Protein AF-A0A7K2IYS3-F1 (afdb_monomer)

Organism: NCBI:txid53437

Sequence (604 aa):
MTLRIERHEVDDKAIAKATEDFTDRIGGDVRAQQHSGRDGFGWEMISRDLRDYAAARSVRAPSATADIRAALYSAAEARAGSITLDGAPGSAEFSVDLTYTRTGVFYQDFDGDHGSEPRGARPVRAGDWTEALYLCVLAGLHEDYENPFVGFASDFGEDEVLQRALTFYLYPHLGAERDQLEKYVWSALGPLLDSLSLDSDDDRVEPGSIDHDLLYLRALLARDELAFWSTMSVRLTWLRDHSDERDLRGLLPLTELAFAALAVRVEGWDMPFESDYLPRHLVEGFGSRRRRVGPYGKDKDPEALDALSRGTLTVERPMEGFSTERSFEKTFQYEDEKLQRIRRPQILRGQIPRALEWASDGEILGFRFCSVVDPEARHPRQLAALEHAAQYMVALFDCAAAEDDTVDVTIGETTAPMRTFEPNSRVTGGRLRTSLQYALMSGSRELLERLRAHIGAEYLRGGDGPSVYSHYREAFLAYLGSEVDRLRWPEEDVPSNSRVEEALDRALEALTAYDVPGYPPPPVILLSQLVAQDRDGFDLALVDVLEEHRDAHGIGERAEDPDGLIDLDALALACLARAKGWPVRVRSDYLPQGVLDRAATMFA

Secondary structure (DSSP, 8-state):
---EEPPPP--HHHHHHHHTTHHHHHHHHHHHHTTS-S-THHHHHHHHHHHHHHHHHHHH-TT-HHHHHHHHHHHHHHHHHHHHHHHS-TT--EEEEETTTTEEEEE-----SS-PPP-PPPPPPHHHHHHHHHHHHHHT-TTTTHHHHHHHHTT--TT-HHHHHHHHHH-GGG---HHHHHHHHHHHHHHHHHHHSS--SS-PPPGGGS-HHHHHHHHHHHT-HHHHHHHHHHHHHHHHHH--TT-GGGGS-HHHHHHHHIIIIIS-PPP-SEESSS-HHHHS-GGGS--SS-GGG-S--HHHHHHHHTT--EEPPP-TT--TT--HHHHHTTHHHHHHHHT-TTS-GGGHHHHHHHHHHHHHHHHHHHHHH-TT--SHHHHHHHHHHHHHHHHHHHHHH-SSSEEEEEETTEEEEEE-----TTS-HHHHHHHHHHHHHTT-HHHHHHHHTTTT-GGG-----S-HHHHHHHHHHHHHHHHHHHHHS-GGG----HHHHHHHHHHHHHHHT---TTSPPP-HHHHHHHHTT-HHHHHHHHHHHHHHHHHHHTSGGGGG-GGGG--HHHHHHHHHHHHTT-----EETTS-HHHHHHHHTS--

Structure (mmCIF, N/CA/C/O backbone):
data_AF-A0A7K2IYS3-F1
#
_entry.id   AF-A0A7K2IYS3-F1
#
loop_
_atom_site.group_PDB
_atom_site.id
_atom_site.type_symbol
_atom_site.label_atom_id
_atom_site.label_alt_id
_atom_site.label_comp_id
_atom_site.label_asym_id
_atom_site.label_entity_id
_atom_site.label_seq_id
_atom_site.pdbx_PDB_ins_code
_atom_site.Cartn_x
_atom_site.Cartn_y
_atom_site.Cartn_z
_atom_site.occupancy
_atom_site.B_iso_or_equiv
_atom_site.auth_seq_id
_atom_site.auth_comp_id
_atom_site.auth_asym_id
_atom_site.auth_atom_id
_atom_site.pdbx_PDB_model_num
ATOM 1 N N . MET A 1 1 ? -6.551 -18.797 -30.127 1.00 46.53 1 MET A N 1
ATOM 2 C CA . MET A 1 1 ? -5.407 -19.291 -29.338 1.00 46.53 1 MET A CA 1
ATOM 3 C C . MET A 1 1 ? -4.438 -18.134 -29.267 1.00 46.53 1 MET A C 1
ATOM 5 O O . MET A 1 1 ? -3.937 -17.741 -30.311 1.00 46.53 1 MET A O 1
ATOM 9 N N . THR A 1 2 ? -4.305 -17.510 -28.103 1.00 66.44 2 THR A N 1
ATOM 10 C CA . THR A 1 2 ? -3.344 -16.424 -27.878 1.00 66.44 2 THR A CA 1
ATOM 11 C C . THR A 1 2 ? -1.938 -17.015 -27.978 1.00 66.44 2 THR A C 1
ATOM 13 O O . THR A 1 2 ? -1.707 -18.105 -27.453 1.00 66.44 2 THR A O 1
ATOM 16 N N . LEU A 1 3 ? -1.026 -16.367 -28.707 1.00 83.44 3 LEU A N 1
ATOM 17 C CA . LEU A 1 3 ? 0.379 -16.781 -28.746 1.00 83.44 3 LEU A CA 1
ATOM 18 C C . LEU A 1 3 ? 0.943 -16.687 -27.318 1.00 83.44 3 LEU A C 1
ATOM 20 O O . LEU A 1 3 ? 0.695 -15.689 -26.643 1.00 83.44 3 LEU A O 1
ATOM 24 N N . ARG A 1 4 ? 1.667 -17.714 -26.861 1.00 90.69 4 ARG A N 1
ATOM 25 C CA . ARG A 1 4 ? 2.335 -17.729 -25.554 1.00 90.69 4 ARG A CA 1
ATOM 26 C C . ARG A 1 4 ? 3.837 -17.911 -25.744 1.00 90.69 4 ARG A C 1
ATOM 28 O O . ARG A 1 4 ? 4.246 -18.813 -26.473 1.00 90.69 4 ARG A O 1
ATOM 35 N N . ILE A 1 5 ? 4.631 -17.063 -25.098 1.00 92.62 5 ILE A N 1
ATOM 36 C CA . ILE A 1 5 ? 6.095 -17.116 -25.101 1.00 92.62 5 ILE A CA 1
ATOM 37 C C . ILE A 1 5 ? 6.568 -17.577 -23.719 1.00 92.62 5 ILE A C 1
ATOM 39 O O . ILE A 1 5 ? 6.407 -16.872 -22.725 1.00 92.62 5 ILE A O 1
ATOM 43 N N . GLU A 1 6 ? 7.131 -18.779 -23.666 1.00 92.56 6 GLU A N 1
ATOM 44 C CA . GLU A 1 6 ? 7.720 -19.348 -22.451 1.00 92.56 6 GLU A CA 1
ATOM 45 C C . GLU A 1 6 ? 9.132 -18.795 -22.226 1.00 92.56 6 GLU A C 1
ATOM 47 O O . GLU A 1 6 ? 9.849 -18.483 -23.184 1.00 92.56 6 GLU A O 1
ATOM 52 N N . ARG A 1 7 ? 9.527 -18.681 -20.956 1.00 92.38 7 ARG A N 1
ATOM 53 C CA . ARG A 1 7 ? 10.877 -18.262 -20.559 1.00 92.38 7 ARG A CA 1
ATOM 54 C C . ARG A 1 7 ? 11.841 -19.435 -20.421 1.00 92.38 7 ARG A C 1
ATOM 56 O O . ARG A 1 7 ? 11.406 -20.572 -20.276 1.00 92.38 7 ARG A O 1
ATOM 63 N N . HIS A 1 8 ? 13.138 -19.143 -20.457 1.00 93.38 8 HIS A N 1
ATOM 64 C CA . HIS A 1 8 ? 14.186 -20.133 -20.206 1.00 93.38 8 HIS A CA 1
ATOM 65 C C . HIS A 1 8 ? 14.115 -20.719 -18.785 1.00 93.38 8 HIS A C 1
ATOM 67 O O . HIS A 1 8 ? 13.546 -20.121 -17.868 1.00 93.38 8 HIS A O 1
ATOM 73 N N . GLU A 1 9 ? 14.702 -21.903 -18.618 1.00 91.44 9 GLU A N 1
ATOM 74 C CA . GLU A 1 9 ? 14.831 -22.573 -17.324 1.00 91.44 9 GLU A CA 1
ATOM 75 C C . GLU A 1 9 ? 16.063 -22.062 -16.569 1.00 91.44 9 GLU A C 1
ATOM 77 O O . GLU A 1 9 ? 17.064 -21.688 -17.176 1.00 91.44 9 GLU A O 1
ATOM 82 N N . VAL A 1 10 ? 15.987 -22.048 -15.238 1.00 90.94 10 VAL A N 1
ATOM 83 C CA . VAL A 1 10 ? 17.083 -21.638 -14.350 1.00 90.94 10 VAL A CA 1
ATOM 84 C C . VAL A 1 10 ? 17.292 -22.705 -13.287 1.00 90.94 10 VAL A C 1
ATOM 86 O O . VAL A 1 10 ? 16.334 -23.340 -12.844 1.00 90.94 10 VAL A O 1
ATOM 89 N N . ASP A 1 11 ? 18.543 -22.903 -12.872 1.00 89.94 11 ASP A N 1
ATOM 90 C CA . ASP A 1 11 ? 18.890 -23.928 -11.899 1.00 89.94 11 ASP A CA 1
ATOM 91 C C . ASP A 1 11 ? 18.216 -23.697 -10.524 1.00 89.94 11 ASP A C 1
ATOM 93 O O . ASP A 1 11 ? 18.125 -22.588 -9.984 1.00 89.94 11 ASP A O 1
ATOM 97 N N . ASP A 1 12 ? 17.761 -24.791 -9.901 1.00 89.88 12 ASP A N 1
ATOM 98 C CA . ASP A 1 12 ? 17.134 -24.746 -8.569 1.00 89.88 12 ASP A CA 1
ATOM 99 C C . ASP A 1 12 ? 18.070 -24.132 -7.515 1.00 89.88 12 ASP A C 1
ATOM 101 O O . ASP A 1 12 ? 17.628 -23.601 -6.494 1.00 89.88 12 ASP A O 1
ATOM 105 N N . LYS A 1 13 ? 19.385 -24.192 -7.753 1.00 90.38 13 LYS A N 1
ATOM 106 C CA . LYS A 1 13 ? 20.407 -23.668 -6.849 1.00 90.38 13 LYS A CA 1
ATOM 107 C C . LYS A 1 13 ? 20.464 -22.137 -6.859 1.00 90.38 13 LYS A C 1
ATOM 109 O O . LYS A 1 13 ? 20.604 -21.555 -5.782 1.00 90.38 13 LYS A O 1
ATOM 114 N N . ALA A 1 14 ? 20.373 -21.479 -8.013 1.00 89.25 14 ALA A N 1
ATOM 115 C CA . ALA A 1 14 ? 20.295 -20.023 -8.110 1.00 89.25 14 ALA A CA 1
ATOM 116 C C . ALA A 1 14 ? 18.977 -19.531 -7.523 1.00 89.25 14 ALA A C 1
ATOM 118 O O . ALA A 1 14 ? 18.985 -18.590 -6.729 1.00 89.25 14 ALA A O 1
ATOM 119 N N . ILE A 1 15 ? 17.874 -20.228 -7.816 1.00 92.44 15 ILE A N 1
ATOM 120 C CA . ILE A 1 15 ? 16.561 -19.944 -7.226 1.00 92.44 15 ILE A CA 1
ATOM 121 C C . ILE A 1 15 ? 16.621 -20.045 -5.692 1.00 92.44 15 ILE A C 1
ATOM 123 O O . ILE A 1 15 ? 16.148 -19.148 -4.988 1.00 92.44 15 ILE A O 1
ATOM 127 N N . ALA A 1 16 ? 17.221 -21.110 -5.152 1.00 91.94 16 ALA A N 1
ATOM 128 C CA . ALA A 1 16 ? 17.387 -21.280 -3.710 1.00 91.94 16 ALA A CA 1
ATOM 129 C C . ALA A 1 16 ? 18.247 -20.160 -3.109 1.00 91.94 16 ALA A C 1
ATOM 131 O O . ALA A 1 16 ? 17.811 -19.506 -2.170 1.00 91.94 16 ALA A O 1
ATOM 132 N N . LYS A 1 17 ? 19.409 -19.856 -3.700 1.00 91.31 17 LYS A N 1
ATOM 133 C CA . LYS A 1 17 ? 20.315 -18.798 -3.220 1.00 91.31 17 LYS A CA 1
ATOM 134 C C . LYS A 1 17 ? 19.653 -17.411 -3.181 1.00 91.31 17 LYS A C 1
ATOM 136 O O . LYS A 1 17 ? 19.941 -16.607 -2.290 1.00 91.31 17 LYS A O 1
ATOM 141 N N . ALA A 1 18 ? 18.801 -17.115 -4.160 1.00 92.75 18 ALA A N 1
ATOM 142 C CA . ALA A 1 18 ? 18.081 -15.850 -4.225 1.00 92.75 18 ALA A CA 1
ATOM 143 C C . ALA A 1 18 ? 16.954 -15.756 -3.185 1.00 92.75 18 ALA A C 1
ATOM 145 O O . ALA A 1 18 ? 16.664 -14.658 -2.726 1.00 92.75 18 ALA A O 1
ATOM 146 N N . THR A 1 19 ? 16.342 -16.883 -2.797 1.00 91.81 19 THR A N 1
ATOM 147 C CA . THR A 1 19 ? 15.160 -16.908 -1.912 1.00 91.81 19 THR A CA 1
ATOM 148 C C . THR A 1 19 ? 15.454 -17.267 -0.454 1.00 91.81 19 THR A C 1
ATOM 150 O O . THR A 1 19 ? 14.649 -16.938 0.412 1.00 91.81 19 THR A O 1
ATOM 153 N N . GLU A 1 20 ? 16.580 -17.920 -0.172 1.00 90.56 20 GLU A N 1
ATOM 154 C CA . GLU A 1 20 ? 17.000 -18.315 1.177 1.00 90.56 20 GLU A CA 1
ATOM 155 C C . GLU A 1 20 ? 17.283 -17.090 2.056 1.00 90.56 20 GLU A C 1
ATOM 157 O O . GLU A 1 20 ? 18.085 -16.229 1.685 1.00 90.56 20 GLU A O 1
ATOM 162 N N . ASP A 1 21 ? 16.588 -17.021 3.199 1.00 87.88 21 ASP A N 1
ATOM 163 C CA . ASP A 1 21 ? 16.678 -15.970 4.225 1.00 87.88 21 ASP A CA 1
ATOM 164 C C . ASP A 1 21 ? 16.683 -14.539 3.655 1.00 87.88 21 ASP A C 1
ATOM 166 O O . ASP A 1 21 ? 17.337 -13.632 4.174 1.00 87.88 21 ASP A O 1
ATOM 170 N N . PHE A 1 22 ? 15.968 -14.338 2.541 1.00 92.00 22 PHE A N 1
ATOM 171 C CA . PHE A 1 22 ? 16.086 -13.121 1.743 1.00 92.00 22 PHE A CA 1
ATOM 172 C C . PHE A 1 22 ? 15.716 -11.860 2.531 1.00 92.00 22 PHE A C 1
ATOM 174 O O . PHE A 1 22 ? 16.445 -10.872 2.467 1.00 92.00 22 PHE A O 1
ATOM 181 N N . THR A 1 23 ? 14.609 -11.890 3.279 1.00 86.50 23 THR A N 1
ATOM 182 C CA . THR A 1 23 ? 14.106 -10.715 4.008 1.00 86.50 23 THR A CA 1
ATOM 183 C C . THR A 1 23 ? 15.069 -10.269 5.114 1.00 86.50 23 THR A C 1
ATOM 185 O O . THR A 1 23 ? 15.432 -9.091 5.176 1.00 86.50 23 THR A O 1
ATOM 188 N N . ASP A 1 24 ? 15.573 -11.210 5.914 1.00 87.31 24 ASP A N 1
ATOM 189 C CA . ASP A 1 24 ? 16.586 -10.945 6.937 1.00 87.31 24 ASP A CA 1
ATOM 190 C C . ASP A 1 24 ? 17.880 -10.390 6.322 1.00 87.31 24 ASP A C 1
ATOM 192 O O . ASP A 1 24 ? 18.454 -9.411 6.821 1.00 87.31 24 ASP A O 1
ATOM 196 N N . ARG A 1 25 ? 18.330 -10.991 5.208 1.00 93.31 25 ARG A N 1
ATOM 197 C CA . ARG A 1 25 ? 19.538 -10.575 4.481 1.00 93.31 25 ARG A CA 1
ATOM 198 C C . ARG A 1 25 ? 19.411 -9.144 3.968 1.00 93.31 25 ARG A C 1
ATOM 200 O O . ARG A 1 25 ? 20.224 -8.300 4.342 1.00 93.31 25 ARG A O 1
ATOM 207 N N . ILE A 1 26 ? 18.361 -8.845 3.201 1.00 94.25 26 ILE A N 1
ATOM 208 C CA . ILE A 1 26 ? 18.170 -7.519 2.600 1.00 94.25 26 ILE A CA 1
ATOM 209 C C . ILE A 1 26 ? 17.974 -6.442 3.679 1.00 94.25 26 ILE A C 1
ATOM 211 O O . ILE A 1 26 ? 18.537 -5.352 3.586 1.00 94.25 26 ILE A O 1
ATOM 215 N N . GLY A 1 27 ? 17.268 -6.759 4.772 1.00 90.44 27 GLY A N 1
ATOM 216 C CA . GLY A 1 27 ? 17.139 -5.864 5.922 1.00 90.44 27 GLY A CA 1
ATOM 217 C C . GLY A 1 27 ? 18.468 -5.620 6.649 1.00 90.44 27 GLY A C 1
ATOM 218 O O . GLY A 1 27 ? 18.691 -4.538 7.203 1.00 90.44 27 GLY A O 1
ATOM 219 N N . GLY A 1 28 ? 19.367 -6.607 6.678 1.00 91.38 28 GLY A N 1
ATOM 220 C CA . GLY A 1 28 ? 20.748 -6.457 7.143 1.00 91.38 28 GLY A CA 1
ATOM 221 C C . GLY A 1 28 ? 21.579 -5.541 6.243 1.00 91.38 28 GLY A C 1
ATOM 222 O O . GLY A 1 28 ? 22.232 -4.623 6.749 1.00 91.38 28 GLY A O 1
ATOM 223 N N . ASP A 1 29 ? 21.496 -5.736 4.929 1.00 93.69 29 ASP A N 1
ATOM 224 C CA . ASP A 1 29 ? 22.260 -4.975 3.935 1.00 93.69 29 ASP A CA 1
ATOM 225 C C . ASP A 1 29 ? 21.863 -3.494 3.906 1.00 93.69 29 ASP A C 1
ATOM 227 O O . ASP A 1 29 ? 22.738 -2.623 3.869 1.00 93.69 29 ASP A O 1
ATOM 231 N N . VAL A 1 30 ? 20.565 -3.187 4.029 1.00 92.81 30 VAL A N 1
ATOM 232 C CA . VAL A 1 30 ? 20.061 -1.807 4.165 1.00 92.81 30 VAL A CA 1
ATOM 233 C C . VAL A 1 30 ? 20.618 -1.140 5.422 1.00 92.81 30 VAL A C 1
ATOM 235 O O . VAL A 1 30 ? 21.129 -0.022 5.365 1.00 92.81 30 VAL A O 1
ATOM 238 N N . ARG A 1 31 ? 20.584 -1.827 6.573 1.00 90.81 31 ARG A N 1
ATOM 239 C CA . ARG A 1 31 ? 21.146 -1.289 7.826 1.00 90.81 31 ARG A CA 1
ATOM 240 C C . ARG A 1 31 ? 22.649 -1.041 7.714 1.00 90.81 31 ARG A C 1
ATOM 242 O O . ARG A 1 31 ? 23.143 -0.062 8.269 1.00 90.81 31 ARG A O 1
ATOM 249 N N . ALA A 1 32 ? 23.376 -1.880 6.978 1.00 90.50 32 ALA A N 1
ATOM 250 C CA . ALA A 1 32 ? 24.804 -1.690 6.741 1.00 90.50 32 ALA A CA 1
ATOM 251 C C . ALA A 1 32 ? 25.117 -0.413 5.931 1.00 90.50 32 ALA A C 1
ATOM 253 O O . ALA A 1 32 ? 26.200 0.161 6.096 1.00 90.50 32 ALA A O 1
ATOM 254 N N . GLN A 1 33 ? 24.175 0.098 5.126 1.00 92.12 33 GLN A N 1
ATOM 255 C CA . GLN A 1 33 ? 24.376 1.334 4.355 1.00 92.12 33 GLN A CA 1
ATOM 256 C C . GLN A 1 33 ? 24.554 2.578 5.235 1.00 92.12 33 GLN A C 1
ATOM 258 O O . GLN A 1 33 ? 25.251 3.508 4.833 1.00 92.12 33 GLN A O 1
ATOM 263 N N . GLN A 1 34 ? 24.054 2.563 6.477 1.00 86.69 34 GLN A N 1
ATOM 264 C CA . GLN A 1 34 ? 24.273 3.642 7.453 1.00 86.69 34 GLN A CA 1
ATOM 265 C C . GLN A 1 34 ? 25.760 3.866 7.773 1.00 86.69 34 GLN A C 1
ATOM 267 O O . GLN A 1 34 ? 26.152 4.956 8.182 1.00 86.69 34 GLN A O 1
ATOM 272 N N . HIS A 1 35 ? 26.598 2.844 7.577 1.00 84.44 35 HIS A N 1
ATOM 273 C CA . HIS A 1 35 ? 28.035 2.894 7.847 1.00 84.44 35 HIS A CA 1
ATOM 274 C C . HIS A 1 35 ? 28.894 2.981 6.576 1.00 84.44 35 HIS A C 1
ATOM 276 O O . HIS A 1 35 ? 30.118 3.023 6.675 1.00 84.44 35 HIS A O 1
ATOM 282 N N . SER A 1 36 ? 28.278 2.993 5.389 1.00 80.00 36 SER A N 1
ATOM 283 C CA . SER A 1 36 ? 28.990 2.893 4.104 1.00 80.00 36 SER A CA 1
ATOM 284 C C . SER A 1 36 ? 29.399 4.254 3.517 1.00 80.00 36 SER A C 1
ATOM 286 O O . SER A 1 36 ? 30.105 4.313 2.512 1.00 80.00 36 SER A O 1
ATOM 288 N N . GLY A 1 37 ? 29.010 5.361 4.160 1.00 79.94 37 GLY A N 1
ATOM 289 C CA . GLY A 1 37 ? 29.223 6.710 3.630 1.00 79.94 37 GLY A CA 1
ATOM 290 C C . GLY A 1 37 ? 28.430 6.955 2.339 1.00 79.94 37 GLY A C 1
ATOM 291 O O . GLY A 1 37 ? 27.433 6.287 2.079 1.00 79.94 37 GLY A O 1
ATOM 292 N N . ARG A 1 38 ? 28.866 7.928 1.528 1.00 80.69 38 ARG A N 1
ATOM 293 C CA . ARG A 1 38 ? 28.249 8.259 0.228 1.00 80.69 38 ARG A CA 1
ATOM 294 C C . ARG A 1 38 ? 28.878 7.455 -0.915 1.00 80.69 38 ARG A C 1
ATOM 296 O O . ARG A 1 38 ? 29.639 7.996 -1.713 1.00 80.69 38 ARG A O 1
ATOM 303 N N . ASP A 1 39 ? 28.632 6.150 -0.935 1.00 84.25 39 ASP A N 1
ATOM 304 C CA . ASP A 1 39 ? 29.059 5.242 -2.007 1.00 84.25 39 ASP A CA 1
ATOM 305 C C . ASP A 1 39 ? 27.834 4.499 -2.555 1.00 84.25 39 ASP A C 1
ATOM 307 O O . ASP A 1 39 ? 27.152 3.799 -1.805 1.00 84.25 39 ASP A O 1
ATOM 311 N N . GLY A 1 40 ? 27.535 4.653 -3.849 1.00 89.06 40 GLY A N 1
ATOM 312 C CA . GLY A 1 40 ? 26.341 4.064 -4.464 1.00 89.06 40 GLY A CA 1
ATOM 313 C C . GLY A 1 40 ? 26.382 2.537 -4.613 1.00 89.06 40 GLY A C 1
ATOM 314 O O . GLY A 1 40 ? 25.341 1.922 -4.858 1.00 89.06 40 GLY A O 1
ATOM 315 N N . PHE A 1 41 ? 27.547 1.901 -4.444 1.00 91.88 41 PHE A N 1
ATOM 316 C CA . PHE A 1 41 ? 27.753 0.472 -4.714 1.00 91.88 41 PHE A CA 1
ATOM 317 C C . PHE A 1 41 ? 26.913 -0.451 -3.819 1.00 91.88 41 PHE A C 1
ATOM 319 O O . PHE A 1 41 ? 26.386 -1.460 -4.283 1.00 91.88 41 PHE A O 1
ATOM 326 N N . GLY A 1 42 ? 26.757 -0.118 -2.534 1.00 94.50 42 GLY A N 1
ATOM 327 C CA . GLY A 1 42 ? 25.954 -0.937 -1.623 1.00 94.50 42 GLY A CA 1
ATOM 328 C C . GLY A 1 42 ? 24.484 -1.000 -2.047 1.00 94.50 42 GLY A C 1
ATOM 329 O O . GLY A 1 42 ? 23.893 -2.077 -2.102 1.00 94.50 42 GLY A O 1
ATOM 330 N N . TRP A 1 43 ? 23.925 0.140 -2.454 1.00 96.56 43 TRP A N 1
ATOM 331 C CA . TRP A 1 43 ? 22.569 0.224 -2.995 1.00 96.56 43 TRP A CA 1
ATOM 332 C C . TRP A 1 43 ? 22.417 -0.435 -4.369 1.00 96.56 43 TRP A C 1
ATOM 334 O O . TRP A 1 43 ? 21.382 -1.038 -4.647 1.00 96.56 43 TRP A O 1
ATOM 344 N N . GLU A 1 44 ? 23.451 -0.396 -5.212 1.00 96.81 44 GLU A N 1
ATOM 345 C CA . GLU A 1 44 ? 23.478 -1.162 -6.462 1.00 96.81 44 GLU A CA 1
ATOM 346 C C . GLU A 1 44 ? 23.360 -2.671 -6.193 1.00 96.81 44 GLU A C 1
ATOM 348 O O . GLU A 1 44 ? 22.576 -3.360 -6.849 1.00 96.81 44 GLU A O 1
ATOM 353 N N . MET A 1 45 ? 24.099 -3.191 -5.209 1.00 97.00 45 MET A N 1
ATOM 354 C CA . MET A 1 45 ? 24.034 -4.606 -4.834 1.00 97.00 45 MET A CA 1
ATOM 355 C C . MET A 1 45 ? 22.665 -4.990 -4.264 1.00 97.00 45 MET A C 1
ATOM 357 O O . MET A 1 45 ? 22.100 -5.995 -4.685 1.00 97.00 45 MET A O 1
ATOM 361 N N . ILE A 1 46 ? 22.090 -4.152 -3.398 1.00 97.75 46 ILE A N 1
ATOM 362 C CA . ILE A 1 46 ? 20.723 -4.315 -2.875 1.00 97.75 46 ILE A CA 1
ATOM 363 C C . ILE A 1 46 ? 19.700 -4.381 -4.022 1.00 97.75 46 ILE A C 1
ATOM 365 O O . ILE A 1 46 ? 18.849 -5.270 -4.043 1.00 97.75 46 ILE A O 1
ATOM 369 N N . SER A 1 47 ? 19.801 -3.483 -5.009 1.00 97.94 47 SER A N 1
ATOM 370 C CA . SER A 1 47 ? 18.925 -3.491 -6.188 1.00 97.94 47 SER A CA 1
ATOM 371 C C . SER A 1 47 ? 19.033 -4.800 -6.978 1.00 97.94 47 SER A C 1
ATOM 373 O O . SER A 1 47 ? 18.021 -5.388 -7.365 1.00 97.94 47 SER A O 1
ATOM 375 N N . ARG A 1 48 ? 20.258 -5.299 -7.187 1.00 96.75 48 ARG A N 1
ATOM 376 C CA . ARG A 1 48 ? 20.498 -6.571 -7.884 1.00 96.75 48 ARG A CA 1
ATOM 377 C C . ARG A 1 48 ? 19.898 -7.755 -7.132 1.00 96.75 48 ARG A C 1
ATOM 379 O O . ARG A 1 48 ? 19.206 -8.556 -7.753 1.00 96.75 48 ARG A O 1
ATOM 386 N N . ASP A 1 49 ? 20.094 -7.825 -5.821 1.00 97.00 49 ASP A N 1
ATOM 387 C CA . ASP A 1 49 ? 19.568 -8.912 -4.994 1.00 97.00 49 ASP A CA 1
ATOM 388 C C . ASP A 1 49 ? 18.029 -8.927 -4.975 1.00 97.00 49 ASP A C 1
ATOM 390 O O . ASP A 1 49 ? 17.420 -9.996 -5.039 1.00 97.00 49 ASP A O 1
ATOM 394 N N . LEU A 1 50 ? 17.384 -7.755 -4.967 1.00 97.50 50 LEU A N 1
ATOM 395 C CA . LEU A 1 50 ? 15.926 -7.627 -5.096 1.00 97.50 50 LEU A CA 1
ATOM 396 C C . LEU A 1 50 ? 15.407 -8.108 -6.458 1.00 97.50 50 LEU A C 1
ATOM 398 O O . LEU A 1 50 ? 14.357 -8.749 -6.526 1.00 97.50 50 LEU A O 1
ATOM 402 N N . ARG A 1 51 ? 16.144 -7.850 -7.545 1.00 97.25 51 ARG A N 1
ATOM 403 C CA . ARG A 1 51 ? 15.800 -8.355 -8.886 1.00 97.25 51 ARG A CA 1
ATOM 404 C C . ARG A 1 51 ? 15.965 -9.869 -8.988 1.00 97.25 51 ARG A C 1
ATOM 406 O O . ARG A 1 51 ? 15.085 -10.529 -9.539 1.00 97.25 51 ARG A O 1
ATOM 413 N N . ASP A 1 52 ? 17.050 -10.412 -8.438 1.00 96.12 52 ASP A N 1
ATOM 414 C CA . ASP A 1 52 ? 17.283 -11.859 -8.343 1.00 96.12 52 ASP A CA 1
ATOM 415 C C . ASP A 1 52 ? 16.137 -12.533 -7.575 1.00 96.12 52 ASP A C 1
ATOM 417 O O . ASP A 1 52 ? 15.571 -13.532 -8.028 1.00 96.12 52 ASP A O 1
ATOM 421 N N . TYR A 1 53 ? 15.741 -11.950 -6.441 1.00 95.81 53 TYR A N 1
ATOM 422 C CA . TYR A 1 53 ? 14.615 -12.429 -5.647 1.00 95.81 53 TYR A CA 1
ATOM 423 C C . TYR A 1 53 ? 13.296 -12.392 -6.422 1.00 95.81 53 TYR A C 1
ATOM 425 O O . TYR A 1 53 ? 12.610 -13.412 -6.499 1.00 95.81 53 TYR A O 1
ATOM 433 N N . ALA A 1 54 ? 12.955 -11.259 -7.045 1.00 95.50 54 ALA A N 1
ATOM 434 C CA . ALA A 1 54 ? 11.734 -11.114 -7.838 1.00 95.50 54 ALA A CA 1
ATOM 435 C C . ALA A 1 54 ? 11.662 -12.155 -8.968 1.00 95.50 54 ALA A C 1
ATOM 437 O O . ALA A 1 54 ? 10.630 -12.804 -9.165 1.00 95.50 54 ALA A O 1
ATOM 438 N N . ALA A 1 55 ? 12.778 -12.373 -9.667 1.00 95.00 55 ALA A N 1
ATOM 439 C CA . ALA A 1 55 ? 12.889 -13.382 -10.709 1.00 95.00 55 ALA A CA 1
ATOM 440 C C . ALA A 1 55 ? 12.686 -14.803 -10.162 1.00 95.00 55 ALA A C 1
ATOM 442 O O . ALA A 1 55 ? 11.828 -15.533 -10.661 1.00 95.00 55 ALA A O 1
ATOM 443 N N . ALA A 1 56 ? 13.379 -15.181 -9.086 1.00 94.88 56 ALA A N 1
ATOM 444 C CA . ALA A 1 56 ? 13.206 -16.489 -8.452 1.00 94.88 56 ALA A CA 1
ATOM 445 C C . ALA A 1 56 ? 11.772 -16.707 -7.937 1.00 94.88 56 ALA A C 1
ATOM 447 O O . ALA A 1 56 ? 11.190 -17.789 -8.092 1.00 94.88 56 ALA A O 1
ATOM 448 N N . ARG A 1 57 ? 11.165 -15.668 -7.356 1.00 92.50 57 ARG A N 1
ATOM 449 C CA . ARG A 1 57 ? 9.798 -15.704 -6.829 1.00 92.50 57 ARG A CA 1
ATOM 450 C C . ARG A 1 57 ? 8.771 -15.873 -7.940 1.00 92.50 57 ARG A C 1
ATOM 452 O O . ARG A 1 57 ? 7.853 -16.674 -7.788 1.00 92.50 57 ARG A O 1
ATOM 459 N N . SER A 1 58 ? 8.991 -15.235 -9.088 1.00 92.75 58 SER A N 1
ATOM 460 C CA . SER A 1 58 ? 8.149 -15.407 -10.274 1.00 92.75 58 SER A CA 1
ATOM 461 C C . SER A 1 58 ? 8.138 -16.840 -10.823 1.00 92.75 58 SER A C 1
ATOM 463 O O . SER A 1 58 ? 7.224 -17.188 -11.566 1.00 92.75 58 SER A O 1
ATOM 465 N N . VAL A 1 59 ? 9.124 -17.684 -10.481 1.00 91.56 59 VAL A N 1
ATOM 466 C CA . VAL A 1 59 ? 9.147 -19.127 -10.801 1.00 91.56 59 VAL A CA 1
ATOM 467 C C . VAL A 1 59 ? 8.446 -19.942 -9.724 1.00 91.56 59 VAL A C 1
ATOM 469 O O . VAL A 1 59 ? 7.554 -20.727 -10.034 1.00 91.56 59 VAL A O 1
ATOM 472 N N . ARG A 1 60 ? 8.823 -19.755 -8.453 1.00 88.81 60 ARG A N 1
ATOM 473 C CA . ARG A 1 60 ? 8.319 -20.590 -7.348 1.00 88.81 60 ARG A CA 1
ATOM 474 C C . ARG A 1 60 ? 6.873 -20.293 -6.961 1.00 88.81 60 ARG A C 1
ATOM 476 O O . ARG A 1 60 ? 6.176 -21.190 -6.499 1.00 88.81 60 ARG A O 1
ATOM 483 N N . ALA A 1 61 ? 6.452 -19.040 -7.091 1.00 84.19 61 ALA A N 1
ATOM 484 C CA . ALA A 1 61 ? 5.126 -18.569 -6.717 1.00 84.19 61 ALA A CA 1
ATOM 485 C C . ALA A 1 61 ? 4.659 -17.459 -7.680 1.00 84.19 61 ALA A C 1
ATOM 487 O O . ALA A 1 61 ? 4.575 -16.299 -7.279 1.00 84.19 61 ALA A O 1
ATOM 488 N N . PRO A 1 62 ? 4.320 -17.783 -8.945 1.00 83.44 62 PRO A N 1
ATOM 489 C CA . PRO A 1 62 ? 3.902 -16.786 -9.938 1.00 83.44 62 PRO A CA 1
ATOM 490 C C . PRO A 1 62 ? 2.667 -15.966 -9.516 1.00 83.44 62 PRO A C 1
ATOM 492 O O . PRO A 1 62 ? 2.457 -14.861 -10.008 1.00 83.44 62 PRO A O 1
ATOM 495 N N . SER A 1 63 ? 1.846 -16.505 -8.607 1.00 80.50 63 SER A N 1
ATOM 496 C CA . SER A 1 63 ? 0.677 -15.835 -8.029 1.00 80.50 63 SER A CA 1
ATOM 497 C C . SER A 1 63 ? 1.014 -14.839 -6.914 1.00 80.50 63 SER A C 1
ATOM 499 O O . SER A 1 63 ? 0.140 -14.073 -6.523 1.00 80.50 63 SER A O 1
ATOM 501 N N . ALA A 1 64 ? 2.250 -14.818 -6.399 1.00 82.12 64 ALA A N 1
ATOM 502 C CA . ALA A 1 64 ? 2.714 -13.866 -5.385 1.00 82.12 64 ALA A CA 1
ATOM 503 C C . ALA A 1 64 ? 3.042 -12.501 -6.019 1.00 82.12 64 ALA A C 1
ATOM 505 O O . ALA A 1 64 ? 4.138 -11.960 -5.871 1.00 82.12 64 ALA A O 1
ATOM 506 N N . THR A 1 65 ? 2.089 -11.952 -6.772 1.00 86.19 65 THR A N 1
ATOM 507 C CA . THR A 1 65 ? 2.296 -10.765 -7.605 1.00 86.19 65 THR A CA 1
ATOM 508 C C . THR A 1 65 ? 2.672 -9.543 -6.777 1.00 86.19 65 THR A C 1
ATOM 510 O O . THR A 1 65 ? 3.513 -8.769 -7.211 1.00 86.19 65 THR A O 1
ATOM 513 N N . ALA A 1 66 ? 2.103 -9.374 -5.580 1.00 86.06 66 ALA A N 1
ATOM 514 C CA . ALA A 1 66 ? 2.416 -8.244 -4.703 1.00 86.06 66 ALA A CA 1
ATOM 515 C C . ALA A 1 66 ? 3.869 -8.265 -4.199 1.00 86.06 66 ALA A C 1
ATOM 517 O O . ALA A 1 66 ? 4.535 -7.234 -4.209 1.00 86.06 66 ALA A O 1
ATOM 518 N N . ASP A 1 67 ? 4.371 -9.444 -3.833 1.00 89.38 67 ASP A N 1
ATOM 519 C CA . ASP A 1 67 ? 5.728 -9.673 -3.326 1.00 89.38 67 ASP A CA 1
ATOM 520 C C . ASP A 1 67 ? 6.790 -9.422 -4.410 1.00 89.38 67 ASP A C 1
ATOM 522 O O . ASP A 1 67 ? 7.704 -8.618 -4.226 1.00 89.38 67 ASP A O 1
ATOM 526 N N . ILE A 1 68 ? 6.594 -10.006 -5.601 1.00 91.75 68 ILE A N 1
ATOM 527 C CA . ILE A 1 68 ? 7.445 -9.774 -6.785 1.00 91.75 68 ILE A CA 1
ATOM 528 C C . ILE A 1 68 ? 7.501 -8.281 -7.117 1.00 91.75 68 ILE A C 1
ATOM 530 O O . ILE A 1 68 ? 8.564 -7.723 -7.397 1.00 91.75 68 ILE A O 1
ATOM 534 N N . ARG A 1 69 ? 6.343 -7.623 -7.087 1.00 90.25 69 ARG A N 1
ATOM 535 C CA . ARG A 1 69 ? 6.217 -6.228 -7.484 1.00 90.25 69 ARG A CA 1
ATOM 536 C C . ARG A 1 69 ? 6.823 -5.277 -6.450 1.00 90.25 69 ARG A C 1
ATOM 538 O O . ARG A 1 69 ? 7.500 -4.332 -6.840 1.00 90.25 69 ARG A O 1
ATOM 545 N N . ALA A 1 70 ? 6.650 -5.550 -5.156 1.00 92.38 70 ALA A N 1
ATOM 546 C CA . ALA A 1 70 ? 7.305 -4.805 -4.083 1.00 92.38 70 ALA A CA 1
ATOM 547 C C . ALA A 1 70 ? 8.835 -4.940 -4.146 1.00 92.38 70 ALA A C 1
ATOM 549 O O . ALA A 1 70 ? 9.543 -3.954 -3.951 1.00 92.38 70 ALA A O 1
ATOM 550 N N . ALA A 1 71 ? 9.351 -6.129 -4.475 1.00 95.00 71 ALA A N 1
ATOM 551 C CA . ALA A 1 71 ? 10.785 -6.331 -4.656 1.00 95.00 71 ALA A CA 1
ATOM 552 C C . ALA A 1 71 ? 11.337 -5.500 -5.828 1.00 95.00 71 ALA A C 1
ATOM 554 O O . ALA A 1 71 ? 12.348 -4.819 -5.670 1.00 95.00 71 ALA A O 1
ATOM 555 N N . LEU A 1 72 ? 10.656 -5.483 -6.982 1.00 95.31 72 LEU A N 1
ATOM 556 C CA . LEU A 1 72 ? 11.062 -4.655 -8.128 1.00 95.31 72 LEU A CA 1
ATOM 557 C C . LEU A 1 72 ? 10.930 -3.151 -7.860 1.00 95.31 72 LEU A C 1
ATOM 559 O O . LEU A 1 72 ? 11.787 -2.385 -8.298 1.00 95.31 72 LEU A O 1
ATOM 563 N N . TYR A 1 73 ? 9.904 -2.731 -7.118 1.00 94.94 73 TYR A N 1
ATOM 564 C CA . TYR A 1 73 ? 9.758 -1.341 -6.686 1.00 94.94 73 TYR A CA 1
ATOM 565 C C . TYR A 1 73 ? 10.945 -0.909 -5.822 1.00 94.94 73 TYR A C 1
ATOM 567 O O . TYR A 1 73 ? 11.593 0.091 -6.114 1.00 94.94 73 TYR A O 1
ATOM 575 N N . SER A 1 74 ? 11.328 -1.719 -4.833 1.00 96.25 74 SER A N 1
ATOM 576 C CA . SER A 1 74 ? 12.514 -1.420 -4.027 1.00 96.25 74 SER A CA 1
ATOM 577 C C . SER A 1 74 ? 13.832 -1.596 -4.757 1.00 96.25 74 SER A C 1
ATOM 579 O O . SER A 1 74 ? 14.808 -0.936 -4.408 1.00 96.25 74 SER A O 1
ATOM 581 N N . ALA A 1 75 ? 13.884 -2.420 -5.804 1.00 97.69 75 ALA A N 1
ATOM 582 C CA . ALA A 1 75 ? 15.038 -2.435 -6.690 1.00 97.69 75 ALA A CA 1
ATOM 583 C C . ALA A 1 75 ? 15.198 -1.086 -7.408 1.00 97.69 75 ALA A C 1
ATOM 585 O O . ALA A 1 75 ? 16.333 -0.635 -7.580 1.00 97.69 75 ALA A O 1
ATOM 586 N N . ALA A 1 76 ? 14.090 -0.438 -7.786 1.00 97.38 76 ALA A N 1
ATOM 587 C CA . ALA A 1 76 ? 14.086 0.904 -8.362 1.00 97.38 76 ALA A CA 1
ATOM 588 C C . ALA A 1 76 ? 14.513 1.967 -7.341 1.00 97.38 76 ALA A C 1
ATOM 590 O O . ALA A 1 76 ? 15.446 2.713 -7.629 1.00 97.38 76 ALA A O 1
ATOM 591 N N . GLU A 1 77 ? 13.930 1.974 -6.135 1.00 96.75 77 GLU A N 1
ATOM 592 C CA . GLU A 1 77 ? 14.328 2.880 -5.039 1.00 96.75 77 GLU A CA 1
ATOM 593 C C . GLU A 1 77 ? 15.835 2.772 -4.746 1.00 96.75 77 GLU A C 1
ATOM 595 O O . GLU A 1 77 ? 16.557 3.771 -4.735 1.00 96.75 77 GLU A O 1
ATOM 600 N N . ALA A 1 78 ? 16.337 1.541 -4.591 1.00 97.69 78 ALA A N 1
ATOM 601 C CA . ALA A 1 78 ? 17.751 1.271 -4.357 1.00 97.69 78 ALA A CA 1
ATOM 602 C C . ALA A 1 78 ? 18.625 1.758 -5.523 1.00 97.69 78 ALA A C 1
ATOM 604 O O . ALA A 1 78 ? 19.660 2.390 -5.307 1.00 97.69 78 ALA A O 1
ATOM 605 N N . ARG A 1 79 ? 18.228 1.498 -6.777 1.00 97.75 79 ARG A N 1
ATOM 606 C CA . ARG A 1 79 ? 19.043 1.874 -7.939 1.00 97.75 79 ARG A CA 1
ATOM 607 C C . ARG A 1 79 ? 19.050 3.380 -8.189 1.00 97.75 79 ARG A C 1
ATOM 609 O O . ARG A 1 79 ? 20.111 3.927 -8.481 1.00 97.75 79 ARG A O 1
ATOM 616 N N . ALA A 1 80 ? 17.913 4.050 -8.021 1.00 96.12 80 ALA A N 1
ATOM 617 C CA . ALA A 1 80 ? 17.820 5.504 -8.084 1.00 96.12 80 ALA A CA 1
ATOM 618 C C . ALA A 1 80 ? 18.636 6.161 -6.955 1.00 96.12 80 ALA A C 1
ATOM 620 O O . ALA A 1 80 ? 19.395 7.103 -7.197 1.00 96.12 80 ALA A O 1
ATOM 621 N N . GLY A 1 81 ? 18.565 5.612 -5.737 1.00 94.75 81 GLY A N 1
ATOM 622 C CA . GLY A 1 81 ? 19.392 6.030 -4.604 1.00 94.75 81 GLY A CA 1
ATOM 623 C C . GLY A 1 81 ? 20.893 5.853 -4.853 1.00 94.75 81 GLY A C 1
ATOM 624 O O . GLY A 1 81 ? 21.674 6.754 -4.556 1.00 94.75 81 GLY A O 1
ATOM 625 N N . SER A 1 82 ? 21.292 4.735 -5.468 1.00 95.25 82 SER A N 1
ATOM 626 C CA . SER A 1 82 ? 22.674 4.438 -5.870 1.00 95.25 82 SER A CA 1
ATOM 627 C C . SER A 1 82 ? 23.247 5.512 -6.802 1.00 95.25 82 SER A C 1
ATOM 629 O O . SER A 1 82 ? 24.253 6.136 -6.461 1.00 95.25 82 SER A O 1
ATOM 631 N N . ILE A 1 83 ? 22.578 5.806 -7.926 1.00 94.25 83 ILE A N 1
ATOM 632 C CA . ILE A 1 83 ? 23.060 6.832 -8.870 1.00 94.25 83 ILE A CA 1
ATOM 633 C C . ILE A 1 83 ? 23.001 8.244 -8.274 1.00 94.25 83 ILE A C 1
ATOM 635 O O . ILE A 1 83 ? 23.843 9.082 -8.592 1.00 94.25 83 ILE A O 1
ATOM 639 N N . THR A 1 84 ? 22.049 8.506 -7.373 1.00 92.25 84 THR A N 1
ATOM 640 C CA . THR A 1 84 ? 21.949 9.793 -6.672 1.00 92.25 84 THR A CA 1
ATOM 641 C C . THR A 1 84 ? 23.114 9.977 -5.704 1.00 92.25 84 THR A C 1
ATOM 643 O O . THR A 1 84 ? 23.699 11.052 -5.667 1.00 92.25 84 THR A O 1
ATOM 646 N N . LEU A 1 85 ? 23.517 8.939 -4.966 1.00 89.81 85 LEU A N 1
ATOM 647 C CA . LEU A 1 85 ? 24.697 8.991 -4.094 1.00 89.81 85 LEU A CA 1
ATOM 648 C C . LEU A 1 85 ? 25.990 9.246 -4.864 1.00 89.81 85 LEU A C 1
ATOM 650 O O . LEU A 1 85 ? 26.851 9.970 -4.366 1.00 89.81 85 LEU A O 1
ATOM 654 N N . ASP A 1 86 ? 26.118 8.675 -6.060 1.00 88.06 86 ASP A N 1
ATOM 655 C CA . ASP A 1 86 ? 27.300 8.870 -6.893 1.00 88.06 86 ASP A CA 1
ATOM 656 C C . ASP A 1 86 ? 27.318 10.255 -7.563 1.00 88.06 86 ASP A C 1
ATOM 658 O O . ASP A 1 86 ? 28.375 10.890 -7.622 1.00 88.06 86 ASP A O 1
ATOM 662 N N . GLY A 1 87 ? 26.168 10.731 -8.052 1.00 85.94 87 GLY A N 1
ATOM 663 C CA . GLY A 1 87 ? 26.066 11.949 -8.861 1.00 85.94 87 GLY A CA 1
ATOM 664 C C . GLY A 1 87 ? 25.719 13.235 -8.103 1.00 85.94 87 GLY A C 1
ATOM 665 O O . GLY A 1 87 ? 26.011 14.326 -8.594 1.00 85.94 87 GLY A O 1
ATOM 666 N N . ALA A 1 88 ? 25.104 13.157 -6.920 1.00 83.12 88 ALA A N 1
ATOM 667 C CA . ALA A 1 88 ? 24.704 14.342 -6.164 1.00 83.12 88 ALA A CA 1
ATOM 668 C C . ALA A 1 88 ? 25.907 15.022 -5.481 1.00 83.12 88 ALA A C 1
ATOM 670 O O . ALA A 1 88 ? 26.873 14.362 -5.083 1.00 83.12 88 ALA A O 1
ATOM 671 N N . PRO A 1 89 ? 25.868 16.354 -5.285 1.00 79.75 89 PRO A N 1
ATOM 672 C CA . PRO A 1 89 ? 26.903 17.038 -4.521 1.00 79.75 89 PRO A CA 1
ATOM 673 C C . PRO A 1 89 ? 26.942 16.529 -3.072 1.00 79.75 89 PRO A C 1
ATOM 675 O O . PRO A 1 89 ? 25.919 16.157 -2.497 1.00 79.75 89 PRO A O 1
ATOM 678 N N . GLY A 1 90 ? 28.121 16.576 -2.443 1.00 75.50 90 GLY A N 1
ATOM 679 C CA . GLY A 1 90 ? 28.314 16.140 -1.050 1.00 75.50 90 GLY A CA 1
ATOM 680 C C . GLY A 1 90 ? 27.444 16.876 -0.020 1.00 75.50 90 GLY A C 1
ATOM 681 O O . GLY A 1 90 ? 27.185 16.335 1.047 1.00 75.50 90 GLY A O 1
ATOM 682 N N . SER A 1 91 ? 26.932 18.059 -0.368 1.00 79.25 91 SER A N 1
ATOM 683 C CA . SER A 1 91 ? 26.003 18.845 0.449 1.00 79.25 91 SER A CA 1
ATOM 684 C C . SER A 1 91 ? 24.525 18.483 0.242 1.00 79.25 91 SER A C 1
ATOM 686 O O . SER A 1 91 ? 23.669 19.052 0.909 1.00 79.25 91 SER A O 1
ATOM 688 N N . ALA A 1 92 ? 24.185 17.619 -0.724 1.00 83.00 92 ALA A N 1
ATOM 689 C CA . ALA A 1 92 ? 22.795 17.229 -0.967 1.00 83.00 92 ALA A CA 1
ATOM 690 C C . ALA A 1 92 ? 22.271 16.383 0.195 1.00 83.00 92 ALA A C 1
ATOM 692 O O . ALA A 1 92 ? 22.955 15.453 0.620 1.00 83.00 92 ALA A O 1
ATOM 693 N N . GLU A 1 93 ? 21.064 16.675 0.667 1.00 88.19 93 GLU A N 1
ATOM 694 C CA . GLU A 1 93 ? 20.382 15.903 1.705 1.00 88.19 93 GLU A CA 1
ATOM 695 C C . GLU A 1 93 ? 19.223 15.125 1.086 1.00 88.19 93 GLU A C 1
ATOM 697 O O . GLU A 1 93 ? 18.389 15.708 0.394 1.00 88.19 93 GLU A O 1
ATOM 702 N N . PHE A 1 94 ? 19.184 13.813 1.304 1.00 89.00 94 PHE A N 1
ATOM 703 C CA . PHE A 1 94 ? 18.121 12.942 0.797 1.00 89.00 94 PHE A CA 1
ATOM 704 C C . PHE A 1 94 ? 18.100 11.611 1.552 1.00 89.00 94 PHE A C 1
ATOM 706 O O . PHE A 1 94 ? 19.082 11.234 2.194 1.00 89.00 94 PHE A O 1
ATOM 713 N N . SER A 1 95 ? 16.988 10.883 1.472 1.00 91.38 95 SER A N 1
ATOM 714 C CA . SER A 1 95 ? 16.892 9.505 1.952 1.00 91.38 95 SER A CA 1
ATOM 715 C C . SER A 1 95 ? 16.864 8.515 0.795 1.00 91.38 95 SER A C 1
ATOM 717 O O . SER A 1 95 ? 16.414 8.822 -0.309 1.00 91.38 95 SER A O 1
ATOM 719 N N . VAL A 1 96 ? 17.366 7.315 1.064 1.00 93.81 96 VAL A N 1
ATOM 720 C CA . VAL A 1 96 ? 17.073 6.128 0.264 1.00 93.81 96 VAL A CA 1
ATOM 721 C C . VAL A 1 96 ? 16.284 5.191 1.163 1.00 93.81 96 VAL A C 1
ATOM 723 O O . VAL A 1 96 ? 16.833 4.635 2.118 1.00 93.81 96 VAL A O 1
ATOM 726 N N . ASP A 1 97 ? 14.991 5.071 0.885 1.00 92.69 97 ASP A N 1
ATOM 727 C CA . ASP A 1 97 ? 14.045 4.246 1.628 1.00 92.69 97 ASP A CA 1
ATOM 728 C C . ASP A 1 97 ? 13.616 3.066 0.759 1.00 92.69 97 ASP A C 1
ATOM 730 O O . ASP A 1 97 ? 13.370 3.233 -0.431 1.00 92.69 97 ASP A O 1
ATOM 734 N N . LEU A 1 98 ? 13.557 1.869 1.345 1.00 93.44 98 LEU A N 1
ATOM 735 C CA . LEU A 1 98 ? 13.039 0.687 0.672 1.00 93.44 98 LEU A CA 1
ATOM 736 C C . LEU A 1 98 ? 11.651 0.349 1.182 1.00 93.44 98 LEU A C 1
ATOM 738 O O . LEU A 1 98 ? 11.454 -0.065 2.330 1.00 93.44 98 LEU A O 1
ATOM 742 N N . THR A 1 99 ? 10.704 0.410 0.265 1.00 91.50 99 THR A N 1
ATOM 743 C CA . THR A 1 99 ? 9.334 -0.039 0.431 1.00 91.50 99 THR A CA 1
ATOM 744 C C . THR A 1 99 ? 9.247 -1.498 0.870 1.00 91.50 99 THR A C 1
ATOM 746 O O . THR A 1 99 ? 8.409 -1.797 1.712 1.00 91.50 99 THR A O 1
ATOM 749 N N . TYR A 1 100 ? 10.103 -2.409 0.391 1.00 92.31 100 TYR A N 1
ATOM 750 C CA . TYR A 1 100 ? 10.081 -3.839 0.730 1.00 92.31 100 TYR A CA 1
ATOM 751 C C . TYR A 1 100 ? 10.402 -4.090 2.213 1.00 92.31 100 TYR A C 1
ATOM 753 O O . TYR A 1 100 ? 9.650 -4.781 2.904 1.00 92.31 100 TYR A O 1
ATOM 761 N N . THR A 1 101 ? 11.456 -3.468 2.748 1.00 89.81 101 THR A N 1
ATOM 762 C CA . THR A 1 101 ? 11.855 -3.613 4.162 1.00 89.81 101 THR A CA 1
ATOM 763 C C . THR A 1 101 ? 11.189 -2.600 5.092 1.00 89.81 101 THR A C 1
ATOM 765 O O . THR A 1 101 ? 11.255 -2.768 6.307 1.00 89.81 101 THR A O 1
ATOM 768 N N . ARG A 1 102 ? 10.542 -1.560 4.547 1.00 88.06 102 ARG A N 1
ATOM 769 C CA . ARG A 1 102 ? 10.022 -0.390 5.280 1.00 88.06 102 ARG A CA 1
ATOM 770 C C . ARG A 1 102 ? 11.102 0.352 6.075 1.00 88.06 102 ARG A C 1
ATOM 772 O O . ARG A 1 102 ? 10.840 0.893 7.150 1.00 88.06 102 ARG A O 1
ATOM 779 N N . THR A 1 103 ? 12.331 0.340 5.572 1.00 88.44 103 THR A N 1
ATOM 780 C CA . THR A 1 103 ? 13.496 0.954 6.218 1.00 88.44 103 THR A CA 1
ATOM 781 C C . THR A 1 103 ? 14.314 1.734 5.206 1.00 88.44 103 THR A C 1
ATOM 783 O O . THR A 1 103 ? 14.290 1.431 4.018 1.00 88.44 103 THR A O 1
ATOM 786 N N . GLY A 1 104 ? 15.079 2.711 5.683 1.00 89.38 104 GLY A N 1
ATOM 787 C CA . GLY A 1 104 ? 15.942 3.509 4.827 1.00 89.38 104 GLY A CA 1
ATOM 788 C C . GLY A 1 104 ? 17.083 4.174 5.570 1.00 89.38 104 GLY A C 1
ATOM 789 O O . GLY A 1 104 ? 17.269 4.000 6.782 1.00 89.38 104 GLY A O 1
ATOM 790 N N . VAL A 1 105 ? 17.877 4.918 4.810 1.00 92.31 105 VAL A N 1
ATOM 791 C CA . VAL A 1 105 ? 19.032 5.667 5.299 1.00 92.31 105 VAL A CA 1
ATOM 792 C C . VAL A 1 105 ? 18.926 7.104 4.821 1.00 92.31 105 VAL A C 1
ATOM 794 O O . VAL A 1 105 ? 18.797 7.362 3.627 1.00 92.31 105 VAL A O 1
ATOM 797 N N . PHE A 1 106 ? 19.006 8.037 5.766 1.00 91.31 106 PHE A N 1
ATOM 798 C CA . PHE A 1 106 ? 19.089 9.461 5.476 1.00 91.31 106 PHE A CA 1
ATOM 799 C C . PHE A 1 106 ? 20.554 9.886 5.346 1.00 91.31 106 PHE A C 1
ATOM 801 O O . PHE A 1 106 ? 21.361 9.655 6.250 1.00 91.31 106 PHE A O 1
ATOM 808 N N . TYR A 1 107 ? 20.886 10.515 4.224 1.00 86.81 107 TYR A N 1
ATOM 809 C CA . TYR A 1 107 ? 22.206 11.038 3.910 1.00 86.81 107 TYR A CA 1
ATOM 810 C C . TYR A 1 107 ? 22.200 12.556 4.069 1.00 86.81 107 TYR A C 1
ATOM 812 O O . TYR A 1 107 ? 21.482 13.258 3.365 1.00 86.81 107 TYR A O 1
ATOM 820 N N . GLN A 1 108 ? 23.041 13.060 4.971 1.00 81.94 108 GLN A N 1
ATOM 821 C CA . GLN A 1 108 ? 23.265 14.491 5.201 1.00 81.94 108 GLN A CA 1
ATOM 822 C C . GLN A 1 108 ? 24.757 14.823 5.126 1.00 81.94 108 GLN A C 1
ATOM 824 O O . GLN A 1 108 ? 25.579 13.911 4.966 1.00 81.94 108 GLN A O 1
ATOM 829 N N . ASP A 1 109 ? 25.100 16.110 5.126 1.00 65.94 109 ASP A N 1
ATOM 830 C CA . ASP A 1 109 ? 26.488 16.569 5.042 1.00 65.94 109 ASP A CA 1
ATOM 831 C C . ASP A 1 109 ? 27.307 15.969 6.200 1.00 65.94 109 ASP A C 1
ATOM 833 O O . ASP A 1 109 ? 26.926 16.054 7.372 1.00 65.94 109 ASP A O 1
ATOM 837 N N . PHE A 1 110 ? 28.393 15.271 5.870 1.00 55.34 110 PHE A N 1
ATOM 838 C CA . PHE A 1 110 ? 29.232 14.586 6.853 1.00 55.34 110 PHE A CA 1
ATOM 839 C C . PHE A 1 110 ? 30.382 15.526 7.229 1.00 55.34 110 PHE A C 1
ATOM 841 O O . PHE A 1 110 ? 31.481 15.432 6.683 1.00 55.34 110 PHE A O 1
ATOM 848 N N . ASP A 1 111 ? 30.140 16.440 8.169 1.00 46.06 111 ASP A N 1
ATOM 849 C CA . ASP A 1 111 ? 31.204 17.265 8.749 1.00 46.06 111 ASP A CA 1
ATOM 850 C C . ASP A 1 111 ? 32.103 16.399 9.662 1.00 46.06 111 ASP A C 1
ATOM 852 O O . ASP A 1 111 ? 31.799 16.122 10.820 1.00 46.06 111 ASP A O 1
ATOM 856 N N . GLY A 1 112 ? 33.200 15.919 9.070 1.00 48.47 112 GLY A N 1
ATOM 857 C CA . GLY A 1 112 ? 34.494 15.542 9.652 1.00 48.47 112 GLY A CA 1
ATOM 858 C C . GLY A 1 112 ? 34.594 15.006 11.090 1.00 48.47 112 GLY A C 1
ATOM 859 O O . GLY A 1 112 ? 34.682 15.776 12.038 1.00 48.47 112 GLY A O 1
ATOM 860 N N . ASP A 1 113 ? 34.868 13.701 11.224 1.00 43.62 113 ASP A N 1
ATOM 861 C CA . ASP A 1 113 ? 35.793 13.199 12.271 1.00 43.62 113 ASP A CA 1
ATOM 862 C C . ASP A 1 113 ? 36.708 12.042 11.802 1.00 43.62 113 ASP A C 1
ATOM 864 O O . ASP A 1 113 ? 37.519 11.483 12.542 1.00 43.62 113 ASP A O 1
ATOM 868 N N . HIS A 1 114 ? 36.647 11.684 10.519 1.00 44.62 114 HIS A N 1
ATOM 869 C CA . HIS A 1 114 ? 37.596 10.773 9.883 1.00 44.62 114 HIS A CA 1
ATOM 870 C C . HIS A 1 114 ? 38.134 11.496 8.662 1.00 44.62 114 HIS A C 1
ATOM 872 O O . HIS A 1 114 ? 37.359 11.724 7.742 1.00 44.62 114 HIS A O 1
ATOM 878 N N . GLY A 1 115 ? 39.411 11.902 8.695 1.00 43.28 115 GLY A N 1
ATOM 879 C CA . GLY A 1 115 ? 40.115 12.748 7.713 1.00 43.28 115 GLY A CA 1
ATOM 880 C C . GLY A 1 115 ? 40.175 12.206 6.278 1.00 43.28 115 GLY A C 1
ATOM 881 O O . GLY A 1 115 ? 41.250 12.069 5.701 1.00 43.28 115 GLY A O 1
ATOM 882 N N . SER A 1 116 ? 39.014 11.899 5.723 1.00 51.00 116 SER A N 1
ATOM 883 C CA . SER A 1 116 ? 38.737 11.491 4.359 1.00 51.00 116 SER A CA 1
ATOM 884 C C . SER A 1 116 ? 38.297 12.759 3.641 1.00 51.00 116 SER A C 1
ATOM 886 O O . SER A 1 116 ? 37.356 13.414 4.087 1.00 51.00 116 SER A O 1
ATOM 888 N N . GLU A 1 117 ? 38.989 13.141 2.570 1.00 48.41 117 GLU A N 1
ATOM 889 C CA . GLU A 1 117 ? 38.542 14.253 1.729 1.00 48.41 117 GLU A CA 1
ATOM 890 C C . GLU A 1 117 ? 37.099 14.001 1.251 1.00 48.41 117 GLU A C 1
ATOM 892 O O . GLU A 1 117 ? 36.751 12.843 0.981 1.00 48.41 117 GLU A O 1
ATOM 897 N N . PRO A 1 118 ? 36.258 15.046 1.128 1.00 53.09 118 PRO A N 1
ATOM 898 C CA . PRO A 1 118 ? 34.929 14.894 0.554 1.00 53.09 118 PRO A CA 1
ATOM 899 C C . PRO A 1 118 ? 35.064 14.239 -0.824 1.00 53.09 118 PRO A C 1
ATOM 901 O O . PRO A 1 118 ? 35.714 14.791 -1.716 1.00 53.09 118 PRO A O 1
ATOM 904 N N . ARG A 1 119 ? 34.474 13.051 -1.018 1.00 56.59 119 ARG A N 1
ATOM 905 C CA . ARG A 1 119 ? 34.337 12.492 -2.367 1.00 56.59 119 ARG A CA 1
ATOM 906 C C . ARG A 1 119 ? 33.433 13.447 -3.146 1.00 56.59 119 ARG A C 1
ATOM 908 O O . ARG A 1 119 ? 32.264 13.598 -2.810 1.00 56.59 119 ARG A O 1
ATOM 915 N N . GLY A 1 120 ? 33.996 14.132 -4.141 1.00 59.41 120 GLY A N 1
ATOM 916 C CA . GLY A 1 120 ? 33.218 14.943 -5.075 1.00 59.41 120 GLY A CA 1
ATOM 917 C C . GLY A 1 120 ? 32.259 14.078 -5.894 1.00 59.41 120 GLY A C 1
ATOM 918 O O . GLY A 1 120 ? 32.488 12.873 -6.035 1.00 59.41 120 GLY A O 1
ATOM 919 N N . ALA A 1 121 ? 31.216 14.709 -6.439 1.00 72.12 121 ALA A N 1
ATOM 920 C CA . ALA A 1 121 ? 30.274 14.066 -7.351 1.00 72.12 121 ALA A CA 1
ATOM 921 C C . ALA A 1 121 ? 31.022 13.353 -8.489 1.00 72.12 121 ALA A C 1
ATOM 923 O O . ALA A 1 121 ? 31.964 13.901 -9.076 1.00 72.12 121 ALA A O 1
ATOM 924 N N . ARG A 1 122 ? 30.623 12.115 -8.778 1.00 78.69 122 ARG A N 1
ATOM 925 C CA . ARG A 1 122 ? 31.154 11.306 -9.874 1.00 78.69 122 ARG A CA 1
ATOM 926 C C . ARG A 1 122 ? 30.176 11.349 -11.048 1.00 78.69 122 ARG A C 1
ATOM 928 O O . ARG A 1 122 ? 28.974 11.256 -10.822 1.00 78.69 122 ARG A O 1
ATOM 935 N N . PRO A 1 123 ? 30.666 11.433 -12.297 1.00 83.19 123 PRO A N 1
ATOM 936 C CA . PRO A 1 123 ? 29.800 11.288 -13.459 1.00 83.19 123 PRO A CA 1
ATOM 937 C C . PRO A 1 123 ? 29.071 9.940 -13.423 1.00 83.19 123 PRO A C 1
ATOM 939 O O . PRO A 1 123 ? 29.714 8.888 -13.338 1.00 83.19 123 PRO A O 1
ATOM 942 N N . VAL A 1 124 ? 27.742 9.982 -13.492 1.00 90.44 124 VAL A N 1
ATOM 943 C CA . VAL A 1 124 ? 26.896 8.789 -13.600 1.00 90.44 124 VAL A CA 1
ATOM 944 C C . VAL A 1 124 ? 27.069 8.208 -15.002 1.00 90.44 124 VAL A C 1
ATOM 946 O O . VAL A 1 124 ? 27.013 8.933 -15.994 1.00 90.44 124 VAL A O 1
ATOM 949 N N . ARG A 1 125 ? 27.311 6.898 -15.112 1.00 92.25 125 ARG A N 1
ATOM 950 C CA . ARG A 1 125 ? 27.460 6.249 -16.423 1.00 92.25 125 ARG A CA 1
ATOM 951 C C . ARG A 1 125 ? 26.096 6.093 -17.090 1.00 92.25 125 ARG A C 1
ATOM 953 O O . ARG A 1 125 ? 25.124 5.746 -16.421 1.00 92.25 125 ARG A O 1
ATOM 960 N N . ALA A 1 126 ? 26.051 6.233 -18.415 1.00 92.44 126 ALA A N 1
ATOM 961 C CA . ALA A 1 126 ? 24.824 6.082 -19.200 1.00 92.44 126 ALA A CA 1
ATOM 962 C C . ALA A 1 126 ? 24.116 4.736 -18.951 1.00 92.44 126 ALA A C 1
ATOM 964 O O . ALA A 1 126 ? 22.897 4.696 -18.796 1.00 92.44 126 ALA A O 1
ATOM 965 N N . GLY A 1 127 ? 24.871 3.638 -18.822 1.00 92.50 127 GLY A N 1
ATOM 966 C CA . GLY A 1 127 ? 24.314 2.318 -18.496 1.00 92.50 127 GLY A CA 1
ATOM 967 C C . GLY A 1 127 ? 23.679 2.238 -17.102 1.00 92.50 127 GLY A C 1
ATOM 968 O O . GLY A 1 127 ? 22.591 1.684 -16.963 1.00 92.50 127 GLY A O 1
ATOM 969 N N . ASP A 1 128 ? 24.309 2.843 -16.088 1.00 94.81 128 ASP A N 1
ATOM 970 C CA . ASP A 1 128 ? 23.782 2.859 -14.715 1.00 94.81 128 ASP A CA 1
ATOM 971 C C . ASP A 1 128 ? 22.494 3.691 -14.630 1.00 94.81 128 ASP A C 1
ATOM 973 O O . ASP A 1 128 ? 21.518 3.284 -13.999 1.00 94.81 128 ASP A O 1
ATOM 977 N N . TRP A 1 129 ? 22.475 4.826 -15.334 1.00 96.56 129 TRP A N 1
ATOM 978 C CA . TRP A 1 129 ? 21.292 5.670 -15.496 1.00 96.56 129 TRP A CA 1
ATOM 979 C C . TRP A 1 129 ? 20.160 4.943 -16.228 1.00 96.56 129 TRP A C 1
ATOM 981 O O . TRP A 1 129 ? 19.013 5.016 -15.798 1.00 96.56 129 TRP A O 1
ATOM 991 N N . THR A 1 130 ? 20.476 4.206 -17.298 1.00 96.88 130 THR A N 1
ATOM 992 C CA . THR A 1 130 ? 19.482 3.473 -18.103 1.00 96.88 130 THR A CA 1
ATOM 993 C C . THR A 1 130 ? 18.824 2.369 -17.276 1.00 96.88 130 THR A C 1
ATOM 995 O O . THR A 1 130 ? 17.602 2.252 -17.255 1.00 96.88 130 THR A O 1
ATOM 998 N N . GLU A 1 131 ? 19.617 1.601 -16.523 1.00 96.88 131 GLU A N 1
ATOM 999 C CA . GLU A 1 131 ? 19.100 0.573 -15.615 1.00 96.88 131 GLU A CA 1
ATOM 1000 C C . GLU A 1 131 ? 18.198 1.175 -14.524 1.00 96.88 131 GLU A C 1
ATOM 1002 O O . GLU A 1 131 ? 17.115 0.648 -14.262 1.00 96.88 131 GLU A O 1
ATOM 1007 N N . ALA A 1 132 ? 18.622 2.288 -13.912 1.00 97.81 132 ALA A N 1
ATOM 1008 C CA . ALA A 1 132 ? 17.825 3.008 -12.922 1.00 97.81 132 ALA A CA 1
ATOM 1009 C C . ALA A 1 132 ? 16.498 3.501 -13.514 1.00 97.81 132 ALA A C 1
ATOM 1011 O O . ALA A 1 132 ? 15.442 3.282 -12.922 1.00 97.81 132 ALA A O 1
ATOM 1012 N N . LEU A 1 133 ? 16.541 4.112 -14.702 1.00 97.75 133 LEU A N 1
ATOM 1013 C CA . LEU A 1 133 ? 15.357 4.617 -15.388 1.00 97.75 133 LEU A CA 1
ATOM 1014 C C . LEU A 1 133 ? 14.377 3.488 -15.704 1.00 97.75 133 LEU A C 1
ATOM 1016 O O . LEU A 1 133 ? 13.190 3.629 -15.435 1.00 97.75 133 LEU A O 1
ATOM 1020 N N . TYR A 1 134 ? 14.849 2.361 -16.241 1.00 97.88 134 TYR A N 1
ATOM 1021 C CA . TYR A 1 134 ? 13.984 1.229 -16.578 1.00 97.88 134 TYR A CA 1
ATOM 1022 C C . TYR A 1 134 ? 13.304 0.633 -15.348 1.00 97.88 134 TYR A C 1
ATOM 1024 O O . TYR A 1 134 ? 12.111 0.323 -15.395 1.00 97.88 134 TYR A O 1
ATOM 1032 N N . LEU A 1 135 ? 14.025 0.526 -14.230 1.00 97.56 135 LEU A N 1
ATOM 1033 C CA . LEU A 1 135 ? 13.425 0.114 -12.964 1.00 97.56 135 LEU A CA 1
ATOM 1034 C C . LEU A 1 135 ? 12.382 1.132 -12.489 1.00 97.56 135 LEU A C 1
ATOM 1036 O O . LEU A 1 135 ? 11.284 0.727 -12.114 1.00 97.56 135 LEU A O 1
ATOM 1040 N N . CYS A 1 136 ? 12.670 2.434 -12.563 1.00 96.00 136 CYS A N 1
ATOM 1041 C CA . CYS A 1 136 ? 11.718 3.477 -12.180 1.00 96.00 136 CYS A CA 1
ATOM 1042 C C . CYS A 1 136 ? 10.486 3.524 -13.095 1.00 96.00 136 CYS A C 1
ATOM 1044 O O . CYS A 1 136 ? 9.376 3.692 -12.604 1.00 96.00 136 CYS A O 1
ATOM 1046 N N . VAL A 1 137 ? 10.627 3.311 -14.404 1.00 94.56 137 VAL A N 1
ATOM 1047 C CA . VAL A 1 137 ? 9.491 3.179 -15.333 1.00 94.56 137 VAL A CA 1
ATOM 1048 C C . VAL A 1 137 ? 8.612 1.995 -14.932 1.00 94.56 137 VAL A C 1
ATOM 1050 O O . VAL A 1 137 ? 7.392 2.129 -14.829 1.00 94.56 137 VAL A O 1
ATOM 1053 N N . LEU A 1 138 ? 9.221 0.844 -14.638 1.00 93.06 138 LEU A N 1
ATOM 1054 C CA . LEU A 1 138 ? 8.483 -0.335 -14.189 1.00 93.06 138 LEU A CA 1
ATOM 1055 C C . LEU A 1 138 ? 7.769 -0.122 -12.861 1.00 93.06 138 LEU A C 1
ATOM 1057 O O . LEU A 1 138 ? 6.599 -0.501 -12.736 1.00 93.06 138 LEU A O 1
ATOM 1061 N N . ALA A 1 139 ? 8.458 0.507 -11.914 1.00 91.81 139 ALA A N 1
ATOM 1062 C CA . ALA A 1 139 ? 7.954 0.832 -10.591 1.00 91.81 139 ALA A CA 1
ATOM 1063 C C . ALA A 1 139 ? 6.952 2.000 -10.583 1.00 91.81 139 ALA A C 1
ATOM 1065 O O . ALA A 1 139 ? 6.283 2.187 -9.579 1.00 91.81 139 ALA A O 1
ATOM 1066 N N . GLY A 1 140 ? 6.825 2.762 -11.678 1.00 89.94 140 GLY A N 1
ATOM 1067 C CA . GLY A 1 140 ? 6.007 3.983 -11.719 1.00 89.94 140 GLY A CA 1
ATOM 1068 C C . GLY A 1 140 ? 6.675 5.217 -11.096 1.00 89.94 140 GLY A C 1
ATOM 1069 O O . GLY A 1 140 ? 6.057 6.265 -11.039 1.00 89.94 140 GLY A O 1
ATOM 1070 N N . LEU A 1 141 ? 7.948 5.120 -10.711 1.00 91.62 141 LEU A N 1
ATOM 1071 C CA . LEU A 1 141 ? 8.726 6.131 -9.984 1.00 91.62 141 LEU A CA 1
ATOM 1072 C C . LEU A 1 141 ? 9.457 7.148 -10.877 1.00 91.62 141 LEU A C 1
ATOM 1074 O O . LEU A 1 141 ? 10.176 8.011 -10.385 1.00 91.62 141 LEU A O 1
ATOM 1078 N N . HIS A 1 142 ? 9.384 7.019 -12.202 1.00 91.50 142 HIS A N 1
ATOM 1079 C CA . HIS A 1 142 ? 10.173 7.873 -13.098 1.00 91.50 142 HIS A CA 1
ATOM 1080 C C . HIS A 1 142 ? 9.838 9.371 -12.952 1.00 91.50 142 HIS A C 1
ATOM 1082 O O . HIS A 1 142 ? 10.755 10.183 -12.993 1.00 91.50 142 HIS A O 1
ATOM 1088 N N . GLU A 1 143 ? 8.580 9.733 -12.683 1.00 89.75 143 GLU A N 1
ATOM 1089 C CA . GLU A 1 143 ? 8.185 11.123 -12.401 1.00 89.75 143 GLU A CA 1
ATOM 1090 C C . GLU A 1 143 ? 8.717 11.614 -11.040 1.00 89.75 143 GLU A C 1
ATOM 1092 O O . GLU A 1 143 ? 9.249 12.721 -10.950 1.00 89.75 143 GLU A O 1
ATOM 1097 N N . ASP A 1 144 ? 8.678 10.776 -9.995 1.00 88.25 144 ASP A N 1
ATOM 1098 C CA . ASP A 1 144 ? 9.195 11.120 -8.658 1.00 88.25 144 ASP A CA 1
ATOM 1099 C C . ASP A 1 144 ? 10.702 11.431 -8.670 1.00 88.25 144 ASP A C 1
ATOM 1101 O O . ASP A 1 144 ? 11.196 12.265 -7.906 1.00 88.25 144 ASP A O 1
ATOM 1105 N N . TYR A 1 145 ? 11.439 10.774 -9.569 1.00 89.50 145 TYR A N 1
ATOM 1106 C CA . TYR A 1 145 ? 12.883 10.928 -9.748 1.00 89.50 145 TYR A CA 1
ATOM 1107 C C . TYR A 1 145 ? 13.261 11.768 -10.981 1.00 89.50 145 TYR A C 1
ATOM 1109 O O . TYR A 1 145 ? 14.415 11.719 -11.421 1.00 89.50 145 TYR A O 1
ATOM 1117 N N . GLU A 1 146 ? 12.341 12.576 -11.520 1.00 93.31 146 GLU A N 1
ATOM 1118 C CA . GLU A 1 146 ? 12.591 13.405 -12.708 1.00 93.31 146 GLU A CA 1
ATOM 1119 C C . GLU A 1 146 ? 13.857 14.262 -12.551 1.00 93.31 146 GLU A C 1
ATOM 1121 O O . GLU A 1 146 ? 14.740 14.234 -13.408 1.00 93.31 146 GLU A O 1
ATOM 1126 N N . ASN A 1 147 ? 13.984 14.984 -11.432 1.00 90.88 147 ASN A N 1
ATOM 1127 C CA . ASN A 1 147 ? 15.086 15.923 -11.204 1.00 90.88 147 ASN A CA 1
ATOM 1128 C C . ASN A 1 147 ? 16.477 15.255 -11.316 1.00 90.88 147 ASN A C 1
ATOM 1130 O O . ASN A 1 147 ? 17.296 15.739 -12.104 1.00 90.88 147 ASN A O 1
ATOM 1134 N N . PRO A 1 148 ? 16.774 14.151 -10.592 1.00 90.44 148 PRO A N 1
ATOM 1135 C CA . PRO A 1 148 ? 17.998 13.382 -10.810 1.00 90.44 148 PRO A CA 1
ATOM 1136 C C . PRO A 1 148 ? 18.170 12.898 -12.253 1.00 90.44 148 PRO A C 1
ATOM 1138 O O . PRO A 1 148 ? 19.248 13.064 -12.823 1.00 90.44 148 PRO A O 1
ATOM 1141 N N . PHE A 1 149 ? 17.128 12.329 -12.871 1.00 94.69 149 PHE A N 1
ATOM 1142 C CA . PHE A 1 149 ? 17.248 11.757 -14.213 1.00 94.69 149 PHE A CA 1
ATOM 1143 C C . PHE A 1 149 ? 17.568 12.810 -15.273 1.00 94.69 149 PHE A C 1
ATOM 1145 O O . PHE A 1 149 ? 18.508 12.615 -16.045 1.00 94.69 149 PHE A O 1
ATOM 1152 N N . VAL A 1 150 ? 16.838 13.928 -15.280 1.00 94.62 150 VAL A N 1
ATOM 1153 C CA . VAL A 1 150 ? 17.062 15.059 -16.191 1.00 94.62 150 VAL A CA 1
ATOM 1154 C C . VAL A 1 150 ? 18.421 15.706 -15.925 1.00 94.62 150 VAL A C 1
ATOM 1156 O O . VAL A 1 150 ? 19.150 16.015 -16.869 1.00 94.62 150 VAL A O 1
ATOM 1159 N N . GLY A 1 151 ? 18.793 15.863 -14.650 1.00 91.31 151 GLY A N 1
ATOM 1160 C CA . GLY A 1 151 ? 20.090 16.400 -14.243 1.00 91.31 151 GLY A CA 1
ATOM 1161 C C . GLY A 1 151 ? 21.254 15.587 -14.807 1.00 91.31 151 GLY A C 1
ATOM 1162 O O . GLY A 1 151 ? 22.094 16.134 -15.518 1.00 91.31 151 GLY A O 1
ATOM 1163 N N . PHE A 1 152 ? 21.273 14.275 -14.569 1.00 91.25 152 PHE A N 1
ATOM 1164 C CA . PHE A 1 152 ? 22.338 13.399 -15.066 1.00 91.25 152 PHE A CA 1
ATOM 1165 C C . PHE A 1 152 ? 22.336 13.266 -16.592 1.00 91.25 152 PHE A C 1
ATOM 1167 O O . PHE A 1 152 ? 23.402 13.247 -17.203 1.00 91.25 152 PHE A O 1
ATOM 1174 N N . ALA A 1 153 ? 21.160 13.243 -17.227 1.00 91.56 153 ALA A N 1
ATOM 1175 C CA . ALA A 1 153 ? 21.060 13.159 -18.682 1.00 91.56 153 ALA A CA 1
ATOM 1176 C C . ALA A 1 153 ? 21.632 14.389 -19.405 1.00 91.56 153 ALA A C 1
ATOM 1178 O O . ALA A 1 153 ? 22.038 14.292 -20.566 1.00 91.56 153 ALA A O 1
ATOM 1179 N N . SER A 1 154 ? 21.698 15.539 -18.727 1.00 89.88 154 SER A N 1
ATOM 1180 C CA . SER A 1 154 ? 22.280 16.762 -19.287 1.00 89.88 154 SER A CA 1
ATOM 1181 C C . SER A 1 154 ? 23.799 16.680 -19.502 1.00 89.88 154 SER A C 1
ATOM 1183 O O . SER A 1 154 ? 24.319 17.380 -20.374 1.00 89.88 154 SER A O 1
ATOM 1185 N N . ASP A 1 155 ? 24.485 15.781 -18.786 1.00 89.69 155 ASP A N 1
ATOM 1186 C CA . ASP A 1 155 ? 25.931 15.553 -18.898 1.00 89.69 155 ASP A CA 1
ATOM 1187 C C . ASP A 1 155 ? 26.298 14.539 -20.001 1.00 89.69 155 ASP A C 1
ATOM 1189 O O . ASP A 1 155 ? 27.479 14.355 -20.312 1.00 89.69 155 ASP A O 1
ATOM 1193 N N . PHE A 1 156 ? 25.311 13.870 -20.609 1.00 92.56 156 PHE A N 1
ATOM 1194 C CA . PHE A 1 156 ? 25.550 12.859 -21.639 1.00 92.56 156 PHE A CA 1
ATOM 1195 C C . PHE A 1 156 ? 25.945 13.464 -22.992 1.00 92.56 156 PHE A C 1
ATOM 1197 O O . PHE A 1 156 ? 25.350 14.439 -23.473 1.00 92.56 156 PHE A O 1
ATOM 1204 N N . GLY A 1 157 ? 26.938 12.827 -23.622 1.00 90.69 157 GLY A N 1
ATOM 1205 C CA . GLY A 1 157 ? 27.460 13.184 -24.940 1.00 90.69 157 GLY A CA 1
ATOM 1206 C C . GLY A 1 157 ? 26.426 13.049 -26.059 1.00 90.69 157 GLY A C 1
ATOM 1207 O O . GLY A 1 157 ? 25.378 12.428 -25.900 1.00 90.69 157 GLY A O 1
ATOM 1208 N N . GLU A 1 158 ? 26.710 13.647 -27.218 1.00 86.75 158 GLU A N 1
ATOM 1209 C CA . GLU A 1 158 ? 25.810 13.602 -28.383 1.00 86.75 158 GLU A CA 1
ATOM 1210 C C . GLU A 1 158 ? 25.613 12.181 -28.946 1.00 86.75 158 GLU A C 1
ATOM 1212 O O . GLU A 1 158 ? 24.610 11.926 -29.618 1.00 86.75 158 GLU A O 1
ATOM 1217 N N . ASP A 1 159 ? 26.552 11.278 -28.656 1.00 86.25 159 ASP A N 1
ATOM 1218 C CA . ASP A 1 159 ? 26.571 9.861 -29.018 1.00 86.25 159 ASP A CA 1
ATOM 1219 C C . ASP A 1 159 ? 25.674 8.977 -28.133 1.00 86.25 159 ASP A C 1
ATOM 1221 O O . ASP A 1 159 ? 25.259 7.907 -28.576 1.00 86.25 159 ASP A O 1
ATOM 1225 N N . GLU A 1 160 ? 25.273 9.450 -26.949 1.00 91.50 160 GLU A N 1
ATOM 1226 C CA . GLU A 1 160 ? 24.327 8.776 -26.039 1.00 91.50 160 GLU A CA 1
ATOM 1227 C C . GLU A 1 160 ? 22.869 9.038 -26.474 1.00 91.50 160 GLU A C 1
ATOM 1229 O O . GLU A 1 160 ? 22.035 9.601 -25.751 1.00 91.50 160 GLU A O 1
ATOM 1234 N N . VAL A 1 161 ? 22.573 8.687 -27.730 1.00 93.19 161 VAL A N 1
ATOM 1235 C CA . VAL A 1 161 ? 21.310 9.004 -28.418 1.00 93.19 161 VAL A CA 1
ATOM 1236 C C . VAL A 1 161 ? 20.104 8.429 -27.678 1.00 93.19 161 VAL A C 1
ATOM 1238 O O . VAL A 1 161 ? 19.094 9.120 -27.534 1.00 93.19 161 VAL A O 1
ATOM 1241 N N . LEU A 1 162 ? 20.214 7.193 -27.182 1.00 94.00 162 LEU A N 1
ATOM 1242 C CA . LEU A 1 162 ? 19.144 6.499 -26.467 1.00 94.00 162 LEU A CA 1
ATOM 1243 C C . LEU A 1 162 ? 18.715 7.273 -25.215 1.00 94.00 162 LEU A C 1
ATOM 1245 O O . LEU A 1 162 ? 17.540 7.595 -25.059 1.00 94.00 162 LEU A O 1
ATOM 1249 N N . GLN A 1 163 ? 19.662 7.609 -24.342 1.00 94.94 163 GLN A N 1
ATOM 1250 C CA . GLN A 1 163 ? 19.406 8.225 -23.039 1.00 94.94 163 GLN A CA 1
ATOM 1251 C C . GLN A 1 163 ? 18.855 9.640 -23.192 1.00 94.94 163 GLN A C 1
ATOM 1253 O O . GLN A 1 163 ? 17.894 10.027 -22.517 1.00 94.94 163 GLN A O 1
ATOM 1258 N N . ARG A 1 164 ? 19.413 10.403 -24.138 1.00 93.62 164 ARG A N 1
ATOM 1259 C CA . ARG A 1 164 ? 18.928 11.745 -24.468 1.00 93.62 164 ARG A CA 1
ATOM 1260 C C . ARG A 1 164 ? 17.505 11.684 -25.019 1.00 93.62 164 ARG A C 1
ATOM 1262 O O . ARG A 1 164 ? 16.641 12.420 -24.550 1.00 93.62 164 ARG A O 1
ATOM 1269 N N . ALA A 1 165 ? 17.233 10.786 -25.968 1.00 95.38 165 ALA A N 1
ATOM 1270 C CA . ALA A 1 165 ? 15.903 10.642 -26.552 1.00 95.38 165 ALA A CA 1
ATOM 1271 C C . ALA A 1 165 ? 14.861 10.121 -25.543 1.00 95.38 165 ALA A C 1
ATOM 1273 O O . ALA A 1 165 ? 13.746 10.639 -25.521 1.00 95.38 165 ALA A O 1
ATOM 1274 N N . LEU A 1 166 ? 15.222 9.170 -24.671 1.00 96.12 166 LEU A N 1
ATOM 1275 C CA . LEU A 1 166 ? 14.359 8.678 -23.587 1.00 96.12 166 LEU A CA 1
ATOM 1276 C C . LEU A 1 166 ? 13.972 9.791 -22.611 1.00 96.12 166 LEU A C 1
ATOM 1278 O O . LEU A 1 166 ? 12.804 9.894 -22.246 1.00 96.12 166 LEU A O 1
ATOM 1282 N N . THR A 1 167 ? 14.924 10.651 -22.239 1.00 95.81 167 THR A N 1
ATOM 1283 C CA . THR A 1 167 ? 14.662 11.809 -21.368 1.00 95.81 167 THR A CA 1
ATOM 1284 C C . THR A 1 167 ? 13.565 12.698 -21.957 1.00 95.81 167 THR A C 1
ATOM 1286 O O . THR A 1 167 ? 12.582 12.995 -21.289 1.00 95.81 167 THR A O 1
ATOM 1289 N N . PHE A 1 168 ? 13.673 13.076 -23.231 1.00 95.44 168 PHE A N 1
ATOM 1290 C CA . PHE A 1 168 ? 12.647 13.906 -23.871 1.00 95.44 168 PHE A CA 1
ATOM 1291 C C . PHE A 1 168 ? 11.325 13.171 -24.131 1.00 95.44 168 PHE A C 1
ATOM 1293 O O . PHE A 1 168 ? 10.274 13.809 -24.155 1.00 95.44 168 PHE A O 1
ATOM 1300 N N . TYR A 1 169 ? 11.367 11.853 -24.344 1.00 95.94 169 TYR A N 1
ATOM 1301 C CA . TYR A 1 169 ? 10.166 11.036 -24.512 1.00 95.94 169 TYR A CA 1
ATOM 1302 C C . TYR A 1 169 ? 9.336 10.977 -23.222 1.00 95.94 169 TYR A C 1
ATOM 1304 O O . TYR A 1 169 ? 8.121 11.159 -23.282 1.00 95.94 169 TYR A O 1
ATOM 1312 N N . LEU A 1 170 ? 9.988 10.763 -22.073 1.00 94.88 170 LEU A N 1
ATOM 1313 C CA . LEU A 1 170 ? 9.332 10.678 -20.763 1.00 94.88 170 LEU A CA 1
ATOM 1314 C C . LEU A 1 170 ? 8.951 12.049 -20.198 1.00 94.88 170 LEU A C 1
ATOM 1316 O O . LEU A 1 170 ? 7.914 12.175 -19.556 1.00 94.88 170 LEU A O 1
ATOM 1320 N N . TYR A 1 171 ? 9.747 13.083 -20.478 1.00 94.81 171 TYR A N 1
ATOM 1321 C CA . TYR A 1 171 ? 9.544 14.435 -19.955 1.00 94.81 171 TYR A CA 1
ATOM 1322 C C . TYR A 1 171 ? 9.270 15.426 -21.100 1.00 94.81 171 TYR A C 1
ATOM 1324 O O . TYR A 1 171 ? 10.111 16.269 -21.434 1.00 94.81 171 TYR A O 1
ATOM 1332 N N . PRO A 1 172 ? 8.080 15.373 -21.730 1.00 91.75 172 PRO A N 1
ATOM 1333 C CA . PRO A 1 172 ? 7.772 16.171 -22.920 1.00 91.75 172 PRO A CA 1
ATOM 1334 C C . PRO A 1 172 ? 7.790 17.686 -22.663 1.00 91.75 172 PRO A C 1
ATOM 1336 O O . PRO A 1 172 ? 7.968 18.474 -23.595 1.00 91.75 172 PRO A O 1
ATOM 1339 N N . HIS A 1 173 ? 7.651 18.118 -21.405 1.00 92.50 173 HIS A N 1
ATOM 1340 C CA . HIS A 1 173 ? 7.733 19.528 -21.020 1.00 92.50 173 HIS A CA 1
ATOM 1341 C C . HIS A 1 173 ? 9.137 20.134 -21.239 1.00 92.50 173 HIS A C 1
ATOM 1343 O O . HIS A 1 173 ? 9.262 21.358 -21.290 1.00 92.50 173 HIS A O 1
ATOM 1349 N N . LEU A 1 174 ? 10.175 19.306 -21.432 1.00 92.12 174 LEU A N 1
ATOM 1350 C CA . LEU A 1 174 ? 11.533 19.742 -21.781 1.00 92.12 174 LEU A CA 1
ATOM 1351 C C . LEU A 1 174 ? 11.658 20.259 -23.228 1.00 92.12 174 LEU A C 1
ATOM 1353 O O . LEU A 1 174 ? 12.663 20.880 -23.569 1.00 92.12 174 LEU A O 1
ATOM 1357 N N . GLY A 1 175 ? 10.636 20.061 -24.074 1.00 86.88 175 GLY A N 1
ATOM 1358 C CA . GLY A 1 175 ? 10.463 20.837 -25.307 1.00 86.88 175 GLY A CA 1
ATOM 1359 C C . GLY A 1 175 ? 11.029 20.240 -26.600 1.00 86.88 175 GLY A C 1
ATOM 1360 O O . GLY A 1 175 ? 11.425 21.006 -27.479 1.00 86.88 175 GLY A O 1
ATOM 1361 N N . ALA A 1 176 ? 11.040 18.912 -26.762 1.00 88.81 176 ALA A N 1
ATOM 1362 C CA . ALA A 1 176 ? 11.370 18.265 -28.038 1.00 88.81 176 ALA A CA 1
ATOM 1363 C C . ALA A 1 176 ? 10.123 17.689 -28.731 1.00 88.81 176 ALA A C 1
ATOM 1365 O O . ALA A 1 176 ? 9.331 16.969 -28.123 1.00 88.81 176 ALA A O 1
ATOM 1366 N N . GLU A 1 177 ? 9.951 17.978 -30.024 1.00 92.12 177 GLU A N 1
ATOM 1367 C CA . GLU A 1 177 ? 8.866 17.387 -30.814 1.00 92.12 177 GLU A CA 1
ATOM 1368 C C . GLU A 1 177 ? 9.163 15.916 -31.138 1.00 92.12 177 GLU A C 1
ATOM 1370 O O . GLU A 1 177 ? 10.289 15.556 -31.490 1.00 92.12 177 GLU A O 1
ATOM 1375 N N . ARG A 1 178 ? 8.132 15.065 -31.099 1.00 92.62 178 ARG A N 1
ATOM 1376 C CA . ARG A 1 178 ? 8.250 13.618 -31.353 1.00 92.62 178 ARG A CA 1
ATOM 1377 C C . ARG A 1 178 ? 8.906 13.296 -32.704 1.00 92.62 178 ARG A C 1
ATOM 1379 O O . ARG A 1 178 ? 9.821 12.482 -32.737 1.00 92.62 178 ARG A O 1
ATOM 1386 N N . ASP A 1 179 ? 8.542 13.995 -33.781 1.00 92.06 179 ASP A N 1
ATOM 1387 C CA . ASP A 1 179 ? 9.142 13.818 -35.118 1.00 92.06 179 ASP A CA 1
ATOM 1388 C C . ASP A 1 179 ? 10.642 14.166 -35.159 1.00 92.06 179 ASP A C 1
ATOM 1390 O O . ASP A 1 179 ? 11.396 13.647 -35.986 1.00 92.06 179 ASP A O 1
ATOM 1394 N N . GLN A 1 180 ? 11.091 15.089 -34.303 1.00 93.56 180 GLN A N 1
ATOM 1395 C CA . GLN A 1 180 ? 12.505 15.454 -34.194 1.00 93.56 180 GLN A CA 1
ATOM 1396 C C . GLN A 1 180 ? 13.274 14.363 -33.449 1.00 93.56 180 GLN A C 1
ATOM 1398 O O . GLN A 1 180 ? 14.351 13.966 -33.895 1.00 93.56 180 GLN A O 1
ATOM 1403 N N . LEU A 1 181 ? 12.691 13.836 -32.367 1.00 93.81 181 LEU A N 1
ATOM 1404 C CA . LEU A 1 181 ? 13.242 12.701 -31.628 1.00 93.81 181 LEU A CA 1
ATOM 1405 C C . LEU A 1 181 ? 13.324 11.450 -32.505 1.00 93.81 181 LEU A C 1
ATOM 1407 O O . LEU A 1 181 ? 14.353 10.782 -32.502 1.00 93.81 181 LEU A O 1
ATOM 1411 N N . GLU A 1 182 ? 12.297 11.162 -33.311 1.00 94.06 182 GLU A N 1
ATOM 1412 C CA . GLU A 1 182 ? 12.312 10.015 -34.225 1.00 94.06 182 GLU A CA 1
ATOM 1413 C C . GLU A 1 182 ? 13.477 10.116 -35.220 1.00 94.06 182 GLU A C 1
ATOM 1415 O O . GLU A 1 182 ? 14.217 9.153 -35.411 1.00 94.06 182 GLU A O 1
ATOM 1420 N N . LYS A 1 183 ? 13.701 11.299 -35.810 1.00 92.25 183 LYS A N 1
ATOM 1421 C CA . LYS A 1 183 ? 14.839 11.542 -36.716 1.00 92.25 183 LYS A CA 1
ATOM 1422 C C . LYS A 1 183 ? 16.183 11.425 -36.004 1.00 92.25 183 LYS A C 1
ATOM 1424 O O . LYS A 1 183 ? 17.135 10.921 -36.598 1.00 92.25 183 LYS A O 1
ATOM 1429 N N . TYR A 1 184 ? 16.267 11.886 -34.757 1.00 92.88 184 TYR A N 1
ATOM 1430 C CA . TYR A 1 184 ? 17.478 11.775 -33.948 1.00 92.88 184 TYR A CA 1
ATOM 1431 C C . TYR A 1 184 ? 17.813 10.307 -33.655 1.00 92.88 184 TYR A C 1
ATOM 1433 O O . TYR A 1 184 ? 18.922 9.867 -33.954 1.00 92.88 184 TYR A O 1
ATOM 1441 N N . VAL A 1 185 ? 16.833 9.515 -33.214 1.00 92.81 185 VAL A N 1
ATOM 1442 C CA . VAL A 1 185 ? 16.978 8.063 -33.010 1.00 92.81 185 VAL A CA 1
ATOM 1443 C C . VAL A 1 185 ? 17.310 7.348 -34.326 1.00 92.81 185 VAL A C 1
ATOM 1445 O O . VAL A 1 185 ? 18.201 6.499 -34.374 1.00 92.81 185 VAL A O 1
ATOM 1448 N N . TRP A 1 186 ? 16.665 7.732 -35.432 1.00 89.81 186 TRP A N 1
ATOM 1449 C CA . TRP A 1 186 ? 16.962 7.189 -36.760 1.00 89.81 186 TRP A CA 1
ATOM 1450 C C . TRP A 1 186 ? 18.394 7.483 -37.219 1.00 89.81 186 TRP A C 1
ATOM 1452 O O . TRP A 1 186 ? 18.976 6.671 -37.929 1.00 89.81 186 TRP A O 1
ATOM 1462 N N . SER A 1 187 ? 18.997 8.602 -36.807 1.00 89.94 187 SER A N 1
ATOM 1463 C CA . SER A 1 187 ? 20.387 8.923 -37.162 1.00 89.94 187 SER A CA 1
ATOM 1464 C C . SER A 1 187 ? 21.404 7.935 -36.577 1.00 89.94 187 SER A C 1
ATOM 1466 O O . SER A 1 187 ? 22.433 7.692 -37.206 1.00 89.94 187 SER A O 1
ATOM 1468 N N . ALA A 1 188 ? 21.081 7.313 -35.436 1.00 87.75 188 ALA A N 1
ATOM 1469 C CA . ALA A 1 188 ? 21.874 6.241 -34.836 1.00 87.75 188 ALA A CA 1
ATOM 1470 C C . ALA A 1 188 ? 21.558 4.869 -35.457 1.00 87.75 188 ALA A C 1
ATOM 1472 O O . ALA A 1 188 ? 22.467 4.093 -35.744 1.00 87.75 188 ALA A O 1
ATOM 1473 N N . LEU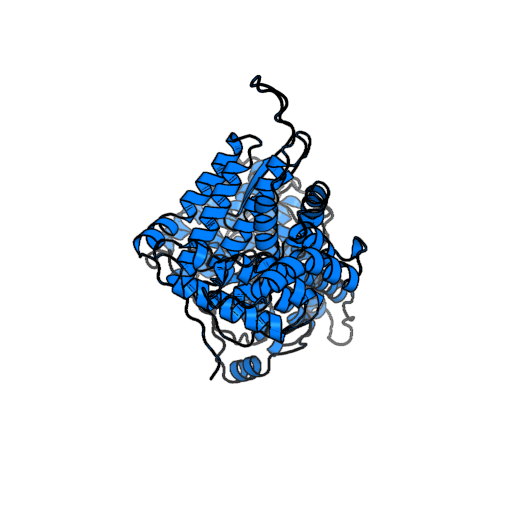 A 1 189 ? 20.275 4.577 -35.706 1.00 85.56 189 LEU A N 1
ATOM 1474 C CA . LEU A 1 189 ? 19.834 3.278 -36.232 1.00 85.56 189 LEU A CA 1
ATOM 1475 C C . LEU A 1 189 ? 20.071 3.090 -37.735 1.00 85.56 189 LEU A C 1
ATOM 1477 O O . LEU A 1 189 ? 20.367 1.981 -38.169 1.00 85.56 189 LEU A O 1
ATOM 1481 N N . GLY A 1 190 ? 19.905 4.139 -38.537 1.00 81.44 190 GLY A N 1
ATOM 1482 C CA . GLY A 1 190 ? 19.941 4.082 -40.000 1.00 81.44 190 GLY A CA 1
ATOM 1483 C C . GLY A 1 190 ? 21.229 3.456 -40.542 1.00 81.44 190 GLY A C 1
ATOM 1484 O O . GLY A 1 190 ? 21.139 2.462 -41.258 1.00 81.44 190 GLY A O 1
ATOM 1485 N N . PRO A 1 191 ? 22.424 3.938 -40.142 1.00 81.12 191 PRO A N 1
ATOM 1486 C CA . PRO A 1 191 ? 23.690 3.346 -40.572 1.00 81.12 191 PRO A CA 1
ATOM 1487 C C . PRO A 1 191 ? 23.839 1.870 -40.183 1.00 81.12 191 PRO A C 1
ATOM 1489 O O . PRO A 1 191 ? 24.392 1.088 -40.956 1.00 81.12 191 PRO A O 1
ATOM 1492 N N . LEU A 1 192 ? 23.330 1.483 -39.005 1.00 74.69 192 LEU A N 1
ATOM 1493 C CA . LEU A 1 192 ? 23.322 0.092 -38.561 1.00 74.69 192 LEU A CA 1
ATOM 1494 C C . LEU A 1 192 ? 22.428 -0.742 -39.483 1.00 74.69 192 LEU A C 1
ATOM 1496 O O . LEU A 1 192 ? 22.913 -1.693 -40.076 1.00 74.69 192 LEU A O 1
ATOM 1500 N N . LEU A 1 193 ? 21.165 -0.363 -39.680 1.00 74.75 193 LEU A N 1
ATOM 1501 C CA . LEU A 1 193 ? 20.205 -1.116 -40.498 1.00 74.75 193 LEU A CA 1
ATOM 1502 C C . LEU A 1 193 ? 20.583 -1.177 -41.989 1.00 74.75 193 LEU A C 1
ATOM 1504 O O . LEU A 1 193 ? 20.399 -2.216 -42.630 1.00 74.75 193 LEU A O 1
ATOM 1508 N N . ASP A 1 194 ? 21.154 -0.102 -42.534 1.00 72.81 194 ASP A N 1
ATOM 1509 C CA . ASP A 1 194 ? 21.657 -0.062 -43.910 1.00 72.81 194 ASP A CA 1
ATOM 1510 C C . ASP A 1 194 ? 22.832 -1.035 -44.097 1.00 72.81 194 ASP A C 1
ATOM 1512 O O . ASP A 1 194 ? 22.928 -1.697 -45.131 1.00 72.81 194 ASP A O 1
ATOM 1516 N N . SER A 1 195 ? 23.685 -1.194 -43.076 1.00 65.75 195 SER A N 1
ATOM 1517 C CA . SER A 1 195 ? 24.774 -2.179 -43.098 1.00 65.75 195 SER A CA 1
ATOM 1518 C C . SER A 1 195 ? 24.280 -3.632 -43.083 1.00 65.75 195 SER A C 1
ATOM 1520 O O . SER A 1 195 ? 24.967 -4.507 -43.601 1.00 65.75 195 SER A O 1
ATOM 1522 N N . LEU A 1 196 ? 23.069 -3.881 -42.567 1.00 63.66 196 LEU A N 1
ATOM 1523 C CA . LEU A 1 196 ? 22.420 -5.200 -42.562 1.00 63.66 196 LEU A CA 1
ATOM 1524 C C . LEU A 1 196 ? 21.694 -5.512 -43.884 1.00 63.66 196 LEU A C 1
ATOM 1526 O O . LEU A 1 196 ? 21.306 -6.654 -44.114 1.00 63.66 196 LEU A O 1
ATOM 1530 N N . SER A 1 197 ? 21.479 -4.505 -44.740 1.00 56.88 197 SER A N 1
ATOM 1531 C CA . SER A 1 197 ? 20.657 -4.604 -45.957 1.00 56.88 197 SER A CA 1
ATOM 1532 C C . SER A 1 197 ? 21.469 -4.798 -47.251 1.00 56.88 197 SER A C 1
ATOM 1534 O O . SER A 1 197 ? 20.885 -4.865 -48.333 1.00 56.88 197 SER A O 1
ATOM 1536 N N . LEU A 1 198 ? 22.804 -4.873 -47.175 1.00 48.19 198 LEU A N 1
ATOM 1537 C CA . LEU A 1 198 ? 23.697 -5.004 -48.335 1.00 48.19 198 LEU A CA 1
ATOM 1538 C C . LEU A 1 198 ? 24.134 -6.461 -48.544 1.00 48.19 198 LEU A C 1
ATOM 1540 O O . LEU A 1 198 ? 24.966 -6.939 -47.787 1.00 48.19 198 LEU A O 1
ATOM 1544 N N . ASP A 1 199 ? 23.596 -7.115 -49.586 1.00 50.88 199 ASP A N 1
ATOM 1545 C CA . ASP A 1 199 ? 24.034 -8.369 -50.248 1.00 50.88 199 ASP A CA 1
ATOM 1546 C C . ASP A 1 199 ? 25.278 -9.083 -49.651 1.00 50.88 199 ASP A C 1
ATOM 1548 O O . ASP A 1 199 ? 26.323 -9.194 -50.302 1.00 50.88 199 ASP A O 1
ATOM 1552 N N . SER A 1 200 ? 25.175 -9.629 -48.434 1.00 46.91 200 SER A N 1
ATOM 1553 C CA . SER A 1 200 ? 26.109 -10.633 -47.926 1.00 46.91 200 SER A CA 1
ATOM 1554 C C . SER A 1 200 ? 25.437 -12.000 -47.993 1.00 46.91 200 SER A C 1
ATOM 1556 O O . SER A 1 200 ? 24.503 -12.307 -47.259 1.00 46.91 200 SER A O 1
ATOM 1558 N N . ASP A 1 201 ? 25.943 -12.853 -48.881 1.00 48.62 201 ASP A N 1
ATOM 1559 C CA . ASP A 1 201 ? 25.635 -14.292 -48.951 1.00 48.62 201 ASP A CA 1
ATOM 1560 C C . ASP A 1 201 ? 26.190 -15.071 -47.728 1.00 48.62 201 ASP A C 1
ATOM 1562 O O . ASP A 1 201 ? 26.274 -16.299 -47.750 1.00 48.62 201 ASP A O 1
ATOM 1566 N N . ASP A 1 202 ? 26.581 -14.366 -46.660 1.00 43.84 202 ASP A N 1
ATOM 1567 C CA . ASP A 1 202 ? 27.210 -14.900 -45.456 1.00 43.84 202 ASP A CA 1
ATOM 1568 C C . ASP A 1 202 ? 26.578 -14.263 -44.205 1.00 43.84 202 ASP A C 1
ATOM 1570 O O . ASP A 1 202 ? 26.440 -13.040 -44.116 1.00 43.84 202 ASP A O 1
ATOM 1574 N N . ASP A 1 203 ? 26.184 -15.156 -43.298 1.00 44.16 203 ASP A N 1
ATOM 1575 C CA . ASP A 1 203 ? 25.682 -15.008 -41.931 1.00 44.16 203 ASP A CA 1
ATOM 1576 C C . ASP A 1 203 ? 24.435 -14.146 -41.643 1.00 44.16 203 ASP A C 1
ATOM 1578 O O . ASP A 1 203 ? 24.398 -12.920 -41.711 1.00 44.16 203 ASP A O 1
ATOM 1582 N N . ARG A 1 204 ? 23.385 -14.848 -41.187 1.00 52.28 204 ARG A N 1
ATOM 1583 C CA . ARG A 1 204 ? 22.232 -14.269 -40.490 1.00 52.28 204 ARG A CA 1
ATOM 1584 C C . ARG A 1 204 ? 22.751 -13.440 -39.318 1.00 52.28 204 ARG A C 1
ATOM 1586 O O . ARG A 1 204 ? 23.344 -13.999 -38.402 1.00 52.28 204 ARG A O 1
ATOM 1593 N N . VAL A 1 205 ? 22.484 -12.140 -39.333 1.00 52.28 205 VAL A N 1
ATOM 1594 C CA . VAL A 1 205 ? 22.755 -11.245 -38.204 1.00 52.28 205 VAL A CA 1
ATOM 1595 C C . VAL A 1 205 ? 22.114 -11.847 -36.959 1.00 52.28 205 VAL A C 1
ATOM 1597 O O . VAL A 1 205 ? 20.899 -12.070 -36.932 1.00 52.28 205 VAL A O 1
ATOM 1600 N N . GLU A 1 206 ? 22.928 -12.162 -35.952 1.00 55.72 206 GLU A N 1
ATOM 1601 C CA . GLU A 1 206 ? 22.415 -12.643 -34.676 1.00 55.72 206 GLU A CA 1
ATOM 1602 C C . GLU A 1 206 ? 21.549 -11.535 -34.072 1.00 55.72 206 GLU A C 1
ATOM 1604 O O . GLU A 1 206 ? 22.054 -10.431 -33.867 1.00 55.72 206 GLU A O 1
ATOM 1609 N N . PRO A 1 207 ? 20.263 -11.782 -33.763 1.00 54.09 207 PRO A N 1
ATOM 1610 C CA . PRO A 1 207 ? 19.387 -10.745 -33.228 1.00 54.09 207 PRO A CA 1
ATOM 1611 C C . PRO A 1 207 ? 20.024 -9.992 -32.051 1.00 54.09 207 PRO A C 1
ATOM 1613 O O . PRO A 1 207 ? 19.912 -8.776 -31.982 1.00 54.09 207 PRO A O 1
ATOM 1616 N N . GLY A 1 208 ? 20.792 -10.675 -31.192 1.00 53.84 208 GLY A N 1
ATOM 1617 C CA . GLY A 1 208 ? 21.501 -10.091 -30.050 1.00 53.84 208 GLY A CA 1
ATOM 1618 C C . GLY A 1 208 ? 22.542 -8.999 -30.342 1.00 53.84 208 GLY A C 1
ATOM 1619 O O . GLY A 1 208 ? 22.934 -8.322 -29.396 1.00 53.84 208 GLY A O 1
ATOM 1620 N N . SER A 1 209 ? 22.981 -8.789 -31.590 1.00 58.16 209 SER A N 1
ATOM 1621 C CA . SER A 1 209 ? 23.933 -7.719 -31.938 1.00 58.16 209 SER A CA 1
ATOM 1622 C C . SER A 1 209 ? 23.270 -6.370 -32.242 1.00 58.16 209 SER A C 1
ATOM 1624 O O . SER A 1 209 ? 23.970 -5.390 -32.495 1.00 58.16 209 SER A O 1
ATOM 1626 N N . ILE A 1 210 ? 21.935 -6.319 -32.275 1.00 68.88 210 ILE A N 1
ATOM 1627 C CA . ILE A 1 210 ? 21.160 -5.105 -32.540 1.00 68.88 210 ILE A CA 1
ATOM 1628 C C . ILE A 1 210 ? 20.809 -4.429 -31.210 1.00 68.88 210 ILE A C 1
ATOM 1630 O O . ILE A 1 210 ? 20.364 -5.089 -30.268 1.00 68.88 210 ILE A O 1
ATOM 1634 N N . ASP A 1 211 ? 20.971 -3.107 -31.146 1.00 79.38 211 ASP A N 1
ATOM 1635 C CA . ASP A 1 211 ? 20.471 -2.296 -30.035 1.00 79.38 211 ASP A CA 1
ATOM 1636 C C . ASP A 1 211 ? 18.931 -2.253 -30.091 1.00 79.38 211 ASP A C 1
ATOM 1638 O O . ASP A 1 211 ? 18.324 -1.502 -30.863 1.00 79.38 211 ASP A O 1
ATOM 1642 N N . HIS A 1 212 ? 18.295 -3.144 -29.328 1.00 86.88 212 HIS A N 1
ATOM 1643 C CA . HIS A 1 212 ? 16.839 -3.280 -29.306 1.00 86.88 212 HIS A CA 1
ATOM 1644 C C . HIS A 1 212 ? 16.163 -2.106 -28.603 1.00 86.88 212 HIS A C 1
ATOM 1646 O O . HIS A 1 212 ? 15.030 -1.780 -28.947 1.00 86.88 212 HIS A O 1
ATOM 1652 N N . ASP A 1 213 ? 16.844 -1.444 -27.671 1.00 92.50 213 ASP A N 1
ATOM 1653 C CA . ASP A 1 213 ? 16.323 -0.302 -26.926 1.00 92.50 213 ASP A CA 1
ATOM 1654 C C . ASP A 1 213 ? 16.021 0.850 -27.891 1.00 92.50 213 ASP A C 1
ATOM 1656 O O . ASP A 1 213 ? 14.928 1.424 -27.876 1.00 92.50 213 ASP A O 1
ATOM 1660 N N . LEU A 1 214 ? 16.947 1.127 -28.816 1.00 92.69 214 LEU A N 1
ATOM 1661 C CA . LEU A 1 214 ? 16.726 2.101 -29.884 1.00 92.69 214 LEU A CA 1
ATOM 1662 C C . LEU A 1 214 ? 15.594 1.677 -30.834 1.00 92.69 214 LEU A C 1
ATOM 1664 O O . LEU A 1 214 ? 14.806 2.530 -31.251 1.00 92.69 214 LEU A O 1
ATOM 1668 N N . LEU A 1 215 ? 15.474 0.386 -31.173 1.00 93.19 215 LEU A N 1
ATOM 1669 C CA . LEU A 1 215 ? 14.369 -0.110 -32.009 1.00 93.19 215 LEU A CA 1
ATOM 1670 C C . LEU A 1 215 ? 13.005 0.074 -31.332 1.00 93.19 215 LEU A C 1
ATOM 1672 O O . LEU A 1 215 ? 12.064 0.545 -31.977 1.00 93.19 215 LEU A O 1
ATOM 1676 N N . TYR A 1 216 ? 12.900 -0.259 -30.045 1.00 96.50 216 TYR A N 1
ATOM 1677 C CA . TYR A 1 216 ? 11.681 -0.067 -29.265 1.00 96.50 216 TYR A CA 1
ATOM 1678 C C . TYR A 1 216 ? 11.322 1.410 -29.155 1.00 96.50 216 TYR A C 1
ATOM 1680 O O . TYR A 1 216 ? 10.187 1.784 -29.456 1.00 96.50 216 TYR A O 1
ATOM 1688 N N . LEU A 1 217 ? 12.289 2.262 -28.801 1.00 96.62 217 LEU A N 1
ATOM 1689 C CA . LEU A 1 217 ? 12.070 3.701 -28.703 1.00 96.62 217 LEU A CA 1
ATOM 1690 C C . LEU A 1 217 ? 11.629 4.295 -30.040 1.00 96.62 217 LEU A C 1
ATOM 1692 O O . LEU A 1 217 ? 10.702 5.102 -30.083 1.00 96.62 217 LEU A O 1
ATOM 1696 N N . ARG A 1 218 ? 12.242 3.870 -31.149 1.00 95.19 218 ARG A N 1
ATOM 1697 C CA . ARG A 1 218 ? 11.822 4.304 -32.480 1.00 95.19 218 ARG A CA 1
ATOM 1698 C C . ARG A 1 218 ? 10.372 3.909 -32.762 1.00 95.19 218 ARG A C 1
ATOM 1700 O O . ARG A 1 218 ? 9.615 4.747 -33.239 1.00 95.19 218 ARG A O 1
ATOM 1707 N N . ALA A 1 219 ? 9.983 2.665 -32.484 1.00 96.31 219 ALA A N 1
ATOM 1708 C CA . ALA A 1 219 ? 8.617 2.205 -32.722 1.00 96.31 219 ALA A CA 1
ATOM 1709 C C . ALA A 1 219 ? 7.594 2.973 -31.862 1.00 96.31 219 ALA A C 1
ATOM 1711 O O . ALA A 1 219 ? 6.545 3.358 -32.376 1.00 96.31 219 ALA A O 1
ATOM 1712 N N . LEU A 1 220 ? 7.929 3.293 -30.604 1.00 97.00 220 LEU A N 1
ATOM 1713 C CA . LEU A 1 220 ? 7.123 4.182 -29.757 1.00 97.00 220 LEU A CA 1
ATOM 1714 C C . LEU A 1 220 ? 6.998 5.585 -30.373 1.00 97.00 220 LEU A C 1
ATOM 1716 O O . LEU A 1 220 ? 5.890 6.097 -30.540 1.00 97.00 220 LEU A O 1
ATOM 1720 N N . LEU A 1 221 ? 8.113 6.204 -30.774 1.00 96.50 221 LEU A N 1
ATOM 1721 C CA . LEU A 1 221 ? 8.127 7.537 -31.390 1.00 96.50 221 LEU A CA 1
ATOM 1722 C C . LEU A 1 221 ? 7.330 7.577 -32.704 1.00 96.50 221 LEU A C 1
ATOM 1724 O O . LEU A 1 221 ? 6.532 8.490 -32.891 1.00 96.50 221 LEU A O 1
ATOM 1728 N N . ALA A 1 222 ? 7.462 6.560 -33.556 1.00 95.38 222 ALA A N 1
ATOM 1729 C CA . ALA A 1 222 ? 6.723 6.429 -34.815 1.00 95.38 222 ALA A CA 1
ATOM 1730 C C . ALA A 1 222 ? 5.256 5.985 -34.632 1.00 95.38 222 ALA A C 1
ATOM 1732 O O . ALA A 1 222 ? 4.488 5.977 -35.594 1.00 95.38 222 ALA A O 1
ATOM 1733 N N . ARG A 1 223 ? 4.863 5.608 -33.407 1.00 96.25 223 ARG A N 1
ATOM 1734 C CA . ARG A 1 223 ? 3.574 4.983 -33.071 1.00 96.25 223 ARG A CA 1
ATOM 1735 C C . ARG A 1 223 ? 3.266 3.725 -33.891 1.00 96.25 223 ARG A C 1
ATOM 1737 O O . ARG A 1 223 ? 2.125 3.487 -34.284 1.00 96.25 223 ARG A O 1
ATOM 1744 N N . ASP A 1 224 ? 4.293 2.925 -34.145 1.00 96.69 224 ASP A N 1
ATOM 1745 C CA . ASP A 1 224 ? 4.189 1.667 -34.879 1.00 96.69 224 ASP A CA 1
ATOM 1746 C C . ASP A 1 224 ? 4.029 0.489 -33.906 1.00 96.69 224 ASP A C 1
ATOM 1748 O O . ASP A 1 224 ? 4.986 -0.209 -33.560 1.00 96.69 224 ASP A O 1
ATOM 1752 N N . GLU A 1 225 ? 2.791 0.288 -33.448 1.00 97.38 225 GLU A N 1
ATOM 1753 C CA . GLU A 1 225 ? 2.420 -0.785 -32.515 1.00 97.38 225 GLU A CA 1
ATOM 1754 C C . GLU A 1 225 ? 2.765 -2.179 -33.067 1.00 97.38 225 GLU A C 1
ATOM 1756 O O . GLU A 1 225 ? 3.259 -3.049 -32.342 1.00 97.38 225 GLU A O 1
ATOM 1761 N N . LEU A 1 226 ? 2.558 -2.396 -34.371 1.00 95.88 226 LEU A N 1
ATOM 1762 C CA . LEU A 1 226 ? 2.831 -3.681 -35.009 1.00 95.88 226 LEU A CA 1
ATOM 1763 C C . LEU A 1 226 ? 4.334 -3.978 -35.029 1.00 95.88 226 LEU A C 1
ATOM 1765 O O . LEU A 1 226 ? 4.735 -5.097 -34.692 1.00 95.88 226 LEU A O 1
ATOM 1769 N N . ALA A 1 227 ? 5.165 -3.004 -35.413 1.00 94.06 227 ALA A N 1
ATOM 1770 C CA . ALA A 1 227 ? 6.616 -3.169 -35.411 1.00 94.06 227 ALA A CA 1
ATOM 1771 C C . ALA A 1 227 ? 7.164 -3.359 -33.994 1.00 94.06 227 ALA A C 1
ATOM 1773 O O . ALA A 1 227 ? 8.039 -4.206 -33.794 1.00 94.06 227 ALA A O 1
ATOM 1774 N N . PHE A 1 228 ? 6.621 -2.636 -33.010 1.00 97.44 228 PHE A N 1
ATOM 1775 C CA . PHE A 1 228 ? 7.004 -2.770 -31.607 1.00 97.44 228 PHE A CA 1
ATOM 1776 C C . PHE A 1 228 ? 6.782 -4.199 -31.096 1.00 97.44 228 PHE A C 1
ATOM 1778 O O . PHE A 1 228 ? 7.737 -4.871 -30.698 1.00 97.44 228 PHE A O 1
ATOM 1785 N N . TRP A 1 229 ? 5.548 -4.712 -31.170 1.00 96.81 229 TRP A N 1
ATOM 1786 C CA . TRP A 1 229 ? 5.233 -6.044 -30.644 1.00 96.81 229 TRP A CA 1
ATOM 1787 C C . TRP A 1 229 ? 5.864 -7.174 -31.461 1.00 96.81 229 TRP A C 1
ATOM 1789 O O . TRP A 1 229 ? 6.224 -8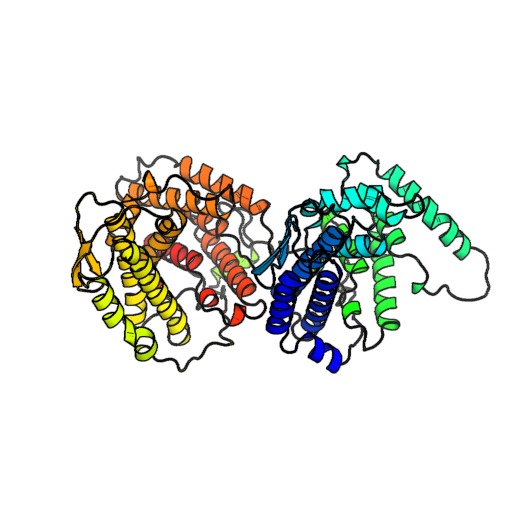.210 -30.895 1.00 96.81 229 TRP A O 1
ATOM 1799 N N . SER A 1 230 ? 6.071 -6.974 -32.767 1.00 93.88 230 SER A N 1
ATOM 1800 C CA . SER A 1 230 ? 6.823 -7.924 -33.596 1.00 93.88 230 SER A CA 1
ATOM 1801 C C . SER A 1 230 ? 8.279 -8.013 -33.136 1.00 93.88 230 SER A C 1
ATOM 1803 O O . SER A 1 230 ? 8.767 -9.115 -32.881 1.00 93.88 230 SER A O 1
ATOM 1805 N N . THR A 1 231 ? 8.944 -6.869 -32.942 1.00 93.75 231 THR A N 1
ATOM 1806 C CA . THR A 1 231 ? 10.324 -6.798 -32.430 1.00 93.75 231 THR A CA 1
ATOM 1807 C C . THR A 1 231 ? 10.425 -7.426 -31.040 1.00 93.75 231 THR A C 1
ATOM 1809 O O . THR A 1 231 ? 11.298 -8.260 -30.806 1.00 93.75 231 THR A O 1
ATOM 1812 N N . MET A 1 232 ? 9.470 -7.119 -30.155 1.00 95.62 232 MET A N 1
ATOM 1813 C CA . MET A 1 232 ? 9.391 -7.690 -28.808 1.00 95.62 232 MET A CA 1
ATOM 1814 C C . MET A 1 232 ? 9.292 -9.218 -28.854 1.00 95.62 232 MET A C 1
ATOM 1816 O O . MET A 1 232 ? 10.047 -9.917 -28.184 1.00 95.62 232 MET A O 1
ATOM 1820 N N . SER A 1 233 ? 8.411 -9.768 -29.695 1.00 94.56 233 SER A N 1
ATOM 1821 C CA . SER A 1 233 ? 8.244 -11.222 -29.814 1.00 94.56 233 SER A CA 1
ATOM 1822 C C . SER A 1 233 ? 9.515 -11.933 -30.302 1.00 94.56 233 SER A C 1
ATOM 1824 O O . SER A 1 233 ? 9.874 -12.989 -29.771 1.00 94.56 233 SER A O 1
ATOM 1826 N N . VAL A 1 234 ? 10.235 -11.335 -31.263 1.00 91.44 234 VAL A N 1
ATOM 1827 C CA . VAL A 1 234 ? 11.520 -11.848 -31.767 1.00 91.44 234 VAL A CA 1
ATOM 1828 C C . VAL A 1 234 ? 12.562 -11.832 -30.656 1.00 91.44 234 VAL A C 1
ATOM 1830 O O . VAL A 1 234 ? 13.256 -12.828 -30.451 1.00 91.44 234 VAL A O 1
ATOM 1833 N N . ARG A 1 235 ? 12.629 -10.737 -29.895 1.00 92.19 235 ARG A N 1
ATOM 1834 C CA . ARG A 1 235 ? 13.588 -10.579 -28.807 1.00 92.19 235 ARG A CA 1
ATOM 1835 C C . ARG A 1 235 ? 13.354 -11.565 -27.665 1.00 92.19 235 ARG A C 1
ATOM 1837 O O . ARG A 1 235 ? 14.298 -12.222 -27.239 1.00 92.19 235 ARG A O 1
ATOM 1844 N N . LEU A 1 236 ? 12.113 -11.730 -27.209 1.00 94.12 236 LEU A N 1
ATOM 1845 C CA . LEU A 1 236 ? 11.785 -12.688 -26.146 1.00 94.12 236 LEU A CA 1
ATOM 1846 C C . LEU A 1 236 ? 12.049 -14.138 -26.576 1.00 94.12 236 LEU A C 1
ATOM 1848 O O . LEU A 1 236 ? 12.534 -14.942 -25.784 1.00 94.12 236 LEU A O 1
ATOM 1852 N N . THR A 1 237 ? 11.785 -14.463 -27.846 1.00 92.44 237 THR A N 1
ATOM 1853 C CA . THR A 1 237 ? 12.129 -15.775 -28.417 1.00 92.44 237 THR A CA 1
ATOM 1854 C C . THR A 1 237 ? 13.644 -15.978 -28.438 1.00 92.44 237 THR A C 1
ATOM 1856 O O . THR A 1 237 ? 14.128 -17.041 -28.059 1.00 92.44 237 THR A O 1
ATOM 1859 N N . TRP A 1 238 ? 14.405 -14.949 -28.820 1.00 90.31 238 TRP A N 1
ATOM 1860 C CA . TRP A 1 238 ? 15.864 -14.999 -28.794 1.00 90.31 238 TRP A CA 1
ATOM 1861 C C . TRP A 1 238 ? 16.405 -15.198 -27.373 1.00 90.31 238 TRP A C 1
ATOM 1863 O O . TRP A 1 238 ? 17.267 -16.052 -27.189 1.00 90.31 238 TRP A O 1
ATOM 1873 N N . LEU A 1 239 ? 15.869 -14.485 -26.374 1.00 91.00 239 LEU A N 1
ATOM 1874 C CA . LEU A 1 239 ? 16.248 -14.654 -24.964 1.00 91.00 239 LEU A CA 1
ATOM 1875 C C . LEU A 1 239 ? 16.020 -16.092 -24.493 1.00 91.00 239 LEU A C 1
ATOM 1877 O O . LEU A 1 239 ? 16.898 -16.677 -23.871 1.00 91.00 239 LEU A O 1
ATOM 1881 N N . ARG A 1 240 ? 14.877 -16.696 -24.833 1.00 91.44 240 ARG A N 1
ATOM 1882 C CA . ARG A 1 240 ? 14.603 -18.103 -24.500 1.00 91.44 240 ARG A CA 1
ATOM 1883 C C . ARG A 1 240 ? 15.667 -19.046 -25.058 1.00 91.44 240 ARG A C 1
ATOM 1885 O O . ARG A 1 240 ? 16.065 -19.982 -24.378 1.00 91.44 240 ARG A O 1
ATOM 1892 N N . ASP A 1 241 ? 16.112 -18.792 -26.284 1.00 89.19 241 ASP A N 1
ATOM 1893 C CA . ASP A 1 241 ? 17.013 -19.691 -27.003 1.00 89.19 241 ASP A CA 1
ATOM 1894 C C . ASP A 1 241 ? 18.506 -19.455 -26.665 1.00 89.19 241 ASP A C 1
ATOM 1896 O O . ASP A 1 241 ? 19.332 -20.309 -26.985 1.00 89.19 241 ASP A O 1
ATOM 1900 N N . HIS A 1 242 ? 18.862 -18.322 -26.036 1.00 87.19 242 HIS A N 1
ATOM 1901 C CA . HIS A 1 242 ? 20.260 -17.902 -25.809 1.00 87.19 242 HIS A CA 1
ATOM 1902 C C . HIS A 1 242 ? 20.613 -17.564 -24.347 1.00 87.19 242 HIS A C 1
ATOM 1904 O O . HIS A 1 242 ? 21.780 -17.284 -24.066 1.00 87.19 242 HIS A O 1
ATOM 1910 N N . SER A 1 243 ? 19.655 -17.581 -23.415 1.00 87.56 243 SER A N 1
ATOM 1911 C CA . SER A 1 243 ? 19.933 -17.429 -21.979 1.00 87.56 243 SER A CA 1
ATOM 1912 C C . SER A 1 243 ? 20.519 -18.713 -21.373 1.00 87.56 243 SER A C 1
ATOM 1914 O O . SER A 1 243 ? 20.143 -19.823 -21.745 1.00 87.56 243 SER A O 1
ATOM 1916 N N . ASP A 1 244 ? 21.449 -18.554 -20.426 1.00 84.38 244 ASP A N 1
ATOM 1917 C CA . ASP A 1 244 ? 22.042 -19.655 -19.648 1.00 84.38 244 ASP A CA 1
ATOM 1918 C C . ASP A 1 244 ? 21.155 -20.011 -18.442 1.00 84.38 244 ASP A C 1
ATOM 1920 O O . ASP A 1 244 ? 20.487 -19.147 -17.878 1.00 84.38 244 ASP A O 1
ATOM 1924 N N . GLU A 1 245 ? 21.237 -21.252 -17.958 1.00 78.25 245 GLU A N 1
ATOM 1925 C CA . GLU A 1 245 ? 20.520 -21.753 -16.772 1.00 78.25 245 GLU A CA 1
ATOM 1926 C C . GLU A 1 245 ? 20.906 -21.020 -15.473 1.00 78.25 245 GLU A C 1
ATOM 1928 O O . GLU A 1 245 ? 20.299 -21.228 -14.425 1.00 78.25 245 GLU A O 1
ATOM 1933 N N . ARG A 1 246 ? 21.937 -20.168 -15.501 1.00 76.94 246 ARG A N 1
ATOM 1934 C CA . ARG A 1 246 ? 22.355 -19.321 -14.371 1.00 76.94 246 ARG A CA 1
ATOM 1935 C C . ARG A 1 246 ? 21.853 -17.884 -14.467 1.00 76.94 246 ARG A C 1
ATOM 1937 O O . ARG A 1 246 ? 22.078 -17.112 -13.531 1.00 76.94 246 ARG A O 1
ATOM 1944 N N . ASP A 1 247 ? 21.222 -17.501 -15.575 1.00 83.44 247 ASP A N 1
ATOM 1945 C CA . ASP A 1 247 ? 20.757 -16.136 -15.819 1.00 83.44 247 ASP A CA 1
ATOM 1946 C C . ASP A 1 247 ? 19.412 -15.859 -15.136 1.00 83.44 247 ASP A C 1
ATOM 1948 O O . ASP A 1 247 ? 18.385 -15.608 -15.759 1.00 83.44 247 ASP A O 1
ATOM 1952 N N . LEU A 1 248 ? 19.421 -15.867 -13.802 1.00 88.62 248 LEU A N 1
ATOM 1953 C CA . LEU A 1 248 ? 18.216 -15.640 -13.010 1.00 88.62 248 LEU A CA 1
ATOM 1954 C C . LEU A 1 248 ? 17.543 -14.296 -13.346 1.00 88.62 248 LEU A C 1
ATOM 1956 O O . LEU A 1 248 ? 16.324 -14.235 -13.476 1.00 88.62 248 LEU A O 1
ATOM 1960 N N . ARG A 1 249 ? 18.319 -13.222 -13.550 1.00 87.81 249 ARG A N 1
ATOM 1961 C CA . ARG A 1 249 ? 17.781 -11.890 -13.897 1.00 87.81 249 ARG A CA 1
ATOM 1962 C C . ARG A 1 249 ? 17.164 -11.851 -15.287 1.00 87.81 249 ARG A C 1
ATOM 1964 O O . ARG A 1 249 ? 16.250 -11.057 -15.501 1.00 87.81 249 ARG A O 1
ATOM 1971 N N . GLY A 1 250 ? 17.615 -12.707 -16.200 1.00 90.50 250 GLY A N 1
ATOM 1972 C CA . GLY A 1 250 ? 17.026 -12.857 -17.523 1.00 90.50 250 GLY A CA 1
ATOM 1973 C C . GLY A 1 250 ? 15.570 -13.325 -17.493 1.00 90.50 250 GLY A C 1
ATOM 1974 O O . GLY A 1 250 ? 14.859 -13.114 -18.470 1.00 90.50 250 GLY A O 1
ATOM 1975 N N . LEU A 1 251 ? 15.091 -13.942 -16.401 1.00 94.56 251 LEU A N 1
ATOM 1976 C CA . LEU A 1 251 ? 13.686 -14.360 -16.271 1.00 94.56 251 LEU A CA 1
ATOM 1977 C C . LEU A 1 251 ? 12.709 -13.178 -16.236 1.00 94.56 251 LEU A C 1
ATOM 1979 O O . LEU A 1 251 ? 11.538 -13.355 -16.569 1.00 94.56 251 LEU A O 1
ATOM 1983 N N . LEU A 1 252 ? 13.186 -11.999 -15.825 1.00 95.25 252 LEU A N 1
ATOM 1984 C CA . LEU A 1 252 ? 12.461 -10.729 -15.821 1.00 95.25 252 LEU A CA 1
ATOM 1985 C C . LEU A 1 252 ? 13.327 -9.673 -16.533 1.00 95.25 252 LEU A C 1
ATOM 1987 O O . LEU A 1 252 ? 13.988 -8.857 -15.879 1.00 95.25 252 LEU A O 1
ATOM 1991 N N . PRO A 1 253 ? 13.377 -9.713 -17.876 1.00 95.38 253 PRO A N 1
ATOM 1992 C CA . PRO A 1 253 ? 14.321 -8.936 -18.656 1.00 95.38 253 PRO A CA 1
ATOM 1993 C C . PRO A 1 253 ? 13.918 -7.456 -18.623 1.00 95.38 253 PRO A C 1
ATOM 1995 O O . PRO A 1 253 ? 12.841 -7.062 -19.072 1.00 95.38 253 PRO A O 1
ATOM 1998 N N . LEU A 1 2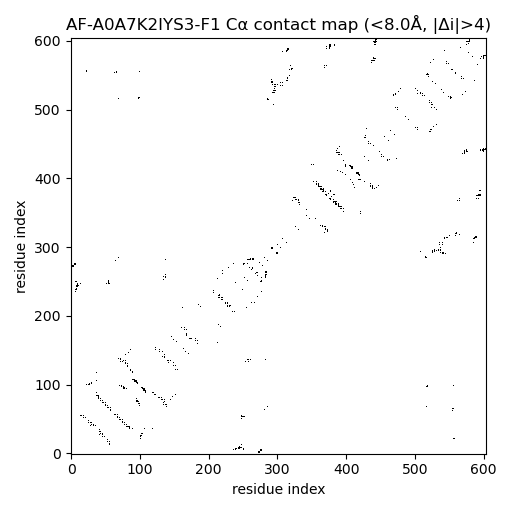54 ? 14.774 -6.646 -17.994 1.00 95.94 254 LEU A N 1
ATOM 1999 C CA . LEU A 1 254 ? 14.446 -5.288 -17.554 1.00 95.94 254 LEU A CA 1
ATOM 2000 C C . LEU A 1 254 ? 14.091 -4.352 -18.716 1.00 95.94 254 LEU A C 1
ATOM 2002 O O . LEU A 1 254 ? 13.112 -3.617 -18.615 1.00 95.94 254 LEU A O 1
ATOM 2006 N N . THR A 1 255 ? 14.859 -4.397 -19.806 1.00 95.38 255 THR A N 1
ATOM 2007 C CA . THR A 1 255 ? 14.614 -3.593 -21.009 1.00 95.38 255 THR A CA 1
ATOM 2008 C C . THR A 1 255 ? 13.230 -3.887 -21.580 1.00 95.38 255 THR A C 1
ATOM 2010 O O . THR A 1 255 ? 12.409 -2.987 -21.746 1.00 95.38 255 THR A O 1
ATOM 2013 N N . GLU A 1 256 ? 12.948 -5.157 -21.863 1.00 97.19 256 GLU A N 1
ATOM 2014 C CA . GLU A 1 256 ? 11.711 -5.598 -22.499 1.00 97.19 256 GLU A CA 1
ATOM 2015 C C . GLU A 1 256 ? 10.500 -5.310 -21.609 1.00 97.19 256 GLU A C 1
ATOM 2017 O O . GLU A 1 256 ? 9.473 -4.841 -22.100 1.00 97.19 256 GLU A O 1
ATOM 2022 N N . LEU A 1 257 ? 10.638 -5.510 -20.296 1.00 97.25 257 LEU A N 1
ATOM 2023 C CA . LEU A 1 257 ? 9.631 -5.120 -19.316 1.00 97.25 257 LEU A CA 1
ATOM 2024 C C . LEU A 1 257 ? 9.377 -3.606 -19.350 1.00 97.25 257 LEU A C 1
ATOM 2026 O O . LEU A 1 257 ? 8.219 -3.196 -19.441 1.00 97.25 257 LEU A O 1
ATOM 2030 N N . ALA A 1 258 ? 10.420 -2.773 -19.281 1.00 97.38 258 ALA A N 1
ATOM 2031 C CA . ALA A 1 258 ? 10.274 -1.318 -19.233 1.00 97.38 258 ALA A CA 1
ATOM 2032 C C . ALA A 1 258 ? 9.620 -0.770 -20.506 1.00 97.38 258 ALA A C 1
ATOM 2034 O O . ALA A 1 258 ? 8.658 -0.009 -20.423 1.00 97.38 258 ALA A O 1
ATOM 2035 N N . PHE A 1 259 ? 10.061 -1.209 -21.686 1.00 98.25 259 PHE A N 1
ATOM 2036 C CA . PHE A 1 259 ? 9.451 -0.789 -22.947 1.00 98.25 259 PHE A CA 1
ATOM 2037 C C . PHE A 1 259 ? 8.023 -1.308 -23.114 1.00 98.25 259 PHE A C 1
ATOM 2039 O O . PHE A 1 259 ? 7.169 -0.562 -23.592 1.00 98.25 259 PHE A O 1
ATOM 2046 N N . ALA A 1 260 ? 7.725 -2.546 -22.703 1.00 97.81 260 ALA A N 1
ATOM 2047 C CA . ALA A 1 260 ? 6.349 -3.042 -22.697 1.00 97.81 260 ALA A CA 1
ATOM 2048 C C . ALA A 1 260 ? 5.462 -2.199 -21.767 1.00 97.81 260 ALA A C 1
ATOM 2050 O O . ALA A 1 260 ? 4.331 -1.876 -22.128 1.00 97.81 260 ALA A O 1
ATOM 2051 N N . ALA A 1 261 ? 5.976 -1.797 -20.601 1.00 95.81 261 ALA A N 1
ATOM 2052 C CA . ALA A 1 261 ? 5.269 -0.901 -19.694 1.00 95.81 261 ALA A CA 1
ATOM 2053 C C . ALA A 1 261 ? 5.037 0.485 -20.318 1.00 95.81 261 ALA A C 1
ATOM 2055 O O . ALA A 1 261 ? 3.943 1.015 -20.177 1.00 95.81 261 ALA A O 1
ATOM 2056 N N . LEU A 1 262 ? 5.994 1.051 -21.063 1.00 96.75 262 LEU A N 1
ATOM 2057 C CA . LEU A 1 262 ? 5.776 2.302 -21.807 1.00 96.75 262 LEU A CA 1
ATOM 2058 C C . LEU A 1 262 ? 4.697 2.145 -22.886 1.00 96.75 262 LEU A C 1
ATOM 2060 O O . LEU A 1 262 ? 3.771 2.950 -22.952 1.00 96.75 262 LEU A O 1
ATOM 2064 N N . ALA A 1 263 ? 4.760 1.081 -23.687 1.00 97.38 263 ALA A N 1
ATOM 2065 C CA . ALA A 1 263 ? 3.758 0.804 -24.715 1.00 97.38 263 ALA A CA 1
ATOM 2066 C C . ALA A 1 263 ? 2.339 0.698 -24.127 1.00 97.38 263 ALA A C 1
ATOM 2068 O O . ALA A 1 263 ? 1.402 1.304 -24.641 1.00 97.38 263 ALA A O 1
ATOM 2069 N N . VAL A 1 264 ? 2.181 -0.031 -23.020 1.00 95.06 264 VAL A N 1
ATOM 2070 C CA . VAL A 1 264 ? 0.866 -0.265 -22.409 1.00 95.06 264 VAL A CA 1
ATOM 2071 C C . VAL A 1 264 ? 0.392 0.931 -21.580 1.00 95.06 264 VAL A C 1
ATOM 2073 O O . VAL A 1 264 ? -0.746 1.367 -21.729 1.00 95.06 264 VAL A O 1
ATOM 2076 N N . ARG A 1 265 ? 1.241 1.485 -20.708 1.00 91.31 265 ARG A N 1
ATOM 2077 C CA . ARG A 1 265 ? 0.839 2.517 -19.735 1.00 91.31 265 ARG A CA 1
ATOM 2078 C C . ARG A 1 265 ? 0.864 3.932 -20.311 1.00 91.31 265 ARG A C 1
ATOM 2080 O O . ARG A 1 265 ? 0.038 4.746 -19.914 1.00 91.31 265 ARG A O 1
ATOM 2087 N N . VAL A 1 266 ? 1.799 4.230 -21.219 1.00 91.31 266 VAL A N 1
ATOM 2088 C CA . VAL A 1 266 ? 1.980 5.577 -21.793 1.00 91.31 266 VAL A CA 1
ATOM 2089 C C . VAL A 1 266 ? 1.286 5.698 -23.148 1.00 91.31 266 VAL A C 1
ATOM 2091 O O . VAL A 1 266 ? 0.546 6.654 -23.369 1.00 91.31 266 VAL A O 1
ATOM 2094 N N . GLU A 1 267 ? 1.485 4.739 -24.059 1.00 94.44 267 GLU A N 1
ATOM 2095 C CA . GLU A 1 267 ? 0.846 4.789 -25.387 1.00 94.44 267 GLU A CA 1
ATOM 2096 C C . GLU A 1 267 ? -0.565 4.167 -25.413 1.00 94.44 267 GLU A C 1
ATOM 2098 O O . GLU A 1 267 ? -1.320 4.412 -26.357 1.00 94.44 267 GLU A O 1
ATOM 2103 N N . GLY A 1 268 ? -0.950 3.406 -24.380 1.00 93.94 268 GLY A N 1
ATOM 2104 C CA . GLY A 1 268 ? -2.274 2.785 -24.272 1.00 93.94 268 GLY A CA 1
ATOM 2105 C C . GLY A 1 268 ? -2.481 1.586 -25.201 1.00 93.94 268 GLY A C 1
ATOM 2106 O O . GLY A 1 268 ? -3.614 1.326 -25.605 1.00 93.94 268 GLY A O 1
ATOM 2107 N N . TRP A 1 269 ? -1.404 0.903 -25.599 1.00 96.06 269 TRP A N 1
ATOM 2108 C CA . TRP A 1 269 ? -1.460 -0.254 -26.498 1.00 96.06 269 TRP A CA 1
ATOM 2109 C C . TRP A 1 269 ? -1.837 -1.541 -25.766 1.00 96.06 269 TRP A C 1
ATOM 2111 O O . TRP A 1 269 ? -1.532 -1.715 -24.586 1.00 96.06 269 TRP A O 1
ATOM 2121 N N . ASP A 1 270 ? -2.438 -2.482 -26.493 1.00 93.12 270 ASP A N 1
ATOM 2122 C CA . ASP A 1 270 ? -2.776 -3.802 -25.963 1.00 93.12 270 ASP A CA 1
ATOM 2123 C C . ASP A 1 270 ? -1.630 -4.787 -26.223 1.00 93.12 270 ASP A C 1
ATOM 2125 O O . ASP A 1 270 ? -1.141 -4.918 -27.345 1.00 93.12 270 ASP A O 1
ATOM 2129 N N . MET A 1 271 ? -1.218 -5.547 -25.203 1.00 92.62 271 MET A N 1
ATOM 2130 C CA . MET A 1 271 ? -0.224 -6.609 -25.389 1.00 92.62 271 MET A CA 1
ATOM 2131 C C . MET A 1 271 ? -0.857 -7.815 -26.121 1.00 92.62 271 MET A C 1
ATOM 2133 O O . MET A 1 271 ? -1.754 -8.463 -25.567 1.00 92.62 271 MET A O 1
ATOM 2137 N N . PRO A 1 272 ? -0.392 -8.183 -27.335 1.00 94.06 272 PRO A N 1
ATOM 2138 C CA . PRO A 1 272 ? -1.107 -9.123 -28.206 1.00 94.06 272 PRO A CA 1
ATOM 2139 C C . PRO A 1 272 ? -0.824 -10.607 -27.911 1.00 94.06 272 PRO A C 1
ATOM 2141 O O . PRO A 1 272 ? -1.381 -11.491 -28.568 1.00 94.06 272 PRO A O 1
ATOM 2144 N N . PHE A 1 273 ? 0.045 -10.908 -26.945 1.00 93.25 273 PHE A N 1
ATOM 2145 C CA . PHE A 1 273 ? 0.446 -12.266 -26.572 1.00 93.25 273 PHE A CA 1
ATOM 2146 C C . PHE A 1 273 ? 0.596 -12.417 -25.054 1.00 93.25 273 PHE A C 1
ATOM 2148 O O . PHE A 1 273 ? 0.656 -11.439 -24.315 1.00 93.25 273 PHE A O 1
ATOM 2155 N N . GLU A 1 274 ? 0.650 -13.658 -24.579 1.00 92.81 274 GLU A N 1
ATOM 2156 C CA . GLU A 1 274 ? 1.079 -13.973 -23.215 1.00 92.81 274 GLU A CA 1
ATOM 2157 C C . GLU A 1 274 ? 2.582 -14.252 -23.197 1.00 92.81 274 GLU A C 1
ATOM 2159 O O . GLU A 1 274 ? 3.122 -14.841 -24.135 1.00 92.81 274 GLU A O 1
ATOM 2164 N N . SER A 1 275 ? 3.268 -13.853 -22.130 1.00 93.56 275 SER A N 1
ATOM 2165 C CA . SER A 1 275 ? 4.688 -14.139 -21.961 1.00 93.56 275 SER A CA 1
ATOM 2166 C C . SER A 1 275 ? 5.031 -14.335 -20.492 1.00 93.56 275 SER A C 1
ATOM 2168 O O . SER A 1 275 ? 4.644 -13.521 -19.653 1.00 93.56 275 SER A O 1
ATOM 2170 N N . ASP A 1 276 ? 5.796 -15.382 -20.193 1.00 92.88 276 ASP A N 1
ATOM 2171 C CA . ASP A 1 276 ? 6.325 -15.607 -18.843 1.00 92.88 276 ASP A CA 1
ATOM 2172 C C . ASP A 1 276 ? 7.477 -14.633 -18.510 1.00 92.88 276 ASP A C 1
ATOM 2174 O O . ASP A 1 276 ? 7.786 -14.434 -17.336 1.00 92.88 276 ASP A O 1
ATOM 2178 N N . TYR A 1 277 ? 8.078 -13.992 -19.525 1.00 94.69 277 TYR A N 1
ATOM 2179 C CA . TYR A 1 277 ? 9.037 -12.888 -19.361 1.00 94.69 277 TYR A CA 1
ATOM 2180 C C . TYR A 1 277 ? 8.364 -11.539 -19.097 1.00 94.69 277 TYR A C 1
ATOM 2182 O O . TYR A 1 277 ? 8.952 -10.678 -18.447 1.00 94.69 277 TYR A O 1
ATOM 2190 N N . LEU A 1 278 ? 7.135 -11.350 -19.597 1.00 94.69 278 LEU A N 1
ATOM 2191 C CA . LEU A 1 278 ? 6.358 -10.117 -19.447 1.00 94.69 278 LEU A CA 1
ATOM 2192 C C . LEU A 1 278 ? 5.044 -10.379 -18.691 1.00 94.69 278 LEU A C 1
ATOM 2194 O O . LEU A 1 278 ? 3.963 -10.281 -19.284 1.00 94.69 278 LEU A O 1
ATOM 2198 N N . PRO A 1 279 ? 5.089 -10.723 -17.387 1.00 92.31 279 PRO A N 1
ATOM 2199 C CA . PRO A 1 279 ? 3.868 -10.884 -16.613 1.00 92.31 279 PRO A CA 1
ATOM 2200 C C . PRO A 1 279 ? 3.008 -9.618 -16.681 1.00 92.31 279 PRO A C 1
ATOM 2202 O O . PRO A 1 279 ? 3.475 -8.522 -16.369 1.00 92.31 279 PRO A O 1
ATOM 2205 N N . ARG A 1 280 ? 1.725 -9.765 -17.037 1.00 89.88 280 ARG A N 1
ATOM 2206 C CA . ARG A 1 280 ? 0.791 -8.630 -17.202 1.00 89.88 280 ARG A CA 1
ATOM 2207 C C . ARG A 1 280 ? 0.765 -7.697 -15.999 1.00 89.88 280 ARG A C 1
ATOM 2209 O O . ARG A 1 280 ? 0.837 -6.490 -16.158 1.00 89.88 280 ARG A O 1
ATOM 2216 N N . HIS A 1 281 ? 0.779 -8.258 -14.792 1.00 86.00 281 HIS A N 1
ATOM 2217 C CA . HIS A 1 281 ? 0.770 -7.491 -13.547 1.00 86.00 281 HIS A CA 1
ATOM 2218 C C . HIS A 1 281 ? 2.017 -6.608 -13.336 1.00 86.00 281 HIS A C 1
ATOM 2220 O O . HIS A 1 281 ? 1.975 -5.730 -12.470 1.00 86.00 281 HIS A O 1
ATOM 2226 N N . LEU A 1 282 ? 3.112 -6.855 -14.070 1.00 90.62 282 LEU A N 1
ATOM 2227 C CA . LEU A 1 282 ? 4.309 -6.009 -14.122 1.00 90.62 282 LEU A CA 1
ATOM 2228 C C . LEU A 1 282 ? 4.281 -5.045 -15.308 1.00 90.62 282 LEU A C 1
ATOM 2230 O O . LEU A 1 282 ? 4.816 -3.955 -15.191 1.00 90.62 282 LEU A O 1
ATOM 2234 N N . VAL A 1 283 ? 3.658 -5.399 -16.432 1.00 92.69 283 VAL A N 1
ATOM 2235 C CA . VAL A 1 283 ? 3.553 -4.514 -17.607 1.00 92.69 283 VAL A CA 1
ATOM 2236 C C . VAL A 1 283 ? 2.465 -3.456 -17.416 1.00 92.69 283 VAL A C 1
ATOM 2238 O O . VAL A 1 283 ? 2.702 -2.281 -17.661 1.00 92.69 283 VAL A O 1
ATOM 2241 N N . GLU A 1 284 ? 1.298 -3.843 -16.910 1.00 86.94 284 GLU A N 1
ATOM 2242 C CA . GLU A 1 284 ? 0.119 -2.981 -16.748 1.00 86.94 284 GLU A CA 1
ATOM 2243 C C . GLU A 1 284 ? 0.190 -2.098 -15.482 1.00 86.94 284 GLU A C 1
ATOM 2245 O O . GLU A 1 284 ? -0.528 -1.110 -15.381 1.00 86.94 284 GLU A O 1
ATOM 2250 N N . GLY A 1 285 ? 1.072 -2.414 -14.523 1.00 77.19 285 GLY A N 1
ATOM 2251 C CA . GLY A 1 285 ? 1.284 -1.622 -13.301 1.00 77.19 285 GLY A CA 1
ATOM 2252 C C . GLY A 1 285 ? 0.445 -2.048 -12.087 1.00 77.19 285 GLY A C 1
ATOM 2253 O O . GLY A 1 285 ? -0.286 -3.045 -12.121 1.00 77.19 285 GLY A O 1
ATOM 2254 N N . PHE A 1 286 ? 0.601 -1.315 -10.977 1.00 58.56 286 PHE A N 1
ATOM 2255 C CA . PHE A 1 286 ? 0.078 -1.666 -9.649 1.00 58.56 286 PHE A CA 1
ATOM 2256 C C . PHE A 1 286 ? -1.454 -1.538 -9.551 1.00 58.56 286 PHE A C 1
ATOM 2258 O O . PHE A 1 286 ? -2.088 -2.415 -8.959 1.00 58.56 286 PHE A O 1
ATOM 2265 N N . GLY A 1 287 ? -2.048 -0.563 -10.252 1.00 52.84 287 GLY A N 1
ATOM 2266 C CA . GLY A 1 287 ? -3.498 -0.327 -10.355 1.00 52.84 287 GLY A CA 1
ATOM 2267 C C . GLY A 1 287 ? -4.260 -1.148 -11.410 1.00 52.84 287 GLY A C 1
ATOM 2268 O O . GLY A 1 287 ? -5.456 -0.935 -11.605 1.00 52.84 287 GLY A O 1
ATOM 2269 N N . SER A 1 288 ? -3.606 -2.096 -12.091 1.00 47.94 288 SER A N 1
ATOM 2270 C CA . SER A 1 288 ? -4.230 -2.933 -13.138 1.00 47.94 288 SER A CA 1
ATOM 2271 C C . SER A 1 288 ? -5.329 -3.867 -12.622 1.00 47.94 288 SER A C 1
ATOM 2273 O O . SER A 1 288 ? -6.166 -4.338 -13.398 1.00 47.94 288 SER A O 1
ATOM 2275 N N . ARG A 1 289 ? -5.400 -4.108 -11.302 1.00 59.66 289 ARG A N 1
ATOM 2276 C CA . ARG A 1 289 ? -6.573 -4.760 -10.720 1.00 59.66 289 ARG A CA 1
ATOM 2277 C C . ARG A 1 289 ? -7.723 -3.762 -10.729 1.00 59.66 289 ARG A C 1
ATOM 2279 O O . ARG A 1 289 ? -7.868 -2.943 -9.827 1.00 59.66 289 ARG A O 1
ATOM 2286 N N . ARG A 1 290 ? -8.543 -3.843 -11.777 1.00 67.62 290 ARG A N 1
ATOM 2287 C CA . ARG A 1 290 ? -9.770 -3.061 -11.908 1.00 67.62 290 ARG A CA 1
ATOM 2288 C C . ARG A 1 290 ? -10.585 -3.192 -10.618 1.00 67.62 290 ARG A C 1
ATOM 2290 O O . ARG A 1 290 ? -11.056 -4.282 -10.297 1.00 67.62 290 ARG A O 1
ATOM 2297 N N . ARG A 1 291 ? -10.735 -2.078 -9.892 1.00 85.56 291 ARG A N 1
ATOM 2298 C CA . ARG A 1 291 ? -11.620 -1.997 -8.722 1.00 85.56 291 ARG A CA 1
ATOM 2299 C C . ARG A 1 291 ? -13.013 -2.459 -9.139 1.00 85.56 291 ARG A C 1
ATOM 2301 O O . ARG A 1 291 ? -13.493 -2.086 -10.212 1.00 85.56 291 ARG A O 1
ATOM 2308 N N . ARG A 1 292 ? -13.673 -3.248 -8.296 1.00 93.31 292 ARG A N 1
ATOM 2309 C CA . ARG A 1 292 ? -15.013 -3.781 -8.589 1.00 93.31 292 ARG A CA 1
ATOM 2310 C C . ARG A 1 292 ? -16.085 -2.697 -8.537 1.00 93.31 292 ARG A C 1
ATOM 2312 O O . ARG A 1 292 ? -17.194 -2.909 -9.020 1.00 93.31 292 ARG A O 1
ATOM 2319 N N . VAL A 1 293 ? -15.773 -1.546 -7.946 1.00 95.50 293 VAL A N 1
ATOM 2320 C CA . VAL A 1 293 ? -16.639 -0.368 -7.890 1.00 95.50 293 VAL A CA 1
ATOM 2321 C C . VAL A 1 293 ? -15.805 0.911 -7.799 1.00 95.50 293 VAL A C 1
ATOM 2323 O O . VAL A 1 293 ? -14.774 0.961 -7.128 1.00 95.50 293 VAL A O 1
ATOM 2326 N N . GLY A 1 294 ? -16.257 1.955 -8.483 1.00 93.94 294 GLY A N 1
ATOM 2327 C CA . GLY A 1 294 ? -15.719 3.306 -8.395 1.00 93.94 294 GLY A CA 1
ATOM 2328 C C . GLY A 1 294 ? -16.309 4.116 -7.230 1.00 93.94 294 GLY A C 1
ATOM 2329 O O . GLY A 1 294 ? -17.167 3.639 -6.478 1.00 93.94 294 GLY A O 1
ATOM 2330 N N . PRO A 1 295 ? -15.877 5.376 -7.061 1.00 94.62 295 PRO A N 1
ATOM 2331 C CA . PRO A 1 295 ? -16.390 6.252 -6.012 1.00 94.62 295 PRO A CA 1
ATOM 2332 C C . PRO A 1 295 ? -17.906 6.441 -6.113 1.00 94.62 295 PRO A C 1
ATOM 2334 O O . PRO A 1 295 ? -18.449 6.575 -7.213 1.00 94.62 295 PRO A O 1
ATOM 2337 N N . TYR A 1 296 ? -18.583 6.491 -4.964 1.00 95.00 296 TYR A N 1
ATOM 2338 C CA . TYR A 1 296 ? -20.029 6.738 -4.879 1.00 95.00 296 TYR A CA 1
ATOM 2339 C C . TYR A 1 296 ? -20.873 5.791 -5.759 1.00 95.00 296 TYR A C 1
ATOM 2341 O O . TYR A 1 296 ? -21.807 6.216 -6.443 1.00 95.00 296 TYR A O 1
ATOM 2349 N N . GLY A 1 297 ? -20.520 4.505 -5.791 1.00 93.12 297 GLY A N 1
ATOM 2350 C CA . GLY A 1 297 ? -21.285 3.471 -6.485 1.00 93.12 297 GLY A CA 1
ATOM 2351 C C . GLY A 1 297 ? -21.159 3.452 -8.008 1.00 93.12 297 GLY A C 1
ATOM 2352 O O . GLY A 1 297 ? -21.915 2.730 -8.669 1.00 93.12 297 GLY A O 1
ATOM 2353 N N . LYS A 1 298 ? -20.251 4.240 -8.590 1.00 94.56 298 LYS A N 1
ATOM 2354 C CA . LYS A 1 298 ? -20.036 4.291 -10.045 1.00 94.56 298 LYS A CA 1
ATOM 2355 C C . LYS A 1 298 ? -19.292 3.054 -10.548 1.00 94.56 298 LYS A C 1
ATOM 2357 O O . LYS A 1 298 ? -18.657 2.352 -9.772 1.00 94.56 298 LYS A O 1
ATOM 2362 N N . ASP A 1 299 ? -19.397 2.778 -11.846 1.00 92.75 299 ASP A N 1
ATOM 2363 C CA . ASP A 1 299 ? -18.561 1.802 -12.567 1.00 92.75 299 ASP A CA 1
ATOM 2364 C C . ASP A 1 299 ? -18.497 0.391 -11.955 1.00 92.75 299 ASP A C 1
ATOM 2366 O O . ASP A 1 299 ? -17.466 -0.278 -12.026 1.00 92.75 299 ASP A O 1
ATOM 2370 N N . LYS A 1 300 ? -19.603 -0.075 -11.356 1.00 94.75 300 LYS A N 1
ATOM 2371 C CA . LYS A 1 300 ? -19.682 -1.418 -10.769 1.00 94.75 300 LYS A CA 1
ATOM 2372 C C . LYS A 1 300 ? -19.387 -2.489 -11.812 1.00 94.75 300 LYS A C 1
ATOM 2374 O O . LYS A 1 300 ? -19.995 -2.498 -12.884 1.00 94.75 300 LYS A O 1
ATOM 2379 N N . ASP A 1 301 ? -18.519 -3.421 -11.454 1.00 93.00 301 ASP A N 1
ATOM 2380 C CA . ASP A 1 301 ? -18.224 -4.603 -12.246 1.00 93.00 301 ASP A CA 1
ATOM 2381 C C . ASP A 1 301 ? -19.464 -5.524 -12.307 1.00 93.00 301 ASP A C 1
ATOM 2383 O O . ASP A 1 301 ? -19.907 -6.037 -11.269 1.00 93.00 301 ASP A O 1
ATOM 2387 N N . PRO A 1 302 ? -20.045 -5.751 -13.504 1.00 92.44 302 PRO A N 1
ATOM 2388 C CA . PRO A 1 302 ? -21.205 -6.619 -13.666 1.00 92.44 302 PRO A CA 1
ATOM 2389 C C . PRO A 1 302 ? -20.956 -8.064 -13.220 1.00 92.44 302 PRO A C 1
ATOM 2391 O O . PRO A 1 302 ? -21.870 -8.695 -12.687 1.00 92.44 302 PRO A O 1
ATOM 2394 N N . GLU A 1 303 ? -19.744 -8.594 -13.411 1.00 90.19 303 GLU A N 1
ATOM 2395 C CA . GLU A 1 303 ? -19.414 -9.973 -13.029 1.00 90.19 303 GLU A CA 1
ATOM 2396 C C . GLU A 1 303 ? -19.334 -10.114 -11.508 1.00 90.19 303 GLU A C 1
ATOM 2398 O O . GLU A 1 303 ? -19.859 -11.070 -10.928 1.00 90.19 303 GLU A O 1
ATOM 2403 N N . ALA A 1 304 ? -18.745 -9.121 -10.839 1.00 90.75 304 ALA A N 1
ATOM 2404 C CA . ALA A 1 304 ? -18.680 -9.087 -9.386 1.00 90.75 304 ALA A CA 1
ATOM 2405 C C . ALA A 1 304 ? -20.069 -8.913 -8.745 1.00 90.75 304 ALA A C 1
ATOM 2407 O O . ALA A 1 304 ? -20.363 -9.556 -7.735 1.00 90.75 304 ALA A O 1
ATOM 2408 N N . LEU A 1 305 ? -20.952 -8.107 -9.348 1.00 92.81 305 LEU A N 1
ATOM 2409 C CA . LEU A 1 305 ? -22.352 -7.978 -8.925 1.00 92.81 305 LEU A CA 1
ATOM 2410 C C . LEU A 1 305 ? -23.118 -9.299 -9.033 1.00 92.81 305 LEU A C 1
ATOM 2412 O O . LEU A 1 305 ? -23.844 -9.689 -8.114 1.00 92.81 305 LEU A O 1
ATOM 2416 N N . ASP A 1 306 ? -22.941 -10.009 -10.141 1.00 91.88 306 ASP A N 1
ATOM 2417 C CA . ASP A 1 306 ? -23.541 -11.321 -10.354 1.00 91.88 306 ASP A CA 1
ATOM 2418 C C . ASP A 1 306 ? -23.016 -12.344 -9.325 1.00 91.88 306 ASP A C 1
ATOM 2420 O O . ASP A 1 306 ? -23.801 -13.049 -8.682 1.00 91.88 306 ASP A O 1
ATOM 2424 N N . ALA A 1 307 ? -21.706 -12.354 -9.053 1.00 90.00 307 ALA A N 1
ATOM 2425 C CA . ALA A 1 307 ? -21.105 -13.179 -8.004 1.00 90.00 307 ALA A CA 1
ATOM 2426 C C . ALA A 1 307 ? -21.617 -12.838 -6.589 1.00 90.00 307 ALA A C 1
ATOM 2428 O O . ALA A 1 307 ? -21.856 -13.753 -5.789 1.00 90.00 307 ALA A O 1
ATOM 2429 N N . LEU A 1 308 ? -21.827 -11.554 -6.283 1.00 91.12 308 LEU A N 1
ATOM 2430 C CA . LEU A 1 308 ? -22.415 -11.087 -5.025 1.00 91.12 308 LEU A CA 1
ATOM 2431 C C . LEU A 1 308 ? -23.864 -11.567 -4.873 1.00 91.12 308 LEU A C 1
ATOM 2433 O O . LEU A 1 308 ? -24.237 -12.061 -3.809 1.00 91.12 308 LEU A O 1
ATOM 2437 N N . SER A 1 309 ? -24.666 -11.493 -5.941 1.00 88.75 309 SER A N 1
ATOM 2438 C CA . SER A 1 309 ? -26.069 -11.937 -5.935 1.00 88.75 309 SER A CA 1
ATOM 2439 C C . SER A 1 309 ? -26.226 -13.434 -5.631 1.00 88.75 309 SER A C 1
ATOM 2441 O O . SER A 1 309 ? -27.213 -13.854 -5.025 1.00 88.75 309 SER A O 1
ATOM 2443 N N . ARG A 1 310 ? -25.211 -14.233 -5.986 1.00 88.12 310 ARG A N 1
ATOM 2444 C CA . ARG A 1 310 ? -25.113 -15.668 -5.681 1.00 88.12 310 ARG A CA 1
ATOM 2445 C C . ARG A 1 310 ? -24.530 -15.983 -4.296 1.00 88.12 310 ARG A C 1
ATOM 2447 O O . ARG A 1 310 ? -24.515 -17.149 -3.907 1.00 88.12 310 ARG A O 1
ATOM 2454 N N . GLY A 1 311 ? -24.060 -14.982 -3.547 1.00 79.06 311 GLY A N 1
ATOM 2455 C CA . GLY A 1 311 ? -23.436 -15.164 -2.229 1.00 79.06 311 GLY A CA 1
ATOM 2456 C C . GLY A 1 311 ? -22.031 -15.775 -2.282 1.00 79.06 311 GLY A C 1
ATOM 2457 O O . GLY A 1 311 ? -21.649 -16.517 -1.376 1.00 79.06 311 GLY A O 1
ATOM 2458 N N . THR A 1 312 ? -21.288 -15.506 -3.360 1.00 75.38 312 THR A N 1
ATOM 2459 C CA . THR A 1 312 ? -20.017 -16.183 -3.686 1.00 75.38 312 THR A CA 1
ATOM 2460 C C . THR A 1 312 ? -18.757 -15.379 -3.351 1.00 75.38 312 THR A C 1
ATOM 2462 O O . THR A 1 312 ? -17.659 -15.896 -3.532 1.00 75.38 312 THR A O 1
ATOM 2465 N N . LEU A 1 313 ? -18.868 -14.138 -2.866 1.00 87.69 313 LEU A N 1
ATOM 2466 C CA . LEU A 1 313 ? -17.693 -13.309 -2.576 1.00 87.69 313 LEU A CA 1
ATOM 2467 C C . LEU A 1 313 ? -17.058 -13.710 -1.240 1.00 87.69 313 LEU A C 1
ATOM 2469 O O . LEU A 1 313 ? -17.598 -13.442 -0.165 1.00 87.69 313 LEU A O 1
ATOM 2473 N N . THR A 1 314 ? -15.910 -14.377 -1.338 1.00 91.50 314 THR A N 1
ATOM 2474 C CA . THR A 1 314 ? -15.099 -14.826 -0.205 1.00 91.50 314 THR A CA 1
ATOM 2475 C C . THR A 1 314 ? -13.687 -14.282 -0.363 1.00 91.50 314 THR A C 1
ATOM 2477 O O . THR A 1 314 ? -13.123 -14.371 -1.453 1.00 91.50 314 THR A O 1
ATOM 2480 N N . VAL A 1 315 ? -13.122 -13.736 0.712 1.00 93.38 315 VAL A N 1
ATOM 2481 C CA . VAL A 1 315 ? -11.713 -13.330 0.775 1.00 93.38 315 VAL A CA 1
ATOM 2482 C C . VAL A 1 315 ? -11.019 -14.163 1.839 1.00 93.38 315 VAL A C 1
ATOM 2484 O O . VAL A 1 315 ? -11.346 -14.072 3.023 1.00 93.38 315 VAL A O 1
ATOM 2487 N N . GLU A 1 316 ? -10.075 -14.992 1.409 1.00 90.81 316 GLU A N 1
ATOM 2488 C CA . GLU A 1 316 ? -9.300 -15.845 2.306 1.00 90.81 316 GLU A CA 1
ATOM 2489 C C . GLU A 1 316 ? -8.213 -15.038 3.018 1.00 90.81 316 GLU A C 1
ATOM 2491 O O . GLU A 1 316 ? -7.537 -14.213 2.397 1.00 90.81 316 GLU A O 1
ATOM 2496 N N . ARG A 1 317 ? -8.033 -15.310 4.312 1.00 91.75 317 ARG A N 1
ATOM 2497 C CA . ARG A 1 317 ? -6.935 -14.781 5.119 1.00 91.75 317 ARG A CA 1
ATOM 2498 C C . ARG A 1 317 ? -5.826 -15.835 5.227 1.00 91.75 317 ARG A C 1
ATOM 2500 O O . ARG A 1 317 ? -6.080 -16.901 5.791 1.00 91.75 317 ARG A O 1
ATOM 2507 N N . PRO A 1 318 ? -4.602 -15.555 4.751 1.00 87.31 318 PRO A N 1
ATOM 2508 C CA . PRO A 1 318 ? -3.442 -16.401 4.995 1.00 87.31 318 PRO A CA 1
ATOM 2509 C C . PRO A 1 318 ? -3.150 -16.523 6.493 1.00 87.31 318 PRO A C 1
ATOM 2511 O O . PRO A 1 318 ? -3.281 -15.561 7.245 1.00 87.31 318 PRO A O 1
ATOM 2514 N N . MET A 1 319 ? -2.759 -17.721 6.920 1.00 80.00 319 MET A N 1
ATOM 2515 C CA . MET A 1 319 ? -2.487 -18.050 8.329 1.00 80.00 319 MET A CA 1
ATOM 2516 C C . MET A 1 319 ? -1.086 -18.655 8.518 1.00 80.00 319 MET A C 1
ATOM 2518 O O . MET A 1 319 ? -0.759 -19.159 9.592 1.00 80.00 319 MET A O 1
ATOM 2522 N N . GLU A 1 320 ? -0.271 -18.641 7.460 1.00 77.56 320 GLU A N 1
ATOM 2523 C CA . GLU A 1 320 ? 1.118 -19.100 7.491 1.00 77.56 320 GLU A CA 1
ATOM 2524 C C . GLU A 1 320 ? 1.913 -18.279 8.519 1.00 77.56 320 GLU A C 1
ATOM 2526 O O . GLU A 1 320 ? 1.678 -17.089 8.685 1.00 77.56 320 GLU A O 1
ATOM 2531 N N . GLY A 1 321 ? 2.796 -18.932 9.278 1.00 75.12 321 GLY A N 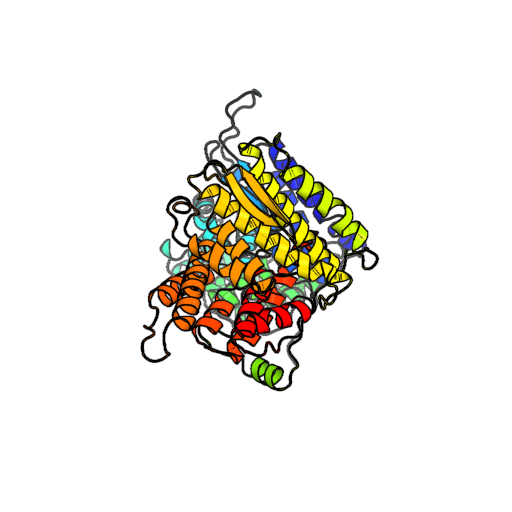1
ATOM 2532 C CA . GLY A 1 321 ? 3.560 -18.285 10.356 1.00 75.12 321 GLY A CA 1
ATOM 2533 C C . GLY A 1 321 ? 2.822 -18.140 11.696 1.00 75.12 321 GLY A C 1
ATOM 2534 O O . GLY A 1 321 ? 3.463 -17.964 12.734 1.00 75.12 321 GLY A O 1
ATOM 2535 N N . PHE A 1 322 ? 1.494 -18.311 11.744 1.00 84.88 322 PHE A N 1
ATOM 2536 C CA . PHE A 1 322 ? 0.727 -18.190 12.989 1.00 84.88 322 PHE A CA 1
ATOM 2537 C C . PHE A 1 322 ? 0.375 -19.541 13.624 1.00 84.88 322 PHE A C 1
ATOM 2539 O O . PHE A 1 322 ? -0.103 -20.475 12.986 1.00 84.88 322 PHE A O 1
ATOM 2546 N N . SE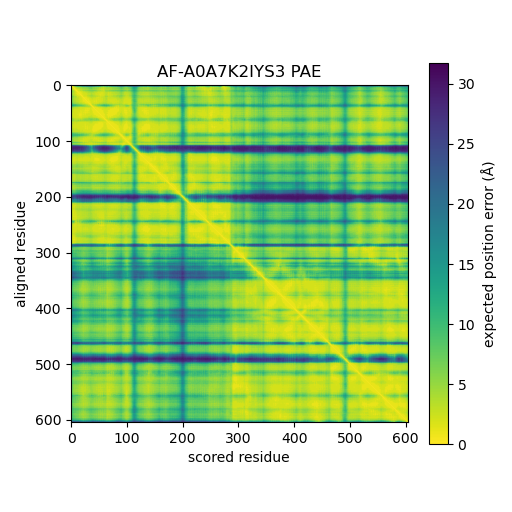R A 1 323 ? 0.578 -19.641 14.942 1.00 82.25 323 SER A N 1
ATOM 2547 C CA . SER A 1 323 ? 0.260 -20.851 15.707 1.00 82.25 323 SER A CA 1
ATOM 2548 C C . SER A 1 323 ? -1.224 -20.922 16.079 1.00 82.25 323 SER A C 1
ATOM 2550 O O . SER A 1 323 ? -1.738 -20.048 16.778 1.00 82.25 323 SER A O 1
ATOM 2552 N N . THR A 1 324 ? -1.877 -22.024 15.707 1.00 82.19 324 THR A N 1
ATOM 2553 C CA . THR A 1 324 ? -3.252 -22.372 16.110 1.00 82.19 324 THR A CA 1
ATOM 2554 C C . THR A 1 324 ? -3.342 -22.976 17.518 1.00 82.19 324 THR A C 1
ATOM 2556 O O . THR A 1 324 ? -4.435 -23.163 18.043 1.00 82.19 324 THR A O 1
ATOM 2559 N N . GLU A 1 325 ? -2.206 -23.263 18.164 1.00 81.19 325 GLU A N 1
ATOM 2560 C CA . GLU A 1 325 ? -2.140 -23.887 19.498 1.00 81.19 325 GLU A CA 1
ATOM 2561 C C . GLU A 1 325 ? -2.078 -22.866 20.648 1.00 81.19 325 GLU A C 1
ATOM 2563 O O . GLU A 1 325 ? -1.961 -23.225 21.825 1.00 81.19 325 GLU A O 1
ATOM 2568 N N . ARG A 1 326 ? -2.114 -21.567 20.336 1.00 79.94 326 ARG A N 1
ATOM 2569 C CA . ARG A 1 326 ? -2.033 -20.508 21.344 1.00 79.94 326 ARG A CA 1
ATOM 2570 C C . ARG A 1 326 ? -3.285 -20.515 22.232 1.00 79.94 326 ARG A C 1
ATOM 2572 O O . ARG A 1 326 ? -4.404 -20.526 21.737 1.00 79.94 326 ARG A O 1
ATOM 2579 N N . SER A 1 327 ? -3.109 -20.466 23.556 1.00 83.12 327 SER A N 1
ATOM 2580 C CA . SER A 1 327 ? -4.247 -20.407 24.488 1.00 83.12 327 SER A CA 1
ATOM 2581 C C . SER A 1 327 ? -4.677 -18.966 24.782 1.00 83.12 327 SER A C 1
ATOM 2583 O O . SER A 1 327 ? -3.845 -18.051 24.849 1.00 83.12 327 SER A O 1
ATOM 2585 N N . PHE A 1 328 ? -5.980 -18.770 25.000 1.00 83.81 328 PHE A N 1
ATOM 2586 C CA . PHE A 1 328 ? -6.547 -17.485 25.416 1.00 83.81 328 PHE A CA 1
ATOM 2587 C C . PHE A 1 328 ? -5.958 -17.032 26.755 1.00 83.81 328 PHE A C 1
ATOM 2589 O O . PHE A 1 328 ? -5.554 -15.881 26.889 1.00 83.81 328 PHE A O 1
ATOM 2596 N N . GLU A 1 329 ? -5.822 -17.945 27.721 1.00 82.31 329 GLU A N 1
ATOM 2597 C CA . GLU A 1 329 ? -5.276 -17.636 29.044 1.00 82.31 329 GLU A CA 1
ATOM 2598 C C . GLU A 1 329 ? -3.855 -17.097 28.936 1.00 82.31 329 GLU A C 1
ATOM 2600 O O . GLU A 1 329 ? -3.568 -16.056 29.508 1.00 82.31 329 GLU A O 1
ATOM 2605 N N . LYS A 1 330 ? -2.977 -17.749 28.161 1.00 84.06 330 LYS A N 1
ATOM 2606 C CA . LYS A 1 330 ? -1.592 -17.288 27.976 1.00 84.06 330 LYS A CA 1
ATOM 2607 C C . LYS A 1 330 ? -1.520 -15.939 27.269 1.00 84.06 330 LYS A C 1
ATOM 2609 O O . LYS A 1 330 ? -0.666 -15.128 27.612 1.00 84.06 330 LYS A O 1
ATOM 2614 N N . THR A 1 331 ? -2.399 -15.708 26.296 1.00 83.44 331 THR A N 1
ATOM 2615 C CA . THR A 1 331 ? -2.452 -14.447 25.540 1.00 83.44 331 THR A CA 1
ATOM 2616 C C . THR A 1 331 ? -2.815 -13.280 26.457 1.00 83.44 331 THR A C 1
ATOM 2618 O O . THR A 1 331 ? -2.182 -12.230 26.397 1.00 83.44 331 THR A O 1
ATOM 2621 N N . PHE A 1 332 ? -3.758 -13.506 27.374 1.00 84.38 332 PHE A N 1
ATOM 2622 C CA . PHE A 1 332 ? -4.331 -12.486 28.249 1.00 84.38 332 PHE A CA 1
ATOM 2623 C C . PHE A 1 332 ? -3.847 -12.571 29.718 1.00 84.38 332 PHE A C 1
ATOM 2625 O O . PHE A 1 332 ? -4.390 -11.907 30.596 1.00 84.38 332 PHE A O 1
ATOM 2632 N N . GLN A 1 333 ? -2.807 -13.357 30.029 1.00 80.94 333 GLN A N 1
ATOM 2633 C CA . GLN A 1 333 ? -2.424 -13.662 31.424 1.00 80.94 333 GLN A CA 1
ATOM 2634 C C . GLN A 1 333 ? -1.934 -12.455 32.242 1.00 80.94 333 GLN A C 1
ATOM 2636 O O . GLN A 1 333 ? -1.972 -12.491 33.469 1.00 80.94 333 GLN A O 1
ATOM 2641 N N . TYR A 1 334 ? -1.446 -11.400 31.583 1.00 78.12 334 TYR A N 1
ATOM 2642 C CA . TYR A 1 334 ? -0.870 -10.220 32.246 1.00 78.12 334 TYR A CA 1
ATOM 2643 C C . TYR A 1 334 ? -1.793 -9.000 32.239 1.00 78.12 334 TYR A C 1
ATOM 2645 O O . TYR A 1 334 ? -1.406 -7.931 32.703 1.00 78.12 334 TYR A O 1
ATOM 2653 N N . GLU A 1 335 ? -2.987 -9.129 31.681 1.00 72.50 335 GLU A N 1
ATOM 2654 C CA . GLU A 1 335 ? -3.924 -8.030 31.442 1.00 72.50 335 GLU A CA 1
ATOM 2655 C C . GLU A 1 335 ? -4.367 -7.376 32.755 1.00 72.50 335 GLU A C 1
ATOM 2657 O O . GLU A 1 335 ? -4.168 -6.176 32.965 1.00 72.50 335 GLU A O 1
ATOM 2662 N N . ASP A 1 336 ? -4.844 -8.195 33.694 1.00 67.31 336 ASP A N 1
ATOM 2663 C CA . ASP A 1 336 ? -5.288 -7.745 35.014 1.00 67.31 336 ASP A CA 1
ATOM 2664 C C . ASP A 1 336 ? -4.137 -7.119 35.817 1.00 67.31 336 ASP A C 1
ATOM 2666 O O . ASP A 1 336 ? -4.309 -6.105 36.499 1.00 67.31 336 ASP A O 1
ATOM 2670 N N . GLU A 1 337 ? -2.927 -7.680 35.709 1.00 74.81 337 GLU A N 1
ATOM 2671 C CA . GLU A 1 337 ? -1.736 -7.138 36.368 1.00 74.81 337 GLU A CA 1
ATOM 2672 C C . GLU A 1 337 ? -1.339 -5.772 35.785 1.00 74.81 337 GLU A C 1
A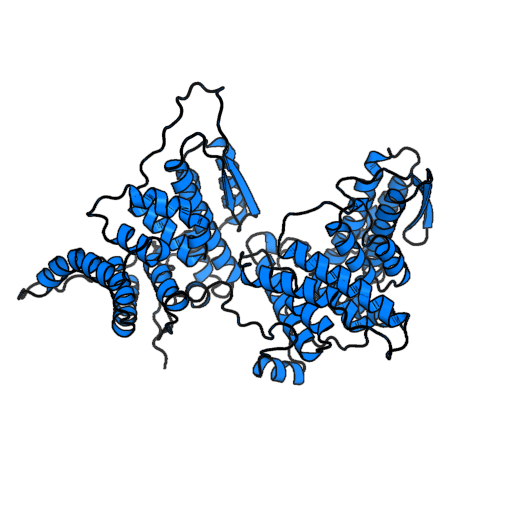TOM 2674 O O . GLU A 1 337 ? -1.050 -4.832 36.538 1.00 74.81 337 GLU A O 1
ATOM 2679 N N . LYS A 1 338 ? -1.354 -5.634 34.451 1.00 72.00 338 LYS A N 1
ATOM 2680 C CA . LYS A 1 338 ? -1.083 -4.368 33.756 1.00 72.00 338 LYS A CA 1
ATOM 2681 C C . LYS A 1 338 ? -2.077 -3.294 34.193 1.00 72.00 338 LYS A C 1
ATOM 2683 O O . LYS A 1 338 ? -1.652 -2.188 34.536 1.00 72.00 338 LYS A O 1
ATOM 2688 N N . LEU A 1 339 ? -3.365 -3.628 34.273 1.00 67.50 339 LEU A N 1
ATOM 2689 C CA . LEU A 1 339 ? -4.408 -2.706 34.717 1.00 67.50 339 LEU A CA 1
ATOM 2690 C C . LEU A 1 339 ? -4.179 -2.235 36.160 1.00 67.50 339 LEU A C 1
ATOM 2692 O O . LEU A 1 339 ? -4.209 -1.034 36.450 1.00 67.50 339 LEU A O 1
ATOM 2696 N N . GLN A 1 340 ? -3.895 -3.170 37.069 1.00 73.00 340 GLN A N 1
ATOM 2697 C CA . GLN A 1 340 ? -3.600 -2.845 38.465 1.00 73.00 340 GLN A CA 1
ATOM 2698 C C . GLN A 1 340 ? -2.358 -1.968 38.598 1.00 73.00 340 GLN A C 1
ATOM 2700 O O . GLN A 1 340 ? -2.306 -1.094 39.463 1.00 73.00 340 GLN A O 1
ATOM 2705 N N . ARG A 1 341 ? -1.353 -2.166 37.738 1.00 77.06 341 ARG A N 1
ATOM 2706 C CA . ARG A 1 341 ? -0.148 -1.338 37.717 1.00 77.06 341 ARG A CA 1
ATOM 2707 C C . ARG A 1 341 ? -0.468 0.109 37.344 1.00 77.06 341 ARG A C 1
ATOM 2709 O O . ARG A 1 341 ? 0.008 0.989 38.054 1.00 77.06 341 ARG A O 1
ATOM 2716 N N . ILE A 1 342 ? -1.277 0.348 36.305 1.00 74.06 342 ILE A N 1
ATOM 2717 C CA . ILE A 1 342 ? -1.621 1.696 35.797 1.00 74.06 342 ILE A CA 1
ATOM 2718 C C . ILE A 1 342 ? -2.334 2.551 36.856 1.00 74.06 342 ILE A C 1
ATOM 2720 O O . ILE A 1 342 ? -2.122 3.758 36.940 1.00 74.06 342 ILE A O 1
ATOM 2724 N N . ARG A 1 343 ? -3.131 1.916 37.718 1.00 70.88 343 ARG A N 1
ATOM 2725 C CA . ARG A 1 343 ? -3.895 2.587 38.782 1.00 70.88 343 ARG A CA 1
ATOM 2726 C C . ARG A 1 343 ? -3.078 2.907 40.037 1.00 70.88 343 ARG A C 1
ATOM 2728 O O . ARG A 1 343 ? -3.602 3.510 40.973 1.00 70.88 343 ARG A O 1
ATOM 2735 N N . ARG A 1 344 ? -1.805 2.501 40.109 1.00 77.06 344 ARG A N 1
ATOM 2736 C CA . ARG A 1 344 ? -0.981 2.734 41.303 1.00 77.06 344 ARG A CA 1
ATOM 2737 C C . ARG A 1 344 ? -0.682 4.229 41.478 1.00 77.06 344 ARG A C 1
ATOM 2739 O O . ARG A 1 344 ? -0.188 4.851 40.538 1.00 77.06 344 ARG A O 1
ATOM 2746 N N . PRO A 1 345 ? -0.843 4.796 42.692 1.00 66.94 345 PRO A N 1
ATOM 2747 C CA . PRO A 1 345 ? -0.571 6.213 42.957 1.00 66.94 345 PRO A CA 1
ATOM 2748 C C . PRO A 1 345 ? 0.852 6.672 42.610 1.00 66.94 345 PRO A C 1
ATOM 2750 O O . PRO A 1 345 ? 1.091 7.869 42.468 1.00 66.94 345 PRO A O 1
ATOM 2753 N N . GLN A 1 346 ? 1.799 5.732 42.527 1.00 73.88 346 GLN A N 1
ATOM 2754 C CA . GLN A 1 346 ? 3.216 5.980 42.270 1.00 73.88 346 GLN A CA 1
ATOM 2755 C C . GLN A 1 346 ? 3.562 6.143 40.782 1.00 73.88 346 GLN A C 1
ATOM 2757 O O . GLN A 1 346 ? 4.711 6.461 40.475 1.00 73.88 346 GLN A O 1
ATOM 2762 N N . ILE A 1 347 ? 2.623 5.920 39.854 1.00 78.69 347 ILE A N 1
ATOM 2763 C CA . ILE A 1 347 ? 2.885 6.189 38.437 1.00 78.69 347 ILE A CA 1
ATOM 2764 C C . ILE A 1 347 ? 2.993 7.695 38.205 1.00 78.69 347 ILE A C 1
ATOM 2766 O O . ILE A 1 347 ? 2.129 8.482 38.591 1.00 78.69 347 ILE A O 1
ATOM 2770 N N . LEU A 1 348 ? 4.085 8.091 37.553 1.00 81.62 348 LEU A N 1
ATOM 2771 C CA . LEU A 1 348 ? 4.325 9.474 37.159 1.00 81.62 348 LEU A CA 1
ATOM 2772 C C . LEU A 1 348 ? 3.319 9.885 36.078 1.00 81.62 348 LEU A C 1
ATOM 2774 O O . LEU A 1 348 ? 3.102 9.127 35.135 1.00 81.62 348 LEU A O 1
ATOM 2778 N N . ARG A 1 349 ? 2.775 11.111 36.155 1.00 84.50 349 ARG A N 1
ATOM 2779 C CA . ARG A 1 349 ? 1.795 11.634 35.176 1.00 84.50 349 ARG A CA 1
ATOM 2780 C C . ARG A 1 349 ? 2.254 11.456 33.729 1.00 84.50 349 ARG A C 1
ATOM 2782 O O . ARG A 1 349 ? 1.503 10.955 32.906 1.00 84.50 349 ARG A O 1
ATOM 2789 N N . GLY A 1 350 ? 3.524 11.753 33.443 1.00 83.94 350 GLY A N 1
ATOM 2790 C CA . GLY A 1 350 ? 4.099 11.599 32.101 1.00 83.94 350 GLY A CA 1
ATOM 2791 C C . GLY A 1 350 ? 4.187 10.154 31.583 1.00 83.94 350 GLY A C 1
ATOM 2792 O O . GLY A 1 350 ? 4.427 9.953 30.398 1.00 83.94 350 GLY A O 1
ATOM 2793 N N . GLN A 1 351 ? 4.000 9.139 32.435 1.00 87.81 351 GLN A N 1
ATOM 2794 C CA . GLN A 1 351 ? 3.991 7.726 32.035 1.00 87.81 351 GLN A CA 1
ATOM 2795 C C . GLN A 1 351 ? 2.583 7.185 31.758 1.00 87.81 351 GLN A C 1
ATOM 2797 O O . GLN A 1 351 ? 2.467 6.181 31.057 1.00 87.81 351 GLN A O 1
ATOM 2802 N N . ILE A 1 352 ? 1.532 7.839 32.268 1.00 90.06 352 ILE A N 1
ATOM 2803 C CA . ILE A 1 352 ? 0.134 7.412 32.093 1.00 90.06 352 ILE A CA 1
ATOM 2804 C C . ILE A 1 352 ? -0.240 7.282 30.607 1.00 90.06 352 ILE A C 1
ATOM 2806 O O . ILE A 1 352 ? -0.723 6.211 30.237 1.00 90.06 352 ILE A O 1
ATOM 2810 N N . PRO A 1 353 ? 0.054 8.266 29.726 1.00 91.88 353 PRO A N 1
ATOM 2811 C CA . PRO A 1 353 ? -0.340 8.190 28.317 1.00 91.88 353 PRO A CA 1
ATOM 2812 C C . PRO A 1 353 ? 0.236 6.962 27.609 1.00 91.88 353 PRO A C 1
ATOM 2814 O O . PRO A 1 353 ? -0.479 6.227 26.938 1.00 91.88 353 PRO A O 1
ATOM 2817 N N . ARG A 1 354 ? 1.533 6.696 27.819 1.00 90.62 354 ARG A N 1
ATOM 2818 C CA . ARG A 1 354 ? 2.224 5.528 27.254 1.00 90.62 354 ARG A CA 1
ATOM 2819 C C . ARG A 1 354 ? 1.664 4.218 27.801 1.00 90.62 354 ARG A C 1
ATOM 2821 O O . ARG A 1 354 ? 1.606 3.234 27.078 1.00 90.62 354 ARG A O 1
ATOM 2828 N N . ALA A 1 355 ? 1.298 4.186 29.080 1.00 89.50 355 ALA A N 1
ATOM 2829 C CA . ALA A 1 355 ? 0.788 2.976 29.704 1.00 89.50 355 ALA A CA 1
ATOM 2830 C C . ALA A 1 355 ? -0.622 2.617 29.207 1.00 89.50 355 ALA A C 1
ATOM 2832 O O . ALA A 1 355 ? -0.883 1.441 28.969 1.00 89.50 355 ALA A O 1
ATOM 2833 N N . LEU A 1 356 ? -1.495 3.614 29.011 1.00 92.00 356 LEU A N 1
ATOM 2834 C CA . LEU A 1 356 ? -2.825 3.431 28.416 1.00 92.00 356 LEU A CA 1
ATOM 2835 C C . LEU A 1 356 ? -2.735 2.987 26.951 1.00 92.00 356 LEU A C 1
ATOM 2837 O O . LEU A 1 356 ? -3.407 2.037 26.560 1.00 92.00 356 LEU A O 1
ATOM 2841 N N . GLU A 1 357 ? -1.863 3.628 26.168 1.00 91.75 357 GLU A N 1
ATOM 2842 C CA . GLU A 1 357 ? -1.578 3.254 24.777 1.00 91.75 357 GLU A CA 1
ATOM 2843 C C . GLU A 1 357 ? -1.119 1.795 24.679 1.00 91.75 357 GLU A C 1
ATOM 2845 O O . GLU A 1 357 ? -1.758 0.990 24.014 1.00 91.75 357 GLU A O 1
ATOM 2850 N N . TRP A 1 358 ? -0.086 1.416 25.433 1.00 90.00 358 TRP A N 1
ATOM 2851 C CA . TRP A 1 358 ? 0.429 0.046 25.443 1.00 90.00 358 TRP A CA 1
ATOM 2852 C C . TRP A 1 358 ? -0.564 -1.002 25.945 1.00 90.00 358 TRP A C 1
ATOM 2854 O O . TRP A 1 358 ? -0.500 -2.155 25.517 1.00 90.00 358 TRP A O 1
ATOM 2864 N N . ALA A 1 359 ? -1.443 -0.646 26.883 1.00 91.00 359 ALA A N 1
ATOM 2865 C CA . ALA A 1 359 ? -2.486 -1.554 27.345 1.00 91.00 359 ALA A CA 1
ATOM 2866 C C . ALA A 1 359 ? -3.530 -1.793 26.246 1.00 91.00 359 ALA A C 1
ATOM 2868 O O . ALA A 1 359 ? -3.867 -2.941 25.975 1.00 91.00 359 ALA A O 1
ATOM 2869 N N . SER A 1 360 ? -3.965 -0.729 25.568 1.00 93.62 360 SER A N 1
ATOM 2870 C CA . SER A 1 360 ? -4.887 -0.817 24.433 1.00 93.62 360 SER A CA 1
ATOM 2871 C C . SER A 1 360 ? -4.287 -1.595 23.259 1.00 93.62 360 SER A C 1
ATOM 2873 O O . SER A 1 360 ? -4.910 -2.533 22.768 1.00 93.62 360 SER A O 1
ATOM 2875 N N . ASP A 1 361 ? -3.048 -1.286 22.865 1.00 92.50 361 ASP A N 1
ATOM 2876 C CA . ASP A 1 361 ? -2.352 -1.999 21.788 1.00 92.50 361 ASP A CA 1
ATOM 2877 C C . ASP A 1 361 ? -2.162 -3.490 22.147 1.00 92.50 361 ASP A C 1
ATOM 2879 O O . ASP A 1 361 ? -2.262 -4.361 21.285 1.00 92.50 361 ASP A O 1
ATOM 2883 N N . GLY A 1 362 ? -1.954 -3.804 23.433 1.00 92.06 362 GLY A N 1
ATOM 2884 C CA . GLY A 1 362 ? -1.891 -5.177 23.941 1.00 92.06 362 GLY A CA 1
ATOM 2885 C C . GLY A 1 362 ? -3.200 -5.955 23.779 1.00 92.06 362 GLY A C 1
ATOM 2886 O O . GLY A 1 362 ? -3.164 -7.100 23.330 1.00 92.06 362 GLY A O 1
ATOM 2887 N N . GLU A 1 363 ? -4.342 -5.333 24.083 1.00 93.69 363 GLU A N 1
ATOM 2888 C CA . GLU A 1 363 ? -5.669 -5.938 23.891 1.00 93.69 363 GLU A CA 1
ATOM 2889 C C . GLU A 1 363 ? -5.952 -6.212 22.406 1.00 93.69 363 GLU A C 1
ATOM 2891 O O . GLU A 1 363 ? -6.412 -7.296 22.047 1.00 93.69 363 GLU A O 1
ATOM 2896 N N . ILE A 1 364 ? -5.611 -5.269 21.518 1.00 95.88 364 ILE A N 1
ATOM 2897 C CA . ILE A 1 364 ? -5.775 -5.431 20.063 1.00 95.88 364 ILE A CA 1
ATOM 2898 C C . ILE A 1 364 ? -4.850 -6.513 19.506 1.00 95.88 364 ILE A C 1
ATOM 2900 O O . ILE A 1 364 ? -5.266 -7.328 18.678 1.00 95.88 364 ILE A O 1
ATOM 2904 N N . LEU A 1 365 ? -3.609 -6.573 19.987 1.00 93.62 365 LEU A N 1
ATOM 2905 C CA . LEU A 1 365 ? -2.680 -7.640 19.634 1.00 93.62 365 LEU A CA 1
ATOM 2906 C C . LEU A 1 365 ? -3.215 -9.009 20.082 1.00 93.62 365 LEU A C 1
ATOM 2908 O O . LEU A 1 365 ? -3.170 -9.975 19.318 1.00 93.62 365 LEU A O 1
ATOM 2912 N N . GLY A 1 366 ? -3.771 -9.091 21.295 1.00 93.06 366 GLY A N 1
ATOM 2913 C CA . GLY A 1 366 ? -4.437 -10.289 21.801 1.00 93.06 366 GLY A CA 1
ATOM 2914 C C . GLY A 1 366 ? -5.638 -10.695 20.945 1.00 93.06 366 GLY A C 1
ATOM 2915 O O . GLY A 1 366 ? -5.746 -11.858 20.558 1.00 93.06 366 GLY A O 1
ATOM 2916 N N . PHE A 1 367 ? -6.495 -9.738 20.578 1.00 95.25 367 PHE A N 1
ATOM 2917 C CA . PHE A 1 367 ? -7.633 -9.951 19.680 1.00 95.25 367 PHE A CA 1
ATOM 2918 C C . PHE A 1 367 ? -7.205 -10.540 18.327 1.00 95.25 367 PHE A C 1
ATOM 2920 O O . PHE A 1 367 ? -7.773 -11.544 17.888 1.00 95.25 367 PHE A O 1
ATOM 2927 N N . ARG A 1 368 ? -6.170 -9.963 17.702 1.00 94.56 368 ARG A N 1
ATOM 2928 C CA . ARG A 1 368 ? -5.601 -10.439 16.432 1.00 94.56 368 ARG A CA 1
ATOM 2929 C C . ARG A 1 368 ? -5.095 -11.869 16.546 1.00 94.56 368 ARG A C 1
ATOM 2931 O O . ARG A 1 368 ? -5.547 -12.723 15.793 1.00 94.56 368 ARG A O 1
ATOM 2938 N N . PHE A 1 369 ? -4.251 -12.178 17.527 1.00 92.69 369 PHE A N 1
ATOM 2939 C CA . PHE A 1 369 ? -3.756 -13.547 17.707 1.00 92.69 369 PHE A CA 1
ATOM 2940 C C . PHE A 1 369 ? -4.866 -14.556 18.010 1.00 92.69 369 PHE A C 1
ATOM 2942 O O . PHE A 1 369 ? -4.851 -15.665 17.481 1.00 92.69 369 PHE A O 1
ATOM 2949 N N . CYS A 1 370 ? -5.847 -14.188 18.834 1.00 92.75 370 CYS A N 1
ATOM 2950 C CA . CYS A 1 370 ? -6.983 -15.056 19.127 1.00 92.75 370 CYS A CA 1
ATOM 2951 C C . CYS A 1 370 ? -7.866 -15.309 17.903 1.00 92.75 370 CYS A C 1
ATOM 2953 O O . CYS A 1 370 ? -8.458 -16.380 17.821 1.00 92.75 370 CYS A O 1
ATOM 2955 N N . SER A 1 371 ? -7.891 -14.402 16.921 1.00 93.69 371 SER A N 1
ATOM 2956 C CA . SER A 1 371 ? -8.627 -14.616 15.670 1.00 93.69 371 SER A CA 1
ATOM 2957 C C . SER A 1 371 ? -8.087 -15.780 14.833 1.00 93.69 371 SER A C 1
ATOM 2959 O O . SER A 1 371 ? -8.791 -16.271 13.962 1.00 93.69 371 SER A O 1
ATOM 2961 N N . VAL A 1 372 ? -6.867 -16.260 15.097 1.00 92.75 372 VAL A N 1
ATOM 2962 C CA . VAL A 1 372 ? -6.311 -17.469 14.462 1.00 92.75 372 VAL A CA 1
ATOM 2963 C C . VAL A 1 372 ? -6.971 -18.733 15.033 1.00 92.75 372 VAL A C 1
ATOM 2965 O O . VAL A 1 372 ? -7.211 -19.703 14.321 1.00 92.75 372 VAL A O 1
ATOM 2968 N N . VAL A 1 373 ? -7.274 -18.723 16.332 1.00 91.44 373 VAL A N 1
ATOM 2969 C CA . VAL A 1 373 ? -7.849 -19.865 17.066 1.00 91.44 373 VAL A CA 1
ATOM 2970 C C . VAL A 1 373 ? -9.378 -19.847 17.010 1.00 91.44 373 VAL A C 1
ATOM 2972 O O . VAL A 1 373 ? -10.013 -20.895 16.925 1.00 91.44 373 VAL A O 1
ATOM 2975 N N . ASP A 1 374 ? -9.966 -18.652 17.037 1.00 92.56 374 ASP A N 1
ATOM 2976 C CA . ASP A 1 374 ? -11.401 -18.396 16.924 1.00 92.56 374 ASP A CA 1
ATOM 2977 C C . ASP A 1 374 ? -11.656 -17.271 15.898 1.00 92.56 374 ASP A C 1
ATOM 2979 O O . ASP A 1 374 ? -11.825 -16.102 16.275 1.00 92.56 374 ASP A O 1
ATOM 2983 N N . PRO A 1 375 ? -11.664 -17.601 14.588 1.00 92.56 375 PRO A N 1
ATOM 2984 C CA . PRO A 1 375 ? -11.885 -16.630 13.508 1.00 92.56 375 PRO A CA 1
ATOM 2985 C C . PRO A 1 375 ? -13.240 -15.927 13.578 1.00 92.56 375 PRO A C 1
ATOM 2987 O O . PRO A 1 375 ? -13.384 -14.799 13.126 1.00 92.56 375 PRO A O 1
ATOM 2990 N N . GLU A 1 376 ? -14.231 -16.565 14.198 1.00 93.88 376 GLU A N 1
ATOM 2991 C CA . GLU A 1 376 ? -15.592 -16.044 14.324 1.00 93.88 376 GLU A CA 1
ATOM 2992 C C . GLU A 1 376 ? -15.777 -15.138 15.553 1.00 93.88 376 GLU A C 1
ATOM 2994 O O . GLU A 1 376 ? -16.859 -14.579 15.743 1.00 93.88 376 GLU A O 1
ATOM 2999 N N . ALA A 1 377 ? -14.742 -14.990 16.390 1.00 93.31 377 ALA A N 1
ATOM 3000 C CA . ALA A 1 377 ? -14.754 -14.223 17.636 1.00 93.31 377 ALA A CA 1
ATOM 3001 C C . ALA A 1 377 ? -15.933 -14.568 18.565 1.00 93.31 377 ALA A C 1
ATOM 3003 O O . ALA A 1 377 ? -16.638 -13.693 19.074 1.00 93.31 377 ALA A O 1
ATOM 3004 N N . ARG A 1 378 ? -16.163 -15.863 18.795 1.00 90.88 378 ARG A N 1
ATOM 3005 C CA . ARG A 1 378 ? -17.221 -16.375 19.681 1.00 90.88 378 ARG A CA 1
ATOM 3006 C C . ARG A 1 378 ? -16.808 -16.360 21.150 1.00 90.88 378 ARG A C 1
ATOM 3008 O O . ARG A 1 378 ? -17.669 -16.377 22.031 1.00 90.88 378 ARG A O 1
ATOM 3015 N N . HIS A 1 379 ? -15.510 -16.344 21.435 1.00 91.94 379 HIS A N 1
ATOM 3016 C CA . HIS A 1 379 ? -14.994 -16.358 22.792 1.00 91.94 379 HIS A CA 1
ATOM 3017 C C . HIS A 1 379 ? -15.199 -14.993 23.484 1.00 91.94 379 HIS A C 1
ATOM 3019 O O . HIS A 1 379 ? -14.678 -13.977 23.011 1.00 91.94 379 HIS A O 1
ATOM 3025 N N . PRO A 1 380 ? -15.858 -14.929 24.662 1.00 91.19 380 PRO A N 1
ATOM 3026 C CA . PRO A 1 380 ? -16.160 -13.662 25.336 1.00 91.19 380 PRO A CA 1
ATOM 3027 C C . PRO A 1 380 ? -14.933 -12.787 25.611 1.00 91.19 380 PRO A C 1
ATOM 3029 O O . PRO A 1 380 ? -15.004 -11.570 25.473 1.00 91.19 380 PRO A O 1
ATOM 3032 N N . ARG A 1 381 ? -13.783 -13.392 25.950 1.00 90.19 381 ARG A N 1
ATOM 3033 C CA . ARG A 1 381 ? -12.537 -12.644 26.200 1.00 90.19 381 ARG A CA 1
ATOM 3034 C C . ARG A 1 381 ? -11.995 -11.931 24.959 1.00 90.19 381 ARG A C 1
ATOM 3036 O O . ARG A 1 381 ? -11.388 -10.873 25.104 1.00 90.19 381 ARG A O 1
ATOM 3043 N N . GLN A 1 382 ? -12.214 -12.492 23.769 1.00 92.19 382 GLN A N 1
ATOM 3044 C CA . GLN A 1 382 ? -11.804 -11.869 22.512 1.00 92.19 382 GLN A CA 1
ATOM 3045 C C . GLN A 1 382 ? -12.638 -10.618 22.249 1.00 92.19 382 GLN A C 1
ATOM 3047 O O . GLN A 1 382 ? -12.090 -9.561 21.971 1.00 92.19 382 GLN A O 1
ATOM 3052 N N . LEU A 1 383 ? -13.958 -10.712 22.435 1.00 92.75 383 LEU A N 1
ATOM 3053 C CA . LEU A 1 383 ? -14.861 -9.567 22.308 1.00 92.75 383 LEU A CA 1
ATOM 3054 C C . LEU A 1 383 ? -14.598 -8.501 23.383 1.00 92.75 383 LEU A C 1
ATOM 3056 O O . LEU A 1 383 ? -14.615 -7.311 23.079 1.00 92.75 383 LEU A O 1
ATOM 3060 N N . ALA A 1 384 ? -14.311 -8.913 24.622 1.00 92.12 384 ALA A N 1
ATOM 3061 C CA . ALA A 1 384 ? -13.957 -8.000 25.711 1.00 92.12 384 ALA A CA 1
ATOM 3062 C C . ALA A 1 384 ? -12.669 -7.210 25.424 1.00 92.12 384 ALA A C 1
ATOM 3064 O O . ALA A 1 384 ? -12.562 -6.064 25.848 1.00 92.12 384 ALA A O 1
ATOM 3065 N N . ALA A 1 385 ? -11.727 -7.776 24.659 1.00 93.88 385 ALA A N 1
ATOM 3066 C CA . ALA A 1 385 ? -10.493 -7.083 24.293 1.00 93.88 385 ALA A CA 1
ATOM 3067 C C . ALA A 1 385 ? -10.762 -5.795 23.496 1.00 93.88 385 ALA A C 1
ATOM 3069 O O . ALA A 1 385 ? -10.162 -4.759 23.769 1.00 93.88 385 ALA A O 1
ATOM 3070 N N . LEU A 1 386 ? -11.719 -5.826 22.560 1.00 95.69 386 LEU A N 1
ATOM 3071 C CA . LEU A 1 386 ? -12.117 -4.644 21.782 1.00 95.69 386 LEU A CA 1
ATOM 3072 C C . LEU A 1 386 ? -12.729 -3.556 22.674 1.00 95.69 386 LEU A C 1
ATOM 3074 O O . LEU A 1 386 ? -12.446 -2.370 22.511 1.00 95.69 386 LEU A O 1
ATOM 3078 N N . GLU A 1 387 ? -13.550 -3.962 23.642 1.00 94.62 387 GLU A N 1
ATOM 3079 C CA . GLU A 1 387 ? -14.158 -3.052 24.611 1.00 94.62 387 GLU A CA 1
ATOM 3080 C C . GLU A 1 387 ? -13.110 -2.426 25.537 1.00 94.62 387 GLU A C 1
ATOM 3082 O O . GLU A 1 387 ? -13.084 -1.206 25.693 1.00 94.62 387 GLU A O 1
ATOM 3087 N N . HIS A 1 388 ? -12.201 -3.224 26.096 1.00 93.75 388 HIS A N 1
ATOM 3088 C CA . HIS A 1 388 ? -11.114 -2.718 26.930 1.00 93.75 388 HIS A CA 1
ATOM 3089 C C . HIS A 1 388 ? -10.182 -1.789 26.147 1.00 93.75 388 HIS A C 1
ATOM 3091 O O . HIS A 1 388 ? -9.829 -0.719 26.643 1.00 93.75 388 HIS A O 1
ATOM 3097 N N . ALA A 1 389 ? -9.830 -2.140 24.905 1.00 95.50 389 ALA A N 1
ATOM 3098 C CA . ALA A 1 389 ? -9.039 -1.283 24.028 1.00 95.50 389 ALA A CA 1
ATOM 3099 C C . ALA A 1 389 ? -9.695 0.095 23.846 1.00 95.50 389 ALA A C 1
ATOM 3101 O O . ALA A 1 389 ? -9.013 1.117 23.980 1.00 95.50 389 ALA A O 1
ATOM 3102 N N . ALA A 1 390 ? -11.012 0.132 23.614 1.00 96.56 390 ALA A N 1
ATOM 3103 C CA . ALA A 1 390 ? -11.786 1.368 23.519 1.00 96.56 390 ALA A CA 1
ATOM 3104 C C . ALA A 1 390 ? -11.851 2.130 24.857 1.00 96.56 390 ALA A C 1
ATOM 3106 O O . ALA A 1 390 ? -11.683 3.348 24.874 1.00 96.56 390 ALA A O 1
ATOM 3107 N N . GLN A 1 391 ? -12.024 1.438 25.986 1.00 95.62 391 GLN A N 1
ATOM 3108 C CA . GLN A 1 391 ? -12.037 2.042 27.324 1.00 95.62 391 GLN A CA 1
ATOM 3109 C C . GLN A 1 391 ? -10.692 2.689 27.692 1.00 95.62 391 GLN A C 1
ATOM 3111 O O . GLN A 1 391 ? -10.673 3.809 28.203 1.00 95.62 391 GLN A O 1
ATOM 3116 N N . TYR A 1 392 ? -9.561 2.041 27.389 1.00 95.31 392 TYR A N 1
ATOM 3117 C CA . TYR A 1 392 ? -8.230 2.633 27.579 1.00 95.31 392 TYR A CA 1
ATOM 3118 C C . TYR A 1 392 ? -8.053 3.907 26.752 1.00 95.31 392 TYR A C 1
ATOM 3120 O O . TYR A 1 392 ? -7.438 4.869 27.213 1.00 95.31 392 TYR A O 1
ATOM 3128 N N . MET A 1 393 ? -8.613 3.933 25.544 1.00 96.12 393 MET A N 1
ATOM 3129 C CA . MET A 1 393 ? -8.569 5.113 24.693 1.00 96.12 393 MET A CA 1
ATOM 3130 C C . MET A 1 393 ? -9.482 6.232 25.190 1.00 96.12 393 MET A C 1
ATOM 3132 O O . MET A 1 393 ? -9.057 7.382 25.214 1.00 96.12 393 MET A O 1
ATOM 3136 N N . VAL A 1 394 ? -10.693 5.919 25.654 1.00 96.94 394 VAL A N 1
ATOM 3137 C CA . VAL A 1 394 ? -11.556 6.891 26.347 1.00 96.94 394 VAL A CA 1
ATOM 3138 C C . VAL A 1 394 ? -10.816 7.499 27.537 1.00 96.94 394 VAL A C 1
ATOM 3140 O O . VAL A 1 394 ? -10.762 8.718 27.660 1.00 96.94 394 VAL A O 1
ATOM 3143 N N . ALA A 1 395 ? -10.166 6.670 28.359 1.00 94.75 395 ALA A N 1
ATOM 3144 C CA . ALA A 1 395 ? -9.360 7.137 29.482 1.00 94.75 395 ALA A CA 1
ATOM 3145 C C . ALA A 1 395 ? -8.242 8.091 29.044 1.00 94.75 395 ALA A C 1
ATOM 3147 O O . ALA A 1 395 ? -8.025 9.117 29.681 1.00 94.75 395 ALA A O 1
ATOM 3148 N N . LEU A 1 396 ? -7.546 7.770 27.947 1.00 95.12 396 LEU A N 1
ATOM 3149 C CA . LEU A 1 396 ? -6.475 8.603 27.405 1.00 95.12 396 LEU A CA 1
ATOM 3150 C C . LEU A 1 396 ? -6.991 10.002 27.040 1.00 95.12 396 LEU A C 1
ATOM 3152 O O . LEU A 1 396 ? -6.385 10.992 27.442 1.00 95.12 396 LEU A O 1
ATOM 3156 N N . PHE A 1 397 ? -8.095 10.086 26.296 1.00 96.25 397 PHE A N 1
ATOM 3157 C CA . PHE A 1 397 ? -8.647 11.370 25.861 1.00 96.25 397 PHE A CA 1
ATOM 3158 C C . PHE A 1 397 ? -9.288 12.153 27.010 1.00 96.25 397 PHE A C 1
ATOM 3160 O O . PHE A 1 397 ? -9.066 13.357 27.123 1.00 96.25 397 PHE A O 1
ATOM 3167 N N . ASP A 1 398 ? -10.005 11.486 27.911 1.00 95.00 398 ASP A N 1
ATOM 3168 C CA . ASP A 1 398 ? -10.650 12.154 29.041 1.00 95.00 398 ASP A CA 1
ATOM 3169 C C . ASP A 1 398 ? -9.619 12.681 30.050 1.00 95.00 398 ASP A C 1
ATOM 3171 O O . ASP A 1 398 ? -9.746 13.808 30.523 1.00 95.00 398 ASP A O 1
ATOM 3175 N N . CYS A 1 399 ? -8.545 11.932 30.328 1.00 93.50 399 CYS A N 1
ATOM 3176 C CA . CYS A 1 399 ? -7.452 12.413 31.178 1.00 93.50 399 CYS A CA 1
ATOM 3177 C C . CYS A 1 399 ? -6.653 13.567 30.554 1.00 93.50 399 CYS A C 1
ATOM 3179 O O . CYS A 1 399 ? -6.051 14.334 31.304 1.00 93.50 399 CYS A O 1
ATOM 3181 N N . ALA A 1 400 ? -6.617 13.666 29.222 1.00 93.38 400 ALA A N 1
ATOM 3182 C CA . ALA A 1 400 ? -5.949 14.753 28.507 1.00 93.38 400 ALA A CA 1
ATOM 3183 C C . ALA A 1 400 ? -6.806 16.027 28.432 1.00 93.38 400 ALA A C 1
ATOM 3185 O O . ALA A 1 400 ? -6.266 17.128 28.380 1.00 93.38 400 ALA A O 1
ATOM 3186 N N . ALA A 1 401 ? -8.132 15.877 28.386 1.00 92.62 401 ALA A N 1
ATOM 3187 C CA . ALA A 1 401 ? -9.073 16.984 28.227 1.00 92.62 401 ALA A CA 1
ATOM 3188 C C . ALA A 1 401 ? -9.586 17.564 29.556 1.00 92.62 401 ALA A C 1
ATOM 3190 O O . ALA A 1 401 ? -10.145 18.659 29.565 1.00 92.62 401 ALA A O 1
ATOM 3191 N N . ALA A 1 402 ? -9.460 16.828 30.661 1.00 92.19 402 ALA A N 1
ATOM 3192 C CA . ALA A 1 402 ? -10.013 17.236 31.944 1.00 92.19 402 ALA A CA 1
ATOM 3193 C C . ALA A 1 402 ? -9.207 18.341 32.641 1.00 92.19 402 ALA A C 1
ATOM 3195 O O . ALA A 1 402 ? -7.979 18.323 32.665 1.00 92.19 402 ALA A O 1
ATOM 3196 N N . GLU A 1 403 ? -9.933 19.265 33.275 1.00 88.31 403 GLU A N 1
ATOM 3197 C CA . GLU A 1 403 ? -9.365 20.367 34.065 1.00 88.31 403 GLU A CA 1
ATOM 3198 C C . GLU A 1 403 ? -8.990 19.940 35.497 1.00 88.31 403 GLU A C 1
ATOM 3200 O O . GLU A 1 403 ? -8.099 20.525 36.115 1.00 88.31 403 GLU A O 1
ATOM 3205 N N . ASP A 1 404 ? -9.662 18.914 36.031 1.00 90.50 404 ASP A N 1
ATOM 3206 C CA . ASP A 1 404 ? -9.425 18.389 37.379 1.00 90.50 404 ASP A CA 1
ATOM 3207 C C . ASP A 1 404 ? -8.111 17.588 37.474 1.00 90.50 404 ASP A C 1
ATOM 3209 O O . ASP A 1 404 ? -7.600 17.065 36.487 1.00 90.50 404 ASP A O 1
ATOM 3213 N N . ASP A 1 405 ? -7.563 17.415 38.687 1.00 88.19 405 ASP A N 1
ATOM 3214 C CA . ASP A 1 405 ? -6.335 16.614 38.900 1.00 88.19 405 ASP A CA 1
ATOM 3215 C C . ASP A 1 405 ? -6.544 15.115 38.626 1.00 88.19 405 ASP A C 1
ATOM 3217 O O . ASP A 1 405 ? -5.583 14.365 38.411 1.00 88.19 405 ASP A O 1
ATOM 3221 N N . THR A 1 406 ? -7.801 14.666 38.686 1.00 90.50 406 THR A N 1
ATOM 3222 C CA . THR A 1 406 ? -8.198 13.270 38.509 1.00 90.50 406 THR A CA 1
ATOM 3223 C C . THR A 1 406 ? -9.537 13.139 37.794 1.00 90.50 406 THR A C 1
ATOM 3225 O O . THR A 1 406 ? -10.456 13.897 38.085 1.00 90.50 406 THR A O 1
ATOM 3228 N N . VAL A 1 407 ? -9.668 12.113 36.953 1.00 91.94 407 VAL A N 1
ATOM 3229 C CA . VAL A 1 407 ? -10.914 11.706 36.283 1.00 91.94 407 VAL A CA 1
ATOM 3230 C C . VAL A 1 407 ? -11.242 10.267 36.661 1.00 91.94 407 VAL A C 1
ATOM 3232 O O . VAL A 1 407 ? -10.341 9.431 36.748 1.00 91.94 407 VAL A O 1
ATOM 3235 N N . ASP A 1 408 ? -12.521 9.959 36.861 1.00 91.19 408 ASP A N 1
ATOM 3236 C CA . ASP A 1 408 ? -12.966 8.580 37.053 1.00 91.19 408 ASP A CA 1
ATOM 3237 C C . ASP A 1 408 ? -12.923 7.808 35.729 1.00 91.19 408 ASP A C 1
ATOM 3239 O O . ASP A 1 408 ? -13.608 8.131 34.756 1.00 91.19 408 ASP A O 1
ATOM 3243 N N . VAL A 1 409 ? -12.102 6.758 35.703 1.00 89.38 409 VAL A N 1
ATOM 3244 C CA . VAL A 1 409 ? -11.870 5.918 34.528 1.00 89.38 409 VAL A CA 1
ATOM 3245 C C . VAL A 1 409 ? -12.386 4.508 34.787 1.00 89.38 409 VAL A C 1
ATOM 3247 O O . VAL A 1 409 ? -11.970 3.848 35.745 1.00 89.38 409 VAL A O 1
ATOM 3250 N N . THR A 1 410 ? -13.245 4.021 33.890 1.00 89.19 410 THR A N 1
ATOM 3251 C CA . THR A 1 410 ? -13.766 2.648 33.902 1.00 89.19 410 THR A CA 1
ATOM 3252 C C . THR A 1 410 ? -13.020 1.800 32.883 1.00 89.19 410 THR A C 1
ATOM 3254 O O . THR A 1 410 ? -13.059 2.110 31.697 1.00 89.19 410 THR A O 1
ATOM 3257 N N . ILE A 1 411 ? -12.367 0.733 33.351 1.00 86.75 411 ILE A N 1
ATOM 3258 C CA . ILE A 1 411 ? -11.805 -0.323 32.497 1.00 86.75 411 ILE A CA 1
ATOM 3259 C C . ILE A 1 411 ? -12.287 -1.676 33.024 1.00 86.75 411 ILE A C 1
ATOM 3261 O O . ILE A 1 411 ? -12.150 -1.951 34.227 1.00 86.75 411 ILE A O 1
ATOM 3265 N N . GLY A 1 412 ? -12.830 -2.501 32.132 1.00 85.56 412 GLY A N 1
ATOM 3266 C CA . GLY A 1 412 ? -13.616 -3.678 32.470 1.00 85.56 412 GLY A CA 1
ATOM 3267 C C . GLY A 1 412 ? -14.770 -3.288 33.391 1.00 85.56 412 GLY A C 1
ATOM 3268 O O . GLY A 1 412 ? -15.462 -2.298 33.168 1.00 85.56 412 GLY A O 1
ATOM 3269 N N . GLU A 1 413 ? -14.918 -4.019 34.491 1.00 84.44 413 GLU A N 1
ATOM 3270 C CA . GLU A 1 413 ? -15.937 -3.748 35.515 1.00 84.44 413 GLU A CA 1
ATOM 3271 C C . GLU A 1 413 ? -15.462 -2.773 36.607 1.00 84.44 413 GLU A C 1
ATOM 3273 O O . GLU A 1 413 ? -16.176 -2.511 37.573 1.00 84.44 413 GLU A O 1
ATOM 3278 N N . THR A 1 414 ? -14.230 -2.261 36.514 1.00 83.38 414 THR A N 1
ATOM 3279 C CA . THR A 1 414 ? -13.638 -1.457 37.589 1.00 83.38 414 THR A CA 1
ATOM 3280 C C . THR A 1 414 ? -13.541 0.013 37.212 1.00 83.38 414 THR A C 1
ATOM 3282 O O . THR A 1 414 ? -12.854 0.370 36.254 1.00 83.38 414 THR A O 1
ATOM 3285 N N . THR A 1 415 ? -14.122 0.870 38.049 1.00 89.19 415 THR A N 1
ATOM 3286 C CA . THR A 1 415 ? -13.952 2.326 38.001 1.00 89.19 415 THR A CA 1
ATOM 3287 C C . THR A 1 415 ? -12.972 2.775 39.079 1.00 89.19 415 THR A C 1
ATOM 3289 O O . THR A 1 415 ? -13.069 2.350 40.231 1.00 89.19 415 THR A O 1
ATOM 3292 N N . ALA A 1 416 ? -12.008 3.616 38.712 1.00 84.94 416 ALA A N 1
ATOM 3293 C CA . ALA A 1 416 ? -11.048 4.185 39.651 1.00 84.94 416 ALA A CA 1
ATOM 3294 C C . ALA A 1 416 ? -10.615 5.597 39.221 1.00 84.94 416 ALA A C 1
ATOM 3296 O O . ALA A 1 416 ? -10.521 5.850 38.016 1.00 84.94 416 ALA A O 1
ATOM 3297 N N . PRO A 1 417 ? -10.277 6.485 40.175 1.00 88.62 417 PRO A N 1
ATOM 3298 C CA . PRO A 1 417 ? -9.741 7.799 39.852 1.00 88.62 417 PRO A CA 1
ATOM 3299 C C . PRO A 1 417 ? -8.346 7.664 39.232 1.00 88.62 417 PRO A C 1
ATOM 3301 O O . PRO A 1 417 ? -7.468 6.979 39.768 1.00 88.62 417 PRO A O 1
ATOM 3304 N N . MET A 1 418 ? -8.126 8.344 38.111 1.00 88.94 418 MET A N 1
ATOM 3305 C CA . MET A 1 418 ? -6.864 8.379 37.378 1.00 88.94 418 MET A CA 1
ATOM 3306 C C . MET A 1 418 ? -6.368 9.814 37.259 1.00 88.94 418 MET A C 1
ATOM 3308 O O . MET A 1 418 ? -7.152 10.722 37.009 1.00 88.94 418 MET A O 1
ATOM 3312 N N . ARG A 1 419 ? -5.061 10.030 37.444 1.00 90.25 419 ARG A N 1
ATOM 3313 C CA . ARG A 1 419 ? -4.465 11.368 37.333 1.00 90.25 419 ARG A CA 1
ATOM 3314 C C . ARG A 1 419 ? -4.507 11.874 35.893 1.00 90.25 419 ARG A C 1
ATOM 3316 O O . ARG A 1 419 ? -4.169 11.126 34.977 1.00 90.25 419 ARG A O 1
ATOM 3323 N N . THR A 1 420 ? -4.835 13.149 35.729 1.00 91.94 420 THR A N 1
ATOM 3324 C CA . THR A 1 420 ? -4.812 13.846 34.438 1.00 91.94 420 THR A CA 1
ATOM 3325 C C . THR A 1 420 ? -3.393 14.223 34.015 1.00 91.94 420 THR A C 1
ATOM 3327 O O . THR A 1 420 ? -2.433 14.159 34.802 1.00 91.94 420 THR A O 1
ATOM 3330 N N . PHE A 1 421 ? -3.236 14.560 32.737 1.00 91.88 421 PHE A N 1
ATOM 3331 C CA . PHE A 1 421 ? -1.962 14.951 32.145 1.00 91.88 421 PHE A CA 1
ATOM 3332 C C . PHE A 1 421 ? -2.176 15.940 30.997 1.00 91.88 421 PHE A C 1
ATOM 3334 O O . PHE A 1 421 ? -3.209 15.925 30.342 1.00 91.88 421 PHE A O 1
ATOM 3341 N N . GLU A 1 422 ? -1.160 16.750 30.711 1.00 89.75 422 GLU A N 1
ATOM 3342 C CA . GLU A 1 422 ? -1.193 17.660 29.564 1.00 89.75 422 GLU A CA 1
ATOM 3343 C C . GLU A 1 422 ? -1.196 16.885 28.233 1.00 89.75 422 GLU A C 1
ATOM 3345 O O . GLU A 1 422 ? -0.391 15.945 28.076 1.00 89.75 422 GLU A O 1
ATOM 3350 N N . PRO A 1 423 ? -2.036 17.281 27.254 1.00 88.62 423 PRO A N 1
ATOM 3351 C CA . PRO A 1 423 ? -2.002 16.727 25.907 1.00 88.62 423 PRO A CA 1
ATOM 3352 C C . PRO A 1 423 ? -0.579 16.709 25.336 1.00 88.62 423 PRO A C 1
ATOM 3354 O O . PRO A 1 423 ? 0.184 17.667 25.446 1.00 88.62 423 PRO A O 1
ATOM 3357 N N . ASN A 1 424 ? -0.201 15.581 24.742 1.00 88.75 424 ASN A N 1
ATOM 3358 C CA . ASN A 1 424 ? 1.141 15.343 24.213 1.00 88.75 424 ASN A CA 1
ATOM 3359 C C . ASN A 1 424 ? 1.064 14.588 22.882 1.00 88.75 424 ASN A C 1
ATOM 3361 O O . ASN A 1 424 ? -0.022 14.293 22.394 1.00 88.75 424 ASN A O 1
ATOM 3365 N N . SER A 1 425 ? 2.216 14.215 22.320 1.00 86.94 425 SER A N 1
ATOM 3366 C CA . SER A 1 425 ? 2.322 13.559 21.009 1.00 86.94 425 SER A CA 1
ATOM 3367 C C . SER A 1 425 ? 1.579 12.222 20.860 1.00 86.94 425 SER A C 1
ATOM 3369 O O . SER A 1 425 ? 1.490 11.717 19.747 1.00 86.94 425 SER A O 1
ATOM 3371 N N . ARG A 1 426 ? 1.036 11.634 21.937 1.00 89.00 426 ARG A N 1
ATOM 3372 C CA . ARG A 1 426 ? 0.168 10.439 21.874 1.00 89.00 426 ARG A CA 1
ATOM 3373 C C . ARG A 1 426 ? -1.307 10.758 21.655 1.00 89.00 426 ARG A C 1
ATOM 3375 O O . ARG A 1 426 ? -2.064 9.884 21.245 1.00 89.00 426 ARG A O 1
ATOM 3382 N N . VAL A 1 427 ? -1.721 11.989 21.939 1.00 91.56 427 VAL A N 1
ATOM 3383 C CA . VAL A 1 427 ? -3.105 12.450 21.807 1.00 91.56 427 VAL A CA 1
ATOM 3384 C C . VAL A 1 427 ? -3.229 13.158 20.461 1.00 91.56 427 VAL A C 1
ATOM 3386 O O . VAL A 1 427 ? -3.095 14.372 20.366 1.00 91.56 427 VAL A O 1
ATOM 3389 N N . THR A 1 428 ? -3.413 12.378 19.394 1.00 90.69 428 THR A N 1
ATOM 3390 C CA . THR A 1 428 ? -3.443 12.877 18.008 1.00 90.69 428 THR A CA 1
ATOM 3391 C C . THR A 1 428 ? -4.774 12.579 17.328 1.00 90.69 428 THR A C 1
ATOM 3393 O O . THR A 1 428 ? -5.514 11.683 17.738 1.00 90.69 428 THR A O 1
ATOM 3396 N N . GLY A 1 429 ? -5.072 13.289 16.233 1.00 88.75 429 GLY A N 1
ATOM 3397 C CA . GLY A 1 429 ? -6.248 12.991 15.410 1.00 88.75 429 GLY A CA 1
ATOM 3398 C C . GLY A 1 429 ? -6.211 11.576 14.817 1.00 88.75 429 GLY A C 1
ATOM 3399 O O . GLY A 1 429 ? -7.246 10.919 14.715 1.00 88.75 429 GLY A O 1
ATOM 3400 N N . GLY A 1 430 ? -5.018 11.080 14.464 1.00 89.19 430 GLY A N 1
ATOM 3401 C CA . GLY A 1 430 ? -4.824 9.693 14.031 1.00 89.19 430 GLY A CA 1
ATOM 3402 C C . GLY A 1 430 ? -5.203 8.696 15.126 1.00 89.19 430 GLY A C 1
ATOM 3403 O O . GLY A 1 430 ? -5.966 7.768 14.865 1.00 89.19 430 GLY A O 1
ATOM 3404 N N . ARG A 1 431 ? -4.761 8.946 16.367 1.00 92.12 431 ARG A N 1
ATOM 3405 C CA . ARG A 1 431 ? -5.127 8.113 17.516 1.00 92.12 431 ARG A CA 1
ATOM 3406 C C . ARG A 1 431 ? -6.628 8.177 17.798 1.00 92.12 431 ARG A C 1
ATOM 3408 O O . ARG A 1 431 ? -7.220 7.132 18.021 1.00 92.12 431 ARG A O 1
ATOM 3415 N N . LEU A 1 432 ? -7.259 9.352 17.704 1.00 93.94 432 LEU A N 1
ATOM 3416 C CA . LEU A 1 432 ? -8.711 9.495 17.882 1.00 93.94 432 LEU A CA 1
ATOM 3417 C C . LEU A 1 432 ? -9.500 8.647 16.873 1.00 93.94 432 LEU A C 1
ATOM 3419 O O . LEU A 1 432 ? -10.442 7.957 17.259 1.00 93.94 432 LEU A O 1
ATOM 3423 N N . ARG A 1 433 ? -9.103 8.665 15.593 1.00 93.62 433 ARG A N 1
ATOM 3424 C CA . ARG A 1 433 ? -9.703 7.816 14.550 1.00 93.62 433 ARG A CA 1
ATOM 3425 C C . ARG A 1 433 ? -9.632 6.338 14.938 1.00 93.62 433 ARG A C 1
ATOM 3427 O O . ARG A 1 433 ? -10.655 5.661 14.914 1.00 93.62 433 ARG A O 1
ATOM 3434 N N . THR A 1 434 ? -8.455 5.862 15.337 1.00 94.50 434 THR A N 1
ATOM 3435 C CA . THR A 1 434 ? -8.257 4.471 15.764 1.00 94.50 434 THR A CA 1
ATOM 3436 C C . THR A 1 434 ? -9.091 4.120 17.000 1.00 94.50 434 THR A C 1
ATOM 3438 O O . THR A 1 434 ? -9.734 3.075 17.041 1.00 94.50 434 THR A O 1
ATOM 3441 N N . SER A 1 435 ? -9.197 5.024 17.973 1.00 96.38 435 SER A N 1
ATOM 3442 C CA . SER A 1 435 ? -10.064 4.836 19.141 1.00 96.38 435 SER A CA 1
ATOM 3443 C C . SER A 1 435 ? -11.541 4.685 18.764 1.00 96.38 435 SER A C 1
ATOM 3445 O O . SER A 1 435 ? -12.240 3.841 19.324 1.00 96.38 435 SER A O 1
ATOM 3447 N N . LEU A 1 436 ? -12.026 5.482 17.805 1.00 95.75 436 LEU A N 1
ATOM 3448 C CA . LEU A 1 436 ? -13.399 5.381 17.300 1.00 95.75 436 LEU A CA 1
ATOM 3449 C C . LEU A 1 436 ? -13.644 4.035 16.605 1.00 95.75 436 LEU A C 1
ATOM 3451 O O . LEU A 1 436 ? -14.716 3.458 16.772 1.00 95.75 436 LEU A O 1
ATOM 3455 N N . GLN A 1 437 ? -12.654 3.496 15.888 1.00 96.06 437 GLN A N 1
ATOM 3456 C CA . GLN A 1 437 ? -12.733 2.148 15.315 1.00 96.06 437 GLN A CA 1
ATOM 3457 C C . GLN A 1 437 ? -12.879 1.086 16.407 1.00 96.06 437 GLN A C 1
ATOM 3459 O O . GLN A 1 437 ? -13.739 0.216 16.292 1.00 96.06 437 GLN A O 1
ATOM 3464 N N . TYR A 1 438 ? -12.105 1.178 17.494 1.00 97.56 438 TYR A N 1
ATOM 3465 C CA . TYR A 1 438 ? -12.229 0.247 18.623 1.00 97.56 438 TYR A CA 1
ATOM 3466 C C . TYR A 1 438 ? -13.629 0.304 19.238 1.00 97.56 438 TYR A C 1
ATOM 3468 O O . TYR A 1 438 ? -14.238 -0.736 19.483 1.00 97.56 438 TYR A O 1
ATOM 3476 N N . ALA A 1 439 ? -14.182 1.508 19.416 1.00 95.56 439 ALA A N 1
ATOM 3477 C CA . ALA A 1 439 ? -15.543 1.681 19.914 1.00 95.56 439 ALA A CA 1
ATOM 3478 C C . ALA A 1 439 ? -16.592 1.053 18.975 1.00 95.56 439 ALA A C 1
ATOM 3480 O O . ALA A 1 439 ? -17.448 0.306 19.452 1.00 95.56 439 ALA A O 1
ATOM 3481 N N . LEU A 1 440 ? -16.484 1.274 17.658 1.00 95.25 440 LEU A N 1
ATOM 3482 C CA . LEU A 1 440 ? -17.357 0.653 16.650 1.00 95.25 440 LEU A CA 1
ATOM 3483 C C . LEU A 1 440 ? -17.291 -0.880 16.694 1.00 95.25 440 LEU A C 1
ATOM 3485 O O . LEU A 1 440 ? -18.330 -1.535 16.737 1.00 95.25 440 LEU A O 1
ATOM 3489 N N . MET A 1 441 ? -16.085 -1.452 16.735 1.00 96.50 441 MET A N 1
ATOM 3490 C CA . MET A 1 441 ? -15.884 -2.906 16.795 1.00 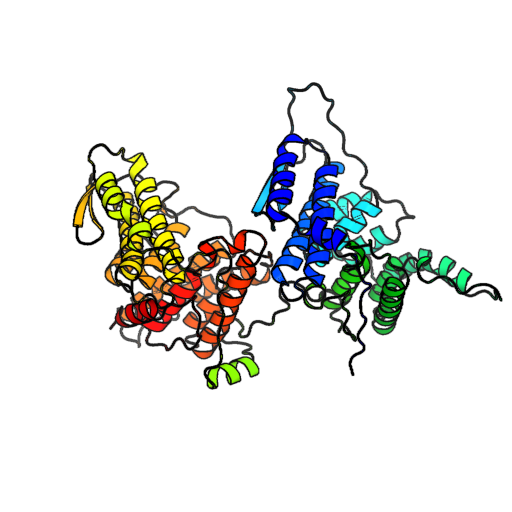96.50 441 MET A CA 1
ATOM 3491 C C . MET A 1 441 ? -16.344 -3.503 18.131 1.00 96.50 441 MET A C 1
ATOM 3493 O O . MET A 1 441 ? -16.843 -4.622 18.180 1.00 96.50 441 MET A O 1
ATOM 3497 N N . SER A 1 442 ? -16.250 -2.751 19.229 1.00 95.44 442 SER A N 1
ATOM 3498 C CA . SER A 1 442 ? -16.814 -3.166 20.518 1.00 95.44 442 SER A CA 1
ATOM 3499 C C . SER A 1 442 ? -18.350 -3.115 20.554 1.00 95.44 442 SER A C 1
ATOM 3501 O O . SER A 1 442 ? -18.952 -3.573 21.525 1.00 95.44 442 SER A O 1
ATOM 3503 N N . GLY A 1 443 ? -19.002 -2.517 19.549 1.00 93.19 443 GLY A N 1
ATOM 3504 C CA . GLY A 1 443 ? -20.447 -2.270 19.535 1.00 93.19 443 GLY A CA 1
ATOM 3505 C C . GLY A 1 443 ? -20.942 -1.377 20.681 1.00 93.19 443 GLY A C 1
ATOM 3506 O O . GLY A 1 443 ? -22.125 -1.415 21.016 1.00 93.19 443 GLY A O 1
ATOM 3507 N N . SER A 1 444 ? -20.055 -0.603 21.320 1.00 92.81 444 SER A N 1
ATOM 3508 C CA . SER A 1 444 ? -20.392 0.237 22.472 1.00 92.81 444 SER A CA 1
ATOM 3509 C C . SER A 1 444 ? -20.711 1.664 22.044 1.00 92.81 444 SER A C 1
ATOM 3511 O O . SER A 1 444 ? -19.823 2.486 21.796 1.00 92.81 444 SER A O 1
ATOM 3513 N N . ARG A 1 445 ? -22.008 1.979 22.022 1.00 90.94 445 ARG A N 1
ATOM 3514 C CA . ARG A 1 445 ? -22.502 3.330 21.742 1.00 90.94 445 ARG A CA 1
ATOM 3515 C C . ARG A 1 445 ? -21.974 4.362 22.741 1.00 90.94 445 ARG A C 1
ATOM 3517 O O . ARG A 1 445 ? -21.633 5.469 22.342 1.00 90.94 445 ARG A O 1
ATOM 3524 N N . GLU A 1 446 ? -21.882 4.004 24.019 1.00 91.75 446 GLU A N 1
ATOM 3525 C CA . GLU A 1 446 ? -21.413 4.915 25.069 1.00 91.75 446 GLU A CA 1
ATOM 3526 C C . GLU A 1 446 ? -19.953 5.334 24.845 1.00 91.75 446 GLU A C 1
ATOM 3528 O O . GLU A 1 446 ? -19.633 6.523 24.872 1.00 91.75 446 GLU A O 1
ATOM 3533 N N . LEU A 1 447 ? -19.066 4.370 24.570 1.00 94.00 447 LEU A N 1
ATOM 3534 C CA . LEU A 1 447 ? -17.651 4.657 24.315 1.00 94.00 447 LEU A CA 1
ATOM 3535 C C . LEU A 1 447 ? -17.475 5.474 23.029 1.00 94.00 447 LEU A C 1
ATOM 3537 O O . LEU A 1 447 ? -16.659 6.397 22.992 1.00 94.00 447 LEU A O 1
ATOM 3541 N N . LEU A 1 448 ? -18.278 5.179 21.999 1.00 92.38 448 LEU A N 1
ATOM 3542 C CA . LEU A 1 448 ? -18.296 5.939 20.751 1.00 92.38 448 LEU A CA 1
ATOM 3543 C C . LEU A 1 448 ? -18.698 7.404 20.991 1.00 92.38 448 LEU A C 1
ATOM 3545 O O . LEU A 1 448 ? -18.032 8.313 20.496 1.00 92.38 448 LEU A O 1
ATOM 3549 N N . GLU A 1 449 ? -19.756 7.644 21.771 1.00 90.31 449 GLU A N 1
ATOM 3550 C CA . GLU A 1 449 ? -20.231 8.992 22.103 1.00 90.31 449 GLU A CA 1
ATOM 3551 C C . GLU A 1 449 ? -19.208 9.780 22.939 1.00 90.31 449 GLU A C 1
ATOM 3553 O O . GLU A 1 449 ? -18.987 10.961 22.658 1.00 90.31 449 GLU A O 1
ATOM 3558 N N . ARG A 1 450 ? -18.530 9.135 23.902 1.00 93.25 450 ARG A N 1
ATOM 3559 C CA . ARG A 1 450 ? -17.454 9.767 24.691 1.00 93.25 450 ARG A CA 1
ATOM 3560 C C . ARG A 1 450 ? -16.274 10.187 23.820 1.00 93.25 450 ARG A C 1
ATOM 3562 O O . ARG A 1 450 ? -15.844 11.333 23.895 1.00 93.25 450 ARG A O 1
ATOM 3569 N N . LEU A 1 451 ? -15.785 9.306 22.946 1.00 94.06 451 LEU A N 1
ATOM 3570 C CA . LEU A 1 451 ? -14.677 9.633 22.039 1.00 94.06 451 LEU A CA 1
ATOM 3571 C C . LEU A 1 451 ? -15.055 10.730 21.038 1.00 94.06 451 LEU A C 1
ATOM 3573 O O . LEU A 1 451 ? -14.245 11.607 20.743 1.00 94.06 451 LEU A O 1
ATOM 3577 N N . ARG A 1 452 ? -16.299 10.727 20.548 1.00 89.31 452 ARG A N 1
ATOM 3578 C CA . ARG A 1 452 ? -16.800 11.745 19.613 1.00 89.31 452 ARG A CA 1
ATOM 3579 C C . ARG A 1 452 ? -16.736 13.161 20.188 1.00 89.31 452 ARG A C 1
ATOM 3581 O O . ARG A 1 452 ? -16.532 14.097 19.418 1.00 89.31 452 ARG A O 1
ATOM 3588 N N . ALA A 1 453 ? -16.881 13.334 21.504 1.00 90.06 453 ALA A N 1
ATOM 3589 C CA . ALA A 1 453 ? -16.807 14.648 22.150 1.00 90.06 453 ALA A CA 1
ATOM 3590 C C . ALA A 1 453 ? -15.467 15.370 21.907 1.00 90.06 453 ALA A C 1
ATOM 3592 O O . ALA A 1 453 ? -15.399 16.593 21.994 1.00 90.06 453 ALA A O 1
ATOM 3593 N N . HIS A 1 454 ? -14.423 14.621 21.542 1.00 90.69 454 HIS A N 1
ATOM 3594 C CA . HIS A 1 454 ? -13.089 15.143 21.255 1.00 90.69 454 HIS A CA 1
ATOM 3595 C C . HIS A 1 454 ? -12.891 15.548 19.783 1.00 90.69 454 HIS A C 1
ATOM 3597 O O . HIS A 1 454 ? -11.867 16.138 19.438 1.00 90.69 454 HIS A O 1
ATOM 3603 N N . ILE A 1 455 ? -13.856 15.285 18.890 1.00 86.94 455 ILE A N 1
ATOM 3604 C CA . ILE A 1 455 ? -13.766 15.704 17.482 1.00 86.94 455 ILE A CA 1
ATOM 3605 C C . ILE A 1 455 ? -13.748 17.236 17.398 1.00 86.94 455 ILE A C 1
ATOM 3607 O O . ILE A 1 455 ? -14.683 17.914 17.814 1.00 86.94 455 ILE A O 1
ATOM 3611 N N . GLY A 1 456 ? -12.688 17.784 16.800 1.00 81.31 456 GLY A N 1
ATOM 3612 C CA . GLY A 1 456 ? -12.506 19.230 16.643 1.00 81.31 456 GLY A CA 1
ATOM 3613 C C . GLY A 1 456 ? -11.900 19.937 17.859 1.00 81.31 456 GLY A C 1
ATOM 3614 O O . GLY A 1 456 ? -11.797 21.167 17.836 1.00 81.31 456 GLY A O 1
ATOM 3615 N N . ALA A 1 457 ? -11.479 19.189 18.885 1.00 85.50 457 ALA A N 1
ATOM 3616 C CA . ALA A 1 457 ? -10.796 19.743 20.047 1.00 85.50 457 ALA A CA 1
ATOM 3617 C C . ALA A 1 457 ? -9.511 20.494 19.658 1.00 85.50 457 ALA A C 1
ATOM 3619 O O . ALA A 1 457 ? -8.781 20.092 18.750 1.00 85.50 457 ALA A O 1
ATOM 3620 N N . GLU A 1 458 ? -9.218 21.594 20.357 1.00 84.19 458 GLU A N 1
ATOM 3621 C CA . GLU A 1 458 ? -8.092 22.468 20.004 1.00 84.19 458 GLU A CA 1
ATOM 3622 C C . GLU A 1 458 ? -6.736 21.783 20.159 1.00 84.19 458 GLU A C 1
ATOM 3624 O O . GLU A 1 458 ? -5.853 22.004 19.339 1.00 84.19 458 GLU A O 1
ATOM 3629 N N . TYR A 1 459 ? -6.591 20.893 21.143 1.00 82.88 459 TYR A N 1
ATOM 3630 C CA . TYR A 1 459 ? -5.361 20.130 21.365 1.00 82.88 459 TYR A CA 1
ATOM 3631 C C . TYR A 1 459 ? -5.087 19.080 20.272 1.00 82.88 459 TYR A C 1
ATOM 3633 O O . TYR A 1 459 ? -4.001 18.511 20.231 1.00 82.88 459 TYR A O 1
ATOM 3641 N N . LEU A 1 460 ? -6.055 18.828 19.380 1.00 83.50 460 LEU A N 1
ATOM 3642 C CA . LEU A 1 460 ? -5.887 18.007 18.177 1.00 83.50 460 LEU A CA 1
ATOM 3643 C C . LEU A 1 460 ? -5.591 18.845 16.930 1.00 83.50 460 LEU A C 1
ATOM 3645 O O . LEU A 1 460 ? -5.412 18.284 15.847 1.00 83.50 460 LEU A O 1
ATOM 3649 N N . ARG A 1 461 ? -5.570 20.182 17.048 1.00 70.75 461 ARG A N 1
ATOM 3650 C CA . ARG A 1 461 ? -5.188 21.066 15.946 1.00 70.75 461 ARG A CA 1
ATOM 3651 C C . ARG A 1 461 ? -3.673 21.016 15.786 1.00 70.75 461 ARG A C 1
ATOM 3653 O O . ARG A 1 461 ? -2.928 21.481 16.641 1.00 70.75 461 ARG A O 1
ATOM 3660 N N . GLY A 1 462 ? -3.245 20.473 14.655 1.00 62.06 462 GLY A N 1
ATOM 3661 C CA . GLY A 1 462 ? -1.845 20.215 14.346 1.00 62.06 462 GLY A CA 1
ATOM 3662 C C . GLY A 1 462 ? -1.624 18.720 14.158 1.00 62.06 462 GLY A C 1
ATOM 3663 O O . GLY A 1 462 ? -1.896 17.924 15.053 1.00 62.06 462 GLY A O 1
ATOM 3664 N N . GLY A 1 463 ? -1.166 18.333 12.972 1.00 59.84 463 GLY A N 1
ATOM 3665 C CA . GLY A 1 463 ? -0.881 16.937 12.664 1.00 59.84 463 GLY A CA 1
ATOM 3666 C C . GLY A 1 463 ? -0.996 16.626 11.179 1.00 59.84 463 GLY A C 1
ATOM 3667 O O . GLY A 1 463 ? -2.073 16.773 10.605 1.00 59.84 463 GLY A O 1
ATOM 3668 N N . ASP A 1 464 ? 0.118 16.125 10.651 1.00 58.38 464 ASP A N 1
ATOM 3669 C CA . ASP A 1 464 ? 0.382 15.589 9.313 1.00 58.38 464 ASP A CA 1
ATOM 3670 C C . ASP A 1 464 ? 0.195 16.571 8.145 1.00 58.38 464 ASP A C 1
ATOM 3672 O O . ASP A 1 464 ? -0.782 17.314 8.059 1.00 58.38 464 ASP A O 1
ATOM 3676 N N . GLY A 1 465 ? 1.165 16.571 7.226 1.00 67.00 465 GLY A N 1
ATOM 3677 C CA . GLY A 1 465 ? 1.006 17.217 5.925 1.00 67.00 465 GLY A CA 1
ATOM 3678 C C . GLY A 1 465 ? -0.139 16.579 5.123 1.00 67.00 465 GLY A C 1
ATOM 3679 O O . GLY A 1 465 ? -0.623 15.500 5.486 1.00 67.00 465 GLY A O 1
ATOM 3680 N N . PRO A 1 466 ? -0.590 17.228 4.037 1.00 80.81 466 PRO A N 1
ATOM 3681 C CA . PRO A 1 466 ? -1.625 16.664 3.179 1.00 80.81 466 PRO A CA 1
ATOM 3682 C C . PRO A 1 466 ? -1.172 15.299 2.643 1.00 80.81 466 PRO A C 1
ATOM 3684 O O . PRO A 1 466 ? -0.121 15.179 2.022 1.00 80.81 466 PRO A O 1
ATOM 3687 N N . SER A 1 467 ? -1.954 14.263 2.932 1.00 88.69 467 SER A N 1
ATOM 3688 C CA . SER A 1 467 ? -1.747 12.886 2.485 1.00 88.69 467 SER A CA 1
ATOM 3689 C C . SER A 1 467 ? -3.098 12.189 2.314 1.00 88.69 467 SER A C 1
ATOM 3691 O O . SER A 1 467 ? -4.108 12.611 2.888 1.00 88.69 467 SER A O 1
ATOM 3693 N N . VAL A 1 468 ? -3.127 11.071 1.584 1.00 91.00 468 VAL A N 1
ATOM 3694 C CA . VAL A 1 468 ? -4.347 10.255 1.456 1.00 91.00 468 VAL A CA 1
ATOM 3695 C C . VAL A 1 468 ? -4.893 9.824 2.829 1.00 91.00 468 VAL A C 1
ATOM 3697 O O . VAL A 1 468 ? -6.101 9.860 3.057 1.00 91.00 468 VAL A O 1
ATOM 3700 N N . TYR A 1 469 ? -4.015 9.523 3.794 1.00 90.19 469 TYR A N 1
ATOM 3701 C CA . TYR A 1 469 ? -4.392 9.141 5.159 1.00 90.19 469 TYR A CA 1
ATOM 3702 C C . TYR A 1 469 ? -4.968 10.306 5.968 1.00 90.19 469 TYR A C 1
ATOM 3704 O O . TYR A 1 469 ? -5.950 10.119 6.693 1.00 90.19 469 TYR A O 1
ATOM 3712 N N . SER A 1 470 ? -4.398 11.512 5.851 1.00 90.31 470 SER A N 1
ATOM 3713 C CA . SER A 1 470 ? -4.924 12.689 6.551 1.00 90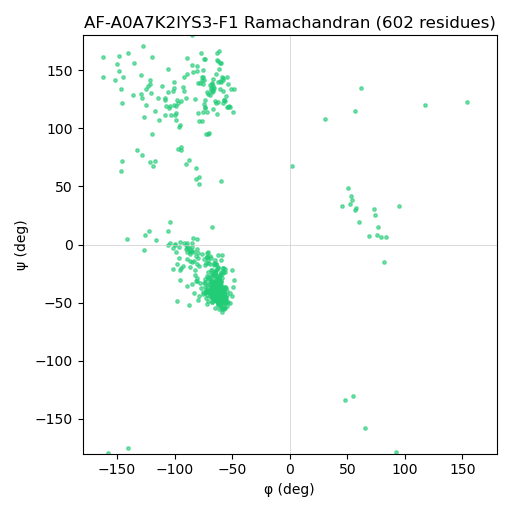.31 470 SER A CA 1
ATOM 3714 C C . SER A 1 470 ? -6.290 13.099 5.994 1.00 90.31 470 SER A C 1
ATOM 3716 O O . SER A 1 470 ? -7.197 13.384 6.778 1.00 90.31 470 SER A O 1
ATOM 3718 N N . HIS A 1 471 ? -6.477 13.049 4.671 1.00 92.69 471 HIS A N 1
ATOM 3719 C CA . HIS A 1 471 ? -7.763 13.338 4.031 1.00 92.69 471 HIS A CA 1
ATOM 3720 C C . HIS A 1 471 ? -8.819 12.270 4.333 1.00 92.69 471 HIS A C 1
ATOM 3722 O O . HIS A 1 471 ? -9.948 12.610 4.685 1.00 92.69 471 HIS A O 1
ATOM 3728 N N . TYR A 1 472 ? -8.457 10.983 4.305 1.00 94.31 472 TYR A N 1
ATOM 3729 C CA . TYR A 1 472 ? -9.359 9.916 4.742 1.00 94.31 472 TYR A CA 1
ATOM 3730 C C . TYR A 1 472 ? -9.786 10.091 6.203 1.00 94.31 472 TYR A C 1
ATOM 3732 O O . TYR A 1 472 ? -10.967 9.966 6.520 1.00 94.31 472 TYR A O 1
ATOM 3740 N N . ARG A 1 473 ? -8.849 10.426 7.101 1.00 92.50 473 ARG A N 1
ATOM 3741 C CA . ARG A 1 473 ? -9.154 10.712 8.509 1.00 92.50 473 ARG A CA 1
ATOM 3742 C C . ARG A 1 473 ? -10.189 11.831 8.633 1.00 92.50 473 ARG A C 1
ATOM 3744 O O . ARG A 1 473 ? -11.141 11.682 9.394 1.00 92.50 473 ARG A O 1
ATOM 3751 N N . GLU A 1 474 ? -10.022 12.931 7.901 1.00 91.44 474 GLU A N 1
ATOM 3752 C CA . GLU A 1 474 ? -11.000 14.027 7.876 1.00 91.44 474 GLU A CA 1
ATOM 3753 C C . GLU A 1 474 ? -12.377 13.557 7.396 1.00 91.44 474 GLU A C 1
ATOM 3755 O O . GLU A 1 474 ? -13.378 13.838 8.059 1.00 91.44 474 GLU A O 1
ATOM 3760 N N . ALA A 1 475 ? -12.427 12.812 6.288 1.00 93.75 475 ALA A N 1
ATOM 3761 C CA . ALA A 1 475 ? -13.663 12.286 5.717 1.00 93.75 475 ALA A CA 1
ATOM 3762 C C . ALA A 1 475 ? -14.380 11.327 6.681 1.00 93.75 475 ALA A C 1
ATOM 3764 O O . ALA A 1 475 ? -15.583 11.456 6.910 1.00 93.75 475 ALA A O 1
ATOM 3765 N N . PHE A 1 476 ? -13.640 10.412 7.310 1.00 94.06 476 PHE A N 1
ATOM 3766 C CA . PHE A 1 476 ? -14.167 9.459 8.286 1.00 94.06 476 PHE A CA 1
ATOM 3767 C C . PHE A 1 476 ? -14.750 10.161 9.519 1.00 94.06 476 PHE A C 1
ATOM 3769 O O . PHE A 1 476 ? -15.874 9.866 9.931 1.00 94.06 476 PHE A O 1
ATOM 3776 N N . LEU A 1 477 ? -14.020 11.126 10.094 1.00 91.00 477 LEU A N 1
ATOM 3777 C CA . LEU A 1 477 ? -14.492 11.893 11.251 1.00 91.00 477 LEU A CA 1
ATOM 3778 C C . LEU A 1 477 ? -15.712 12.758 10.900 1.00 91.00 477 LEU A C 1
ATOM 3780 O O . LEU A 1 477 ? -16.645 12.844 11.701 1.00 91.00 477 LEU A O 1
ATOM 3784 N N . ALA A 1 478 ? -15.737 13.365 9.709 1.00 90.00 478 ALA A N 1
ATOM 3785 C CA . ALA A 1 478 ? -16.894 14.113 9.222 1.00 90.00 478 ALA A CA 1
ATOM 3786 C C . ALA A 1 478 ? -18.118 13.199 9.048 1.00 90.00 478 ALA A C 1
ATOM 3788 O O . ALA A 1 478 ? -19.211 13.547 9.502 1.00 90.00 478 ALA A O 1
ATOM 3789 N N . TYR A 1 479 ? -17.933 12.014 8.455 1.00 90.44 479 TYR A N 1
ATOM 3790 C CA . TYR A 1 479 ? -19.002 11.036 8.259 1.00 90.44 479 TYR A CA 1
ATOM 3791 C C . TYR A 1 479 ? -19.584 10.552 9.594 1.00 90.44 479 TYR A C 1
ATOM 3793 O O . TYR A 1 479 ? -20.792 10.666 9.806 1.00 90.44 479 TYR A O 1
ATOM 3801 N N . LEU A 1 480 ? -18.745 10.112 10.539 1.00 87.69 480 LEU A N 1
ATOM 3802 C CA . LEU A 1 480 ? -19.206 9.718 11.877 1.00 87.69 480 LEU A CA 1
ATOM 3803 C C . LEU A 1 480 ? -19.891 10.866 12.627 1.00 87.69 480 LEU A C 1
ATOM 3805 O O . LEU A 1 480 ? -20.878 10.645 13.331 1.00 87.69 480 LEU A O 1
ATOM 3809 N N . GLY A 1 481 ? -19.393 12.095 12.464 1.00 81.06 481 GLY A N 1
ATOM 3810 C CA . GLY A 1 481 ? -20.048 13.297 12.968 1.00 81.06 481 GLY A CA 1
ATOM 3811 C C . GLY A 1 481 ? -21.492 13.404 12.475 1.00 81.06 481 GLY A C 1
ATOM 3812 O O . GLY A 1 481 ? -22.393 13.560 13.300 1.00 81.06 481 GLY A O 1
ATOM 3813 N N . SER A 1 482 ? -21.693 13.241 11.163 1.00 80.06 482 SER A N 1
ATOM 3814 C CA . SER A 1 482 ? -22.994 13.364 10.494 1.00 80.06 482 SER A CA 1
ATOM 3815 C C . SER A 1 482 ? -23.997 12.258 10.829 1.00 80.06 482 SER A C 1
ATOM 3817 O O . SER A 1 482 ? -25.183 12.532 11.001 1.00 80.06 482 SER A O 1
ATOM 3819 N N . GLU A 1 483 ? -23.545 11.010 10.948 1.00 75.31 483 GLU A N 1
ATOM 3820 C CA . GLU A 1 483 ? -24.423 9.855 11.174 1.00 75.31 483 GLU A CA 1
ATOM 3821 C C . GLU A 1 483 ? -25.086 9.890 12.556 1.00 75.31 483 GLU A C 1
ATOM 3823 O O . GLU A 1 483 ? -26.245 9.511 12.714 1.00 75.31 483 GLU A O 1
ATOM 3828 N N . VAL A 1 484 ? -24.387 10.414 13.563 1.00 63.12 484 VAL A N 1
ATOM 3829 C CA . VAL A 1 484 ? -24.951 10.584 14.909 1.00 63.12 484 VAL A CA 1
ATOM 3830 C C . VAL A 1 484 ? -25.946 11.747 14.961 1.00 63.12 484 VAL A C 1
ATOM 3832 O O . VAL A 1 484 ? -26.934 11.670 15.692 1.00 63.12 484 VAL A O 1
ATOM 3835 N N . ASP A 1 485 ? -25.731 12.804 14.174 1.00 66.62 485 ASP A N 1
ATOM 3836 C CA . ASP A 1 485 ? -26.694 13.906 14.070 1.00 66.62 485 ASP A CA 1
ATOM 3837 C C . ASP A 1 485 ? -27.998 13.431 13.403 1.00 66.62 485 ASP A C 1
ATOM 3839 O O . ASP A 1 485 ? -29.082 13.795 13.859 1.00 66.62 485 ASP A O 1
ATOM 3843 N N . ARG A 1 486 ? -27.911 12.518 12.421 1.00 65.25 486 ARG A N 1
ATOM 3844 C CA . ARG A 1 486 ? -29.075 11.837 11.816 1.00 65.25 486 ARG A CA 1
ATOM 3845 C C . ARG A 1 486 ? -29.876 11.004 12.817 1.00 65.25 486 ARG A C 1
ATOM 3847 O O . ARG A 1 486 ? -31.093 10.965 12.730 1.00 65.25 486 ARG A O 1
ATOM 3854 N N . LEU A 1 487 ? -29.226 10.378 13.800 1.00 57.28 487 LEU A N 1
ATOM 3855 C CA . LEU A 1 487 ? -29.916 9.655 14.880 1.00 57.28 487 LEU A CA 1
ATOM 3856 C C . LEU A 1 487 ? -30.601 10.591 15.897 1.00 57.28 487 LEU A C 1
ATOM 3858 O O . LEU A 1 487 ? -31.431 10.135 16.684 1.00 57.28 487 LEU A O 1
ATOM 3862 N N . ARG A 1 488 ? -30.257 11.888 15.914 1.00 54.59 488 ARG A N 1
ATOM 3863 C CA . ARG A 1 488 ? -30.850 12.905 16.803 1.00 54.59 488 ARG A CA 1
ATOM 3864 C C . ARG A 1 488 ? -31.961 13.730 16.146 1.00 54.59 488 ARG A C 1
ATOM 3866 O O . ARG A 1 488 ? -32.711 14.373 16.880 1.00 54.59 488 ARG A O 1
ATOM 3873 N N . TRP A 1 489 ? -32.077 13.722 14.817 1.00 47.28 489 TRP A N 1
ATOM 3874 C CA . TRP A 1 489 ? -33.015 14.561 14.062 1.00 47.28 489 TRP A CA 1
ATOM 3875 C C . TRP A 1 489 ? -33.955 13.713 13.184 1.00 47.28 489 TRP A C 1
ATOM 3877 O O . TRP A 1 489 ? -33.482 12.778 12.545 1.00 47.28 489 TRP A O 1
ATOM 3887 N N . PRO A 1 490 ? -35.272 13.998 13.123 1.00 52.62 490 PRO A N 1
ATOM 3888 C CA . PRO A 1 490 ? -36.175 13.306 12.202 1.00 52.62 490 PRO A CA 1
ATOM 3889 C C . PRO A 1 490 ? -35.737 13.491 10.737 1.00 52.62 490 PRO A C 1
ATOM 3891 O O . PRO A 1 490 ? -35.254 14.561 10.365 1.00 52.62 490 PRO A O 1
ATOM 3894 N N . GLU A 1 491 ? -35.918 12.442 9.923 1.00 54.56 491 GLU A N 1
ATOM 3895 C CA . GLU A 1 491 ? -35.379 12.270 8.555 1.00 54.56 491 GLU A CA 1
ATOM 3896 C C . GLU A 1 491 ? -35.613 13.454 7.593 1.00 54.56 491 GLU A C 1
ATOM 3898 O O . GLU A 1 491 ? -34.874 13.600 6.622 1.00 54.56 491 GLU A O 1
ATOM 3903 N N . GLU A 1 492 ? -36.602 14.312 7.851 1.00 50.53 492 GLU A N 1
ATOM 3904 C CA . GLU A 1 492 ? -37.025 15.390 6.947 1.00 50.53 492 GLU A CA 1
ATOM 3905 C C . GLU A 1 492 ? -36.161 16.669 7.005 1.00 50.53 492 GLU A C 1
ATOM 3907 O O . GLU A 1 492 ? -36.288 17.509 6.118 1.00 50.53 492 GLU A O 1
ATOM 3912 N N . ASP A 1 493 ? -35.245 16.805 7.975 1.00 49.91 493 ASP A N 1
ATOM 3913 C CA . ASP A 1 493 ? -34.461 18.039 8.207 1.00 49.91 493 ASP A CA 1
ATOM 3914 C C . ASP A 1 493 ? -32.929 17.844 8.140 1.00 49.91 493 ASP A C 1
ATOM 3916 O O . ASP A 1 493 ? -32.163 18.728 8.527 1.00 49.91 493 ASP A O 1
ATOM 3920 N N . VAL A 1 494 ? -32.442 16.695 7.659 1.00 51.41 494 VAL A N 1
ATOM 3921 C CA . VAL A 1 494 ? -30.998 16.407 7.578 1.00 51.41 494 VAL A CA 1
ATOM 3922 C C . VAL A 1 494 ? -30.392 17.100 6.344 1.00 51.41 494 VAL A C 1
ATOM 3924 O O . VAL A 1 494 ? -30.686 16.688 5.220 1.00 51.41 494 VAL A O 1
ATOM 3927 N N . PRO A 1 495 ? -29.509 18.109 6.490 1.00 51.06 495 PRO A N 1
ATOM 3928 C CA . PRO A 1 495 ? -28.882 18.757 5.342 1.00 51.06 495 PRO A CA 1
ATOM 3929 C C . PRO A 1 495 ? -27.991 17.775 4.575 1.00 51.06 495 PRO A C 1
ATOM 3931 O O . PRO A 1 495 ? -27.330 16.925 5.182 1.00 51.06 495 PRO A O 1
ATOM 3934 N N . SER A 1 496 ? -27.904 17.941 3.248 1.00 58.12 496 SER A N 1
ATOM 3935 C CA . SER A 1 496 ? -26.783 17.383 2.482 1.00 58.12 496 SER A CA 1
ATOM 3936 C C . SER A 1 496 ? -25.497 17.843 3.153 1.00 58.12 496 SER A C 1
ATOM 3938 O O . SER A 1 496 ? -25.275 19.045 3.317 1.00 58.12 496 SER A O 1
ATOM 3940 N N . ASN A 1 497 ? -24.690 16.903 3.632 1.00 67.38 497 ASN A N 1
ATOM 3941 C CA . ASN A 1 497 ? -23.548 17.240 4.464 1.00 67.38 497 ASN A CA 1
ATOM 3942 C C . ASN A 1 497 ? -22.358 17.529 3.548 1.00 67.38 497 ASN A C 1
ATOM 3944 O O . ASN A 1 497 ? -21.438 16.722 3.457 1.00 67.38 497 ASN A O 1
ATOM 3948 N N . SER A 1 498 ? -22.391 18.678 2.859 1.00 78.19 498 SER A N 1
ATOM 3949 C CA . SER A 1 498 ? -21.361 19.107 1.896 1.00 78.19 498 SER A CA 1
ATOM 3950 C C . SER A 1 498 ? -19.946 18.972 2.459 1.00 78.19 498 SER A C 1
ATOM 3952 O O . SER A 1 498 ? -19.027 18.620 1.740 1.00 78.19 498 SER A O 1
ATOM 3954 N N . ARG A 1 499 ? -19.778 19.121 3.779 1.00 84.25 499 ARG A N 1
ATOM 3955 C CA . ARG A 1 499 ? -18.503 18.907 4.473 1.00 84.25 499 ARG A CA 1
ATOM 3956 C C . ARG A 1 499 ? -17.960 17.472 4.369 1.00 84.25 499 ARG A C 1
ATOM 3958 O O . ARG A 1 499 ? -16.746 17.294 4.333 1.00 84.25 499 ARG A O 1
ATOM 3965 N N . VAL A 1 500 ? -18.830 16.459 4.391 1.00 88.56 500 VAL A N 1
ATOM 3966 C CA . VAL A 1 500 ? -18.444 15.044 4.244 1.00 88.56 500 VAL A CA 1
ATOM 3967 C C . VAL A 1 500 ? -18.007 14.779 2.810 1.00 88.56 500 VAL A C 1
ATOM 3969 O O . VAL A 1 500 ? -16.935 14.219 2.613 1.00 88.56 500 VAL A O 1
ATOM 3972 N N . GLU A 1 501 ? -18.802 15.224 1.834 1.00 89.81 501 GLU A N 1
ATOM 3973 C CA . GLU A 1 501 ? -18.497 15.089 0.403 1.00 89.81 501 GLU A CA 1
ATOM 3974 C C . GLU A 1 501 ? -17.198 15.822 0.050 1.00 89.81 501 GLU A C 1
ATOM 3976 O O . GLU A 1 501 ? -16.293 15.213 -0.498 1.00 89.81 501 GLU A O 1
ATOM 3981 N N . GLU A 1 502 ? -17.020 17.070 0.490 1.00 92.12 502 GLU A N 1
ATOM 3982 C CA . GLU A 1 502 ? -15.787 17.840 0.277 1.00 92.12 502 GLU A CA 1
ATOM 3983 C C . GLU A 1 502 ? -14.544 17.157 0.867 1.00 92.12 502 GLU A C 1
ATOM 3985 O O . GLU A 1 502 ? -13.471 17.183 0.264 1.00 92.12 502 GLU A O 1
ATOM 3990 N N . ALA A 1 503 ? -14.647 16.586 2.072 1.00 92.06 503 ALA A N 1
ATOM 3991 C CA . ALA A 1 503 ? -13.528 15.880 2.695 1.00 92.06 503 ALA A CA 1
ATOM 3992 C C . ALA A 1 503 ? -13.219 14.560 1.976 1.00 92.06 503 ALA A C 1
ATOM 3994 O O . ALA A 1 503 ? -12.051 14.209 1.801 1.00 92.06 503 ALA A O 1
ATOM 3995 N N . LEU A 1 504 ? -14.259 13.847 1.548 1.00 94.75 504 LEU A N 1
ATOM 3996 C CA . LEU A 1 504 ? -14.133 12.600 0.812 1.00 94.75 504 LEU A CA 1
ATOM 3997 C C . LEU A 1 504 ? -13.576 12.828 -0.598 1.00 94.75 504 LEU A C 1
ATOM 3999 O O . LEU A 1 504 ? -12.702 12.079 -1.014 1.00 94.75 504 LEU A O 1
ATOM 4003 N N . ASP A 1 505 ? -13.992 13.884 -1.291 1.00 94.88 505 ASP A N 1
ATOM 4004 C CA . ASP A 1 505 ? -13.493 14.237 -2.621 1.00 94.88 505 ASP A CA 1
ATOM 4005 C C . ASP A 1 505 ? -11.998 14.582 -2.587 1.00 94.88 505 ASP A C 1
ATOM 4007 O O . ASP A 1 505 ? -11.252 14.105 -3.438 1.00 94.88 505 ASP A O 1
ATOM 4011 N N . ARG A 1 506 ? -11.518 15.284 -1.546 1.00 94.12 506 ARG A N 1
ATOM 4012 C CA . ARG A 1 506 ? -10.068 15.474 -1.326 1.00 94.12 506 ARG A CA 1
ATOM 4013 C C . ARG A 1 506 ? -9.331 14.153 -1.107 1.00 94.12 506 ARG A C 1
ATOM 4015 O O . ARG A 1 506 ? -8.214 13.978 -1.585 1.00 94.12 506 ARG A O 1
ATOM 4022 N N . ALA A 1 507 ? -9.937 13.217 -0.374 1.00 94.69 507 ALA A N 1
ATOM 4023 C CA . ALA A 1 507 ? -9.347 11.898 -0.158 1.00 94.69 507 ALA A CA 1
ATOM 4024 C C . ALA A 1 507 ? -9.323 11.064 -1.448 1.00 94.69 507 ALA A C 1
ATOM 4026 O O . ALA A 1 507 ? -8.362 10.335 -1.679 1.00 94.69 507 ALA A O 1
ATOM 4027 N N . LEU A 1 508 ? -10.353 11.182 -2.289 1.00 94.69 508 LEU A N 1
ATOM 4028 C CA . LEU A 1 508 ? -10.431 10.535 -3.597 1.00 94.69 508 LEU A CA 1
ATOM 4029 C C . LEU A 1 508 ? -9.394 11.108 -4.565 1.00 94.69 508 LEU A C 1
ATOM 4031 O O . LEU A 1 508 ? -8.721 10.336 -5.237 1.00 94.69 508 LEU A O 1
ATOM 4035 N N . GLU A 1 509 ? -9.222 12.428 -4.597 1.00 92.75 509 GLU A N 1
ATOM 4036 C CA . GLU A 1 509 ? -8.175 13.086 -5.382 1.00 92.75 509 GLU A CA 1
ATOM 4037 C C . GLU A 1 509 ? -6.786 12.600 -4.947 1.00 92.75 509 GLU A C 1
ATOM 4039 O O . GLU A 1 509 ? -6.025 12.097 -5.771 1.00 92.75 509 GLU A O 1
ATOM 4044 N N . ALA A 1 510 ? -6.495 12.615 -3.643 1.00 91.19 510 ALA A N 1
ATOM 4045 C CA . ALA A 1 510 ? -5.232 12.103 -3.115 1.00 91.19 510 ALA A CA 1
ATOM 4046 C C . ALA A 1 510 ? -5.024 10.600 -3.388 1.00 91.19 510 ALA A C 1
ATOM 4048 O O . ALA A 1 510 ? -3.891 10.168 -3.574 1.00 91.19 510 ALA A O 1
ATOM 4049 N N . LEU A 1 511 ? -6.100 9.805 -3.435 1.00 91.12 511 LEU A N 1
ATOM 4050 C CA . LEU A 1 511 ? -6.035 8.382 -3.773 1.00 91.12 511 LEU A CA 1
ATOM 4051 C C . LEU A 1 511 ? -5.622 8.150 -5.232 1.00 91.12 511 LEU A C 1
ATOM 4053 O O . LEU A 1 511 ? -4.955 7.159 -5.503 1.00 91.12 511 LEU A O 1
ATOM 4057 N N . THR A 1 512 ? -5.992 9.033 -6.169 1.00 86.19 512 THR A N 1
ATOM 4058 C CA . THR A 1 512 ? -5.603 8.871 -7.586 1.00 86.19 512 THR A CA 1
ATOM 4059 C C . THR A 1 512 ? -4.097 8.963 -7.810 1.00 86.19 512 THR A C 1
ATOM 4061 O O . THR A 1 512 ? -3.595 8.345 -8.741 1.00 86.19 512 THR A O 1
ATOM 4064 N N . ALA A 1 513 ? -3.391 9.687 -6.940 1.00 79.69 513 ALA A N 1
ATOM 4065 C CA . ALA A 1 513 ? -1.939 9.825 -6.961 1.00 79.69 513 ALA A CA 1
ATOM 4066 C C . ALA A 1 513 ? -1.222 8.830 -6.026 1.00 79.69 513 ALA A C 1
ATOM 4068 O O . ALA A 1 513 ? -0.006 8.900 -5.877 1.00 79.69 513 ALA A O 1
ATOM 4069 N N . TYR A 1 514 ? -1.953 7.939 -5.347 1.00 83.94 514 TYR A N 1
ATOM 4070 C CA . TYR A 1 514 ? -1.374 7.007 -4.384 1.00 83.94 514 TYR A CA 1
ATOM 4071 C C . TYR A 1 514 ? -1.184 5.625 -5.007 1.00 83.94 514 TYR A C 1
ATOM 4073 O O . TYR A 1 514 ? -2.164 4.920 -5.251 1.00 83.94 514 TYR A O 1
ATOM 4081 N N . ASP A 1 515 ? 0.072 5.228 -5.209 1.00 76.12 515 ASP A N 1
ATOM 4082 C CA . ASP A 1 515 ? 0.408 3.927 -5.791 1.00 76.12 515 ASP A CA 1
ATOM 4083 C C . ASP A 1 515 ? 1.718 3.350 -5.220 1.00 76.12 515 ASP A C 1
ATOM 4085 O O . ASP A 1 515 ? 2.715 3.188 -5.919 1.00 76.12 515 ASP A O 1
ATOM 4089 N N . VAL A 1 516 ? 1.738 3.075 -3.908 1.00 80.81 516 VAL A N 1
ATOM 4090 C CA . VAL A 1 516 ? 2.919 2.529 -3.212 1.00 80.81 516 VAL A CA 1
ATOM 4091 C C . VAL A 1 516 ? 2.691 1.055 -2.844 1.00 80.81 516 VAL A C 1
ATOM 4093 O O . VAL A 1 516 ? 1.790 0.749 -2.058 1.00 80.81 516 VAL A O 1
ATOM 4096 N N . PRO A 1 517 ? 3.499 0.099 -3.339 1.00 76.75 517 PRO A N 1
ATOM 4097 C CA . PRO A 1 517 ? 3.270 -1.313 -3.061 1.00 76.75 517 PRO A CA 1
ATOM 4098 C C . PRO A 1 517 ? 3.462 -1.706 -1.609 1.00 76.75 517 PRO A C 1
ATOM 4100 O O . PRO A 1 517 ? 4.394 -1.292 -0.928 1.00 76.75 517 PRO A O 1
ATOM 4103 N N . GLY A 1 518 ? 2.607 -2.610 -1.138 1.00 79.75 518 GLY A N 1
ATOM 4104 C CA . GLY A 1 518 ? 2.707 -3.128 0.223 1.00 79.75 518 GLY A CA 1
ATOM 4105 C C . GLY A 1 518 ? 2.372 -2.111 1.314 1.00 79.75 518 GLY A C 1
ATOM 4106 O O . GLY A 1 518 ? 2.535 -2.415 2.501 1.00 79.75 518 GLY A O 1
ATOM 4107 N N . TYR A 1 519 ? 1.892 -0.935 0.919 1.00 84.12 519 TYR A N 1
ATOM 4108 C CA . TYR A 1 519 ? 1.252 0.045 1.773 1.00 84.12 519 TYR A CA 1
ATOM 4109 C C . TYR A 1 519 ? -0.164 0.251 1.231 1.00 84.12 519 TYR A C 1
ATOM 4111 O O . TYR A 1 519 ? -0.348 0.991 0.271 1.00 84.12 519 TYR A O 1
ATOM 4119 N N . PRO A 1 520 ? -1.169 -0.451 1.778 1.00 86.19 520 PRO A N 1
ATOM 4120 C CA . PRO A 1 520 ? -2.527 -0.313 1.287 1.00 86.19 520 PRO A CA 1
ATOM 4121 C C . PRO A 1 520 ? -3.017 1.119 1.583 1.00 86.19 520 PRO A C 1
ATOM 4123 O O . PRO A 1 520 ? -2.813 1.621 2.702 1.00 86.19 520 PRO A O 1
ATOM 4126 N N . PRO A 1 521 ? -3.653 1.806 0.615 1.00 88.88 521 PRO A N 1
ATOM 4127 C CA . PRO A 1 521 ? -4.311 3.071 0.869 1.00 88.88 521 PRO A CA 1
ATOM 4128 C C . PRO A 1 521 ? -5.402 2.881 1.929 1.00 88.88 521 PRO A C 1
ATOM 4130 O O . PRO A 1 521 ? -5.957 1.790 2.085 1.00 88.88 521 PRO A O 1
ATOM 4133 N N . PRO A 1 522 ? -5.782 3.948 2.648 1.00 92.94 522 PRO A N 1
ATOM 4134 C CA . PRO A 1 522 ? -6.959 3.875 3.499 1.00 92.94 522 PRO A CA 1
ATOM 4135 C C . PRO A 1 522 ? -8.213 3.569 2.652 1.00 92.94 522 PRO A C 1
ATOM 4137 O O . PRO A 1 522 ? -8.251 3.908 1.465 1.00 92.94 522 PRO A O 1
ATOM 4140 N N . PRO A 1 523 ? -9.284 2.992 3.230 1.00 95.69 523 PRO A N 1
ATOM 4141 C CA . PRO A 1 523 ? -10.435 2.493 2.474 1.00 95.69 523 PRO A CA 1
ATOM 4142 C C . PRO A 1 523 ? -11.402 3.620 2.044 1.00 95.69 523 PRO A C 1
ATOM 4144 O O . PRO A 1 523 ? -12.594 3.616 2.361 1.00 95.69 523 PRO A O 1
ATOM 4147 N N . VAL A 1 524 ? -10.897 4.608 1.294 1.00 96.56 524 VAL A N 1
ATOM 4148 C CA . VAL A 1 524 ? -11.641 5.789 0.819 1.00 96.56 524 VAL A CA 1
ATOM 4149 C C . VAL A 1 524 ? -12.832 5.379 -0.047 1.00 96.56 524 VAL A C 1
ATOM 4151 O O . VAL A 1 524 ? -13.942 5.875 0.148 1.00 96.56 524 VAL A O 1
ATOM 4154 N N . ILE A 1 525 ? -12.632 4.432 -0.973 1.00 96.38 525 ILE A N 1
ATOM 4155 C CA . ILE A 1 525 ? -13.709 3.941 -1.843 1.00 96.38 525 ILE A CA 1
ATOM 4156 C C . ILE A 1 525 ? -14.797 3.261 -1.017 1.00 96.38 525 ILE A C 1
ATOM 4158 O O . ILE A 1 525 ? -15.968 3.552 -1.247 1.00 96.38 525 ILE A O 1
ATOM 4162 N N . LEU A 1 526 ? -14.440 2.434 -0.030 1.00 97.56 526 LEU A N 1
ATOM 4163 C CA . LEU A 1 526 ? -15.397 1.774 0.862 1.00 97.56 526 LEU A CA 1
ATOM 4164 C C . LEU A 1 526 ? -16.219 2.793 1.666 1.00 97.56 526 LEU A C 1
ATOM 4166 O O . LEU A 1 526 ? -17.447 2.694 1.716 1.00 97.56 526 LEU A O 1
ATOM 4170 N N . LEU A 1 527 ? -15.565 3.820 2.225 1.00 97.06 527 LEU A N 1
ATOM 4171 C CA . LEU A 1 527 ? -16.246 4.922 2.909 1.00 97.06 527 LEU A CA 1
ATOM 4172 C C . LEU A 1 527 ? -17.193 5.680 1.963 1.00 97.06 527 LEU A C 1
ATOM 4174 O O . LEU A 1 527 ? -18.307 6.020 2.360 1.00 97.06 527 LEU A O 1
ATOM 4178 N N . SER A 1 528 ? -16.808 5.891 0.699 1.00 96.62 528 SER A N 1
ATOM 4179 C CA . SER A 1 528 ? -17.675 6.561 -0.282 1.00 96.62 528 SER A CA 1
ATOM 4180 C C . SER A 1 528 ? -18.982 5.809 -0.554 1.00 96.62 528 SER A C 1
ATOM 4182 O O . SER A 1 528 ? -20.010 6.443 -0.791 1.00 96.62 528 SER A O 1
ATOM 4184 N N . GLN A 1 529 ? -18.986 4.475 -0.441 1.00 97.00 529 GLN A N 1
ATOM 4185 C CA . GLN A 1 529 ? -20.205 3.672 -0.607 1.00 97.00 529 GLN A CA 1
ATOM 4186 C C . GLN A 1 529 ? -21.164 3.851 0.572 1.00 97.00 529 GLN A C 1
ATOM 4188 O O . GLN A 1 529 ? -22.380 3.911 0.381 1.00 97.00 529 GLN A O 1
ATOM 4193 N N . LEU A 1 530 ? -20.628 4.006 1.789 1.00 93.81 530 LEU A N 1
ATOM 4194 C CA . LEU A 1 530 ? -21.431 4.372 2.956 1.00 93.81 530 LEU A CA 1
ATOM 4195 C C . LEU A 1 530 ? -22.060 5.754 2.772 1.00 93.81 530 LEU A C 1
ATOM 4197 O O . LEU A 1 530 ? -23.257 5.905 3.003 1.00 93.81 530 LEU A O 1
ATOM 4201 N N . VAL A 1 531 ? -21.297 6.744 2.301 1.00 92.50 531 VAL A N 1
ATOM 4202 C CA . VAL A 1 531 ? -21.829 8.090 2.017 1.00 92.50 531 VAL A CA 1
ATOM 4203 C C . VAL A 1 531 ? -22.940 8.028 0.963 1.00 92.50 531 VAL A C 1
ATOM 4205 O O . VAL A 1 531 ? -24.019 8.575 1.189 1.00 92.50 531 VAL A O 1
ATOM 4208 N N . ALA A 1 532 ? -22.731 7.274 -0.121 1.00 92.69 532 ALA A N 1
ATOM 4209 C CA . ALA A 1 532 ? -23.704 7.080 -1.199 1.00 92.69 532 ALA A CA 1
ATOM 4210 C C . ALA A 1 532 ? -24.925 6.213 -0.826 1.00 92.69 532 ALA A C 1
ATOM 4212 O O . ALA A 1 532 ? -25.847 6.085 -1.628 1.00 92.69 532 ALA A O 1
ATOM 4213 N N . GLN A 1 533 ? -24.946 5.608 0.369 1.00 92.56 533 GLN A N 1
ATOM 4214 C CA . GLN A 1 533 ? -25.942 4.608 0.779 1.00 92.56 533 GLN A CA 1
ATOM 4215 C C . GLN A 1 533 ? -26.022 3.390 -0.173 1.00 92.56 533 GLN A C 1
ATOM 4217 O O . GLN A 1 533 ? -27.073 2.759 -0.309 1.00 92.56 533 GLN A O 1
ATOM 4222 N N . ASP A 1 534 ? -24.908 3.035 -0.818 1.00 95.25 534 ASP A N 1
ATOM 4223 C CA . ASP A 1 534 ? -24.837 1.962 -1.809 1.00 95.25 534 ASP A CA 1
ATOM 4224 C C . ASP A 1 534 ? -24.363 0.641 -1.189 1.00 95.25 534 ASP A C 1
ATOM 4226 O O . ASP A 1 534 ? -23.173 0.414 -0.970 1.00 95.25 534 ASP A O 1
ATOM 4230 N N . ARG A 1 535 ? -25.315 -0.256 -0.916 1.00 95.25 535 ARG A N 1
ATOM 4231 C CA . ARG A 1 535 ? -25.054 -1.552 -0.266 1.00 95.25 535 ARG A CA 1
ATOM 4232 C C . ARG A 1 535 ? -24.278 -2.522 -1.150 1.00 95.25 535 ARG A C 1
ATOM 4234 O O . ARG A 1 535 ? -23.423 -3.246 -0.654 1.00 95.25 535 ARG A O 1
ATOM 4241 N N . ASP A 1 536 ? -24.598 -2.563 -2.442 1.00 95.62 536 ASP A N 1
ATOM 4242 C CA . ASP A 1 536 ? -23.910 -3.450 -3.382 1.00 95.62 536 ASP A CA 1
ATOM 4243 C C . ASP A 1 536 ? -22.498 -2.933 -3.641 1.00 95.62 536 ASP A C 1
ATOM 4245 O O . ASP A 1 536 ? -21.547 -3.706 -3.573 1.00 95.62 536 ASP A O 1
ATOM 4249 N N . GLY A 1 537 ? -22.347 -1.618 -3.831 1.00 96.56 537 GLY A N 1
ATOM 4250 C CA . GLY A 1 537 ? -21.035 -0.982 -3.906 1.00 96.56 537 GLY A CA 1
ATOM 4251 C C . GLY A 1 537 ? -20.193 -1.242 -2.656 1.00 96.56 537 GLY A C 1
ATOM 4252 O O . GLY A 1 537 ? -19.013 -1.555 -2.776 1.00 96.56 537 GLY A O 1
ATOM 4253 N N . PHE A 1 538 ? -20.786 -1.177 -1.460 1.00 97.62 538 PHE A N 1
ATOM 4254 C CA . PHE A 1 538 ? -20.069 -1.418 -0.205 1.00 97.62 538 PHE A CA 1
ATOM 4255 C C . PHE A 1 538 ? -19.437 -2.812 -0.142 1.00 97.62 538 PHE A C 1
ATOM 4257 O O . PHE A 1 538 ? -18.246 -2.916 0.131 1.00 97.62 538 PHE A O 1
ATOM 4264 N N . ASP A 1 539 ? -20.193 -3.876 -0.436 1.00 96.94 539 ASP A N 1
ATOM 4265 C CA . ASP A 1 539 ? -19.644 -5.239 -0.419 1.00 96.94 539 ASP A CA 1
ATOM 4266 C C . ASP A 1 539 ? -18.545 -5.427 -1.483 1.00 96.94 539 ASP A C 1
ATOM 4268 O O . ASP A 1 539 ? -17.542 -6.084 -1.215 1.00 96.94 539 ASP A O 1
ATOM 4272 N N . LEU A 1 540 ? -18.691 -4.826 -2.671 1.00 96.44 540 LEU A N 1
ATOM 4273 C CA . LEU A 1 540 ? -17.665 -4.882 -3.720 1.00 96.44 540 LEU A CA 1
ATOM 4274 C C . LEU A 1 540 ? -16.367 -4.180 -3.300 1.00 96.44 540 LEU A C 1
ATOM 4276 O O . LEU A 1 540 ? -15.289 -4.756 -3.432 1.00 96.44 540 LEU A O 1
ATOM 4280 N N . ALA A 1 541 ? -16.474 -2.969 -2.748 1.00 96.88 541 ALA A N 1
ATOM 4281 C CA . ALA A 1 541 ? -15.328 -2.223 -2.237 1.00 96.88 541 ALA A CA 1
ATOM 4282 C C . ALA A 1 541 ? -14.676 -2.920 -1.033 1.00 96.88 541 ALA A C 1
ATOM 4284 O O . ALA A 1 541 ? -13.464 -2.838 -0.860 1.00 96.88 541 ALA A O 1
ATOM 4285 N N . LEU A 1 542 ? -15.463 -3.613 -0.204 1.00 97.44 542 LEU A N 1
ATOM 4286 C CA . LEU A 1 542 ? -14.958 -4.350 0.952 1.00 97.44 542 LEU A CA 1
ATOM 4287 C C . LEU A 1 542 ? -14.085 -5.530 0.518 1.00 97.44 542 LEU A C 1
ATOM 4289 O O . LEU A 1 542 ? -13.047 -5.766 1.127 1.00 97.44 542 LEU A O 1
ATOM 4293 N N . VAL A 1 543 ? -14.461 -6.238 -0.553 1.00 96.06 543 VAL A N 1
ATOM 4294 C CA . VAL A 1 543 ? -13.604 -7.280 -1.140 1.00 96.06 543 VAL A CA 1
ATOM 4295 C C . VAL A 1 543 ? -12.281 -6.689 -1.618 1.00 96.06 543 VAL A C 1
ATOM 4297 O O . VAL A 1 543 ? -11.238 -7.244 -1.290 1.00 96.06 543 VAL A O 1
ATOM 4300 N N . ASP A 1 544 ? -12.318 -5.571 -2.349 1.00 94.06 544 ASP A N 1
ATOM 4301 C CA . ASP A 1 544 ? -11.104 -4.923 -2.861 1.00 94.06 544 ASP A CA 1
ATOM 4302 C C . ASP A 1 544 ? -10.145 -4.549 -1.713 1.00 94.06 544 ASP A C 1
ATOM 4304 O O . ASP A 1 544 ? -8.969 -4.897 -1.771 1.00 94.06 544 ASP A O 1
ATOM 4308 N N . VAL A 1 545 ? -10.659 -3.933 -0.638 1.00 95.25 545 VAL A N 1
ATOM 4309 C CA . VAL A 1 545 ? -9.862 -3.552 0.546 1.00 95.25 545 VAL A CA 1
ATOM 4310 C C . VAL A 1 545 ? -9.248 -4.772 1.237 1.00 95.25 545 VAL A C 1
ATOM 4312 O O . VAL A 1 545 ? -8.067 -4.758 1.570 1.00 95.25 545 VAL A O 1
ATOM 4315 N N . LEU A 1 546 ? -10.017 -5.847 1.438 1.00 95.56 546 LEU A N 1
ATOM 4316 C CA . LEU A 1 546 ? -9.507 -7.046 2.112 1.00 95.56 546 LEU A CA 1
ATOM 4317 C C . LEU A 1 546 ? -8.462 -7.794 1.275 1.00 95.56 546 LEU A C 1
ATOM 4319 O O . LEU A 1 546 ? -7.514 -8.348 1.832 1.00 95.56 546 LEU A O 1
ATOM 4323 N N . GLU A 1 547 ? -8.623 -7.832 -0.049 1.00 92.31 547 GLU A N 1
ATOM 4324 C CA . GLU A 1 547 ? -7.607 -8.399 -0.938 1.00 92.31 547 GLU A CA 1
ATOM 4325 C C . GLU A 1 547 ? -6.337 -7.545 -0.952 1.00 92.31 547 GLU A C 1
ATOM 4327 O O . GLU A 1 547 ? -5.244 -8.097 -0.909 1.00 92.31 547 GLU A O 1
ATOM 4332 N N . GLU A 1 548 ? -6.466 -6.219 -0.939 1.00 90.75 548 GLU A N 1
ATOM 4333 C CA . GLU A 1 548 ? -5.330 -5.297 -0.867 1.00 90.75 548 GLU A CA 1
ATOM 4334 C C . GLU A 1 548 ? -4.574 -5.417 0.468 1.00 90.75 548 GLU A C 1
ATOM 4336 O O . GLU A 1 548 ? -3.344 -5.488 0.481 1.00 90.75 548 GLU A O 1
ATOM 4341 N N . HIS A 1 549 ? -5.298 -5.547 1.585 1.00 92.88 549 HIS A N 1
ATOM 4342 C CA . HIS A 1 549 ? -4.723 -5.839 2.903 1.00 92.88 549 HIS A CA 1
ATOM 4343 C C . HIS A 1 549 ? -3.980 -7.180 2.914 1.00 92.88 549 HIS A C 1
ATOM 4345 O O . HIS A 1 549 ? -2.825 -7.249 3.340 1.00 92.88 549 HIS A O 1
ATOM 4351 N N . ARG A 1 550 ? -4.607 -8.245 2.394 1.00 91.31 550 ARG A N 1
ATOM 4352 C CA . ARG A 1 550 ? -3.977 -9.566 2.262 1.00 91.31 550 ARG A CA 1
ATOM 4353 C C . ARG A 1 550 ? -2.681 -9.482 1.466 1.00 91.31 550 ARG A C 1
ATOM 4355 O O . ARG A 1 550 ? -1.660 -10.012 1.894 1.00 91.31 550 ARG A O 1
ATOM 4362 N N . ASP A 1 551 ? -2.734 -8.840 0.308 1.00 88.62 551 ASP A N 1
ATOM 4363 C CA . ASP A 1 551 ? -1.614 -8.764 -0.618 1.00 88.62 551 ASP A CA 1
ATOM 4364 C C . ASP A 1 551 ? -0.461 -7.937 -0.010 1.00 88.62 551 ASP A C 1
ATOM 4366 O O . ASP A 1 551 ? 0.701 -8.327 -0.118 1.00 88.62 551 ASP A O 1
ATOM 4370 N N . ALA A 1 552 ? -0.763 -6.855 0.720 1.00 88.50 552 ALA A N 1
ATOM 4371 C CA . ALA A 1 552 ? 0.238 -6.040 1.412 1.00 88.50 552 ALA A CA 1
ATOM 4372 C C . ALA A 1 552 ? 0.936 -6.760 2.577 1.00 88.50 552 ALA A C 1
ATOM 4374 O O . ALA A 1 552 ? 2.119 -6.514 2.842 1.00 88.50 552 ALA A O 1
ATOM 4375 N N . HIS A 1 553 ? 0.211 -7.648 3.256 1.00 89.50 553 HIS A N 1
ATOM 4376 C CA . HIS A 1 553 ? 0.747 -8.509 4.306 1.00 89.50 553 HIS A CA 1
ATOM 4377 C C . HIS A 1 553 ? 1.311 -9.831 3.772 1.00 89.50 553 HIS A C 1
ATOM 4379 O O . HIS A 1 553 ? 1.888 -10.583 4.537 1.00 89.50 553 HIS A O 1
ATOM 4385 N N . GLY A 1 554 ? 1.238 -10.101 2.467 1.00 87.00 554 GLY A N 1
ATOM 4386 C CA . GLY A 1 554 ? 1.900 -11.247 1.834 1.00 87.00 554 GLY A CA 1
ATOM 4387 C C . GLY A 1 554 ? 3.366 -11.009 1.445 1.00 87.00 554 GLY A C 1
ATOM 4388 O O . GLY A 1 554 ? 3.976 -11.891 0.845 1.00 87.00 554 GLY A O 1
ATOM 4389 N N . ILE A 1 555 ? 3.917 -9.823 1.726 1.00 87.62 555 ILE A N 1
ATOM 4390 C CA . ILE A 1 555 ? 5.250 -9.390 1.273 1.00 87.62 555 ILE A CA 1
ATOM 4391 C C . ILE A 1 555 ? 6.305 -9.687 2.342 1.00 87.62 555 ILE A C 1
ATOM 4393 O O . ILE A 1 555 ? 6.211 -9.174 3.462 1.00 87.62 555 ILE A O 1
ATOM 4397 N N . GLY A 1 556 ? 7.346 -10.441 1.985 1.00 83.12 556 GLY A N 1
ATOM 4398 C CA . GLY A 1 556 ? 8.448 -10.777 2.893 1.00 83.12 556 GLY A CA 1
ATOM 4399 C C . GLY A 1 556 ? 7.986 -11.290 4.269 1.00 83.12 556 GLY A C 1
ATOM 4400 O O . GLY A 1 556 ? 7.091 -12.123 4.374 1.00 83.12 556 GLY A O 1
ATOM 4401 N N . GLU A 1 557 ? 8.585 -10.770 5.344 1.00 80.69 557 GLU A N 1
ATOM 4402 C CA . GLU A 1 557 ? 8.260 -11.130 6.741 1.00 80.69 557 GLU A CA 1
ATOM 4403 C C . GLU A 1 557 ? 6.908 -10.589 7.231 1.00 80.69 557 GLU A C 1
ATOM 4405 O O . GLU A 1 557 ? 6.444 -10.965 8.307 1.00 80.69 557 GLU A O 1
ATOM 4410 N N . ARG A 1 558 ? 6.226 -9.736 6.454 1.00 85.25 558 ARG A N 1
ATOM 4411 C CA . ARG A 1 558 ? 4.917 -9.184 6.854 1.00 85.25 558 ARG A CA 1
ATOM 4412 C C . ARG A 1 558 ? 3.835 -10.251 6.939 1.00 85.25 558 ARG A C 1
ATOM 4414 O O . ARG A 1 558 ? 2.823 -10.007 7.591 1.00 85.25 558 ARG A O 1
ATOM 4421 N N . ALA A 1 559 ? 4.066 -11.410 6.323 1.00 80.88 559 ALA A N 1
ATOM 4422 C CA . ALA A 1 559 ? 3.195 -12.573 6.438 1.00 80.88 559 ALA A CA 1
ATOM 4423 C C . ALA A 1 559 ? 3.059 -13.048 7.890 1.00 80.88 559 ALA A C 1
ATOM 4425 O O . ALA A 1 559 ? 2.030 -13.609 8.248 1.00 80.88 559 ALA A O 1
ATOM 4426 N N . GLU A 1 560 ? 4.057 -12.770 8.734 1.00 84.38 560 GLU A N 1
ATOM 4427 C CA . GLU A 1 560 ? 4.060 -13.119 10.156 1.00 84.38 560 GLU A CA 1
ATOM 4428 C C . GLU A 1 560 ? 3.685 -11.931 11.064 1.00 84.38 560 GLU A C 1
ATOM 4430 O O . GLU A 1 560 ? 3.618 -12.072 12.290 1.00 84.38 560 GLU A O 1
ATOM 4435 N N . ASP A 1 561 ? 3.411 -10.756 10.484 1.00 89.31 561 ASP A N 1
ATOM 4436 C CA . ASP A 1 561 ? 3.006 -9.561 11.222 1.00 89.31 561 ASP A CA 1
ATOM 4437 C C . ASP A 1 561 ? 1.549 -9.702 11.704 1.00 89.31 561 ASP A C 1
ATOM 4439 O O . ASP A 1 561 ? 0.636 -9.839 10.881 1.00 89.31 561 ASP A O 1
ATOM 4443 N N . PRO A 1 562 ? 1.276 -9.635 13.023 1.00 91.25 562 PRO A N 1
ATOM 4444 C CA . PRO A 1 562 ? -0.081 -9.704 13.559 1.00 91.25 562 PRO A CA 1
ATOM 4445 C C . PRO A 1 562 ? -1.030 -8.641 12.998 1.00 91.25 562 PRO A C 1
ATOM 4447 O O . PRO A 1 562 ? -2.244 -8.859 13.007 1.00 91.25 562 PRO A O 1
ATOM 4450 N N . ASP A 1 563 ? -0.512 -7.510 12.507 1.00 90.62 563 ASP A N 1
ATOM 4451 C CA . ASP A 1 563 ? -1.311 -6.492 11.821 1.00 90.62 563 ASP A CA 1
ATOM 4452 C C . ASP A 1 563 ? -2.020 -7.060 10.584 1.00 90.62 563 ASP A C 1
ATOM 4454 O O . ASP A 1 563 ? -3.145 -6.660 10.278 1.00 90.62 563 ASP A O 1
ATOM 4458 N N . GLY A 1 564 ? -1.426 -8.078 9.958 1.00 91.50 564 GLY A N 1
ATOM 4459 C CA . GLY A 1 564 ? -1.976 -8.799 8.821 1.00 91.50 564 GLY A CA 1
ATOM 4460 C C . GLY A 1 564 ? -3.147 -9.715 9.150 1.00 91.50 564 GLY A C 1
ATOM 4461 O O . GLY A 1 564 ? -3.810 -10.156 8.222 1.00 91.50 564 GLY A O 1
ATOM 4462 N N . LEU A 1 565 ? -3.459 -9.982 10.426 1.00 94.38 565 LEU A N 1
ATOM 4463 C CA . LEU A 1 565 ? -4.542 -10.899 10.813 1.00 94.38 565 LEU A CA 1
ATOM 4464 C C . LEU A 1 565 ? -5.936 -10.268 10.751 1.00 94.38 565 LEU A C 1
ATOM 4466 O O . LEU A 1 565 ? -6.912 -10.980 10.515 1.00 94.38 565 LEU A O 1
ATOM 4470 N N . ILE A 1 566 ? -6.042 -8.959 10.998 1.00 95.19 566 ILE A N 1
ATOM 4471 C CA . ILE A 1 566 ? -7.301 -8.203 10.969 1.00 95.19 566 ILE A CA 1
ATOM 4472 C C . ILE A 1 566 ? -7.025 -6.793 10.447 1.00 95.19 566 ILE A C 1
ATOM 4474 O O . ILE A 1 566 ? -6.287 -6.032 11.082 1.00 95.19 566 ILE A O 1
ATOM 4478 N N . ASP A 1 567 ? -7.705 -6.433 9.360 1.00 95.44 567 ASP A N 1
ATOM 4479 C CA . ASP A 1 567 ? -7.836 -5.050 8.911 1.00 95.44 567 ASP A CA 1
ATOM 4480 C C . ASP A 1 567 ? -8.864 -4.321 9.795 1.00 95.44 567 ASP A C 1
ATOM 4482 O O . ASP A 1 567 ? -10.075 -4.557 9.724 1.00 95.44 567 ASP A O 1
ATOM 4486 N N . LEU A 1 568 ? -8.369 -3.444 10.671 1.00 95.44 568 LEU A N 1
ATOM 4487 C CA . LEU A 1 568 ? -9.198 -2.703 11.626 1.00 95.44 568 LEU A CA 1
ATOM 4488 C C . LEU A 1 568 ? -10.058 -1.632 10.940 1.00 95.44 568 LEU A C 1
ATOM 4490 O O . LEU A 1 568 ? -11.132 -1.294 11.438 1.00 95.44 568 LEU A O 1
ATOM 4494 N N . ASP A 1 569 ? -9.599 -1.101 9.809 1.00 95.00 569 ASP A N 1
ATOM 4495 C CA . ASP A 1 569 ? -10.297 -0.093 9.021 1.00 95.00 569 ASP A CA 1
ATOM 4496 C C . ASP A 1 569 ? -11.508 -0.723 8.313 1.00 95.00 569 ASP A C 1
ATOM 4498 O O . ASP A 1 569 ? -12.642 -0.257 8.480 1.00 95.00 569 ASP A O 1
ATOM 4502 N N . ALA A 1 570 ? -11.294 -1.839 7.610 1.00 97.06 570 ALA A N 1
ATOM 4503 C CA . ALA A 1 570 ? -12.348 -2.610 6.956 1.00 97.06 570 ALA A CA 1
ATOM 4504 C C . ALA A 1 570 ? -13.372 -3.154 7.965 1.00 97.06 570 ALA A C 1
ATOM 4506 O O . ALA A 1 570 ? -14.582 -2.990 7.771 1.00 97.06 570 ALA A O 1
ATOM 4507 N N . LEU A 1 571 ? -12.909 -3.746 9.075 1.00 97.94 571 LEU A N 1
ATOM 4508 C CA . LEU A 1 571 ? -13.789 -4.300 10.107 1.00 97.94 571 LEU A CA 1
ATOM 4509 C C . LEU A 1 571 ? -14.633 -3.213 10.785 1.00 97.94 571 LEU A C 1
ATOM 4511 O O . LEU A 1 571 ? -15.831 -3.415 10.995 1.00 97.94 571 LEU A O 1
ATOM 4515 N N . ALA A 1 572 ? -14.065 -2.043 11.090 1.00 97.06 572 ALA A N 1
ATOM 4516 C CA . ALA A 1 572 ? -14.819 -0.943 11.688 1.00 97.06 572 ALA A CA 1
ATOM 4517 C C . ALA A 1 572 ? -15.899 -0.386 10.743 1.00 97.06 572 ALA A C 1
ATOM 4519 O O . ALA A 1 572 ? -17.022 -0.125 11.184 1.00 97.06 572 ALA A O 1
ATOM 4520 N N . LEU A 1 573 ? -15.603 -0.244 9.444 1.00 97.31 573 LEU A N 1
ATOM 4521 C CA . LEU A 1 573 ? -16.596 0.180 8.448 1.00 97.31 573 LEU A CA 1
ATOM 4522 C C . LEU A 1 573 ? -17.684 -0.885 8.235 1.00 97.31 573 LEU A C 1
ATOM 4524 O O . LEU A 1 573 ? -18.860 -0.535 8.115 1.00 97.31 573 LEU A O 1
ATOM 4528 N N . ALA A 1 574 ? -17.333 -2.174 8.270 1.00 97.56 574 ALA A N 1
ATOM 4529 C CA . ALA A 1 574 ? -18.305 -3.268 8.266 1.00 97.56 574 ALA A CA 1
ATOM 4530 C C . ALA A 1 574 ? -19.201 -3.244 9.519 1.00 97.56 574 ALA A C 1
ATOM 4532 O O . ALA A 1 574 ? -20.420 -3.374 9.401 1.00 97.56 574 ALA A O 1
ATOM 4533 N N . CYS A 1 575 ? -18.640 -2.990 10.707 1.00 96.38 575 CYS A N 1
ATOM 4534 C CA . CYS A 1 575 ? -19.410 -2.798 11.943 1.00 96.38 575 CYS A CA 1
ATOM 4535 C C . CYS A 1 575 ? -20.384 -1.619 11.828 1.00 96.38 575 CYS A C 1
ATOM 4537 O O . CYS A 1 575 ? -21.540 -1.725 12.233 1.00 96.38 575 CYS A O 1
ATOM 4539 N N . LEU A 1 576 ? -19.950 -0.512 11.221 1.00 93.94 576 LEU A N 1
ATOM 4540 C CA . LEU A 1 576 ? -20.798 0.653 10.984 1.00 93.94 576 LEU A CA 1
ATOM 4541 C C . LEU A 1 576 ? -21.946 0.345 10.007 1.00 93.94 576 LEU A C 1
ATOM 4543 O O . LEU A 1 576 ? -23.087 0.724 10.269 1.00 93.94 576 LEU A O 1
ATOM 4547 N N . ALA A 1 577 ? -21.683 -0.396 8.926 1.00 94.38 577 ALA A N 1
ATOM 4548 C CA . ALA A 1 577 ? -22.725 -0.876 8.017 1.00 94.38 577 ALA A CA 1
ATOM 4549 C C . ALA A 1 577 ? -23.741 -1.779 8.746 1.00 94.38 577 ALA A C 1
ATOM 4551 O O . ALA A 1 577 ? -24.954 -1.588 8.616 1.00 94.38 577 ALA A O 1
ATOM 4552 N N . ARG A 1 578 ? -23.263 -2.713 9.582 1.00 94.62 578 ARG A N 1
ATOM 4553 C CA . ARG A 1 578 ? -24.115 -3.586 10.410 1.00 94.62 578 ARG A CA 1
ATOM 4554 C C . ARG A 1 578 ? -24.978 -2.803 11.389 1.00 94.62 578 ARG A C 1
ATOM 4556 O O . ARG A 1 578 ? -26.167 -3.088 11.496 1.00 94.62 578 ARG A O 1
ATOM 4563 N N . ALA A 1 579 ? -24.415 -1.796 12.051 1.00 91.25 579 ALA A N 1
ATOM 4564 C CA . ALA A 1 579 ? -25.143 -0.931 12.975 1.00 91.25 579 ALA A CA 1
ATOM 4565 C C . ALA A 1 579 ? -26.249 -0.111 12.278 1.00 91.25 579 ALA A C 1
ATOM 4567 O O . ALA A 1 579 ? -27.258 0.215 12.896 1.00 91.25 579 ALA A O 1
ATOM 4568 N N . LYS A 1 580 ? -26.107 0.164 10.971 1.00 88.38 580 LYS A N 1
ATOM 4569 C CA . LYS A 1 580 ? -27.157 0.746 10.107 1.00 88.38 580 LYS A CA 1
ATOM 4570 C C . LYS A 1 580 ? -28.184 -0.284 9.604 1.00 88.38 580 LYS A C 1
ATOM 4572 O O . LYS A 1 580 ? -29.029 0.043 8.770 1.00 88.38 580 LYS A O 1
ATOM 4577 N N . GLY A 1 581 ? -28.096 -1.538 10.046 1.00 90.56 581 GLY A N 1
ATOM 4578 C CA . GLY A 1 581 ? -28.969 -2.631 9.619 1.00 90.56 581 GLY A CA 1
ATOM 4579 C C . GLY A 1 581 ? -28.643 -3.202 8.236 1.00 90.56 581 GLY A C 1
ATOM 4580 O O . GLY A 1 581 ? -29.474 -3.903 7.655 1.00 90.56 581 GLY A O 1
ATOM 4581 N N . TRP A 1 582 ? -27.470 -2.907 7.667 1.00 92.62 582 TRP A N 1
ATOM 4582 C CA . TRP A 1 582 ? -27.077 -3.479 6.379 1.00 92.62 582 TRP A CA 1
ATOM 4583 C C . TRP A 1 582 ? -26.547 -4.908 6.564 1.00 92.62 582 TRP A C 1
ATOM 4585 O O . TRP A 1 582 ? -25.796 -5.175 7.506 1.00 92.62 582 TRP A O 1
ATOM 4595 N N . PRO A 1 583 ? -26.896 -5.858 5.678 1.00 91.38 583 PRO A N 1
ATOM 4596 C CA . PRO A 1 583 ? -26.181 -7.123 5.624 1.00 91.38 583 PRO A CA 1
ATOM 4597 C C . PRO A 1 583 ? -24.765 -6.879 5.086 1.00 91.38 583 PRO A C 1
ATOM 4599 O O . PRO A 1 583 ? -24.601 -6.144 4.119 1.00 91.38 583 PRO A O 1
ATOM 4602 N N . VAL A 1 584 ? -23.766 -7.520 5.691 1.00 94.25 584 VAL A N 1
ATOM 4603 C CA . VAL A 1 584 ? -22.421 -7.643 5.111 1.00 94.25 584 VAL A CA 1
ATOM 4604 C C . VAL A 1 584 ? -22.374 -9.030 4.486 1.00 94.25 584 VAL A C 1
ATOM 4606 O O . VAL A 1 584 ? -22.544 -10.024 5.193 1.00 94.25 584 VAL A O 1
ATOM 4609 N N . ARG A 1 585 ? -22.286 -9.097 3.154 1.00 94.25 585 ARG A N 1
ATOM 4610 C CA . ARG A 1 585 ? -22.427 -10.353 2.387 1.00 94.25 585 ARG A CA 1
ATOM 4611 C C . ARG A 1 585 ? -21.084 -10.995 2.047 1.00 94.25 585 ARG A C 1
ATOM 4613 O O . ARG A 1 585 ? -21.063 -12.146 1.613 1.00 94.25 585 ARG A O 1
ATOM 4620 N N . VAL A 1 586 ? -19.990 -10.264 2.247 1.00 94.94 586 VAL A N 1
ATOM 4621 C CA . VAL A 1 586 ? -18.620 -10.756 2.084 1.00 94.94 586 VAL A CA 1
ATOM 4622 C C . VAL A 1 586 ? -18.279 -11.731 3.207 1.00 94.94 586 VAL A C 1
ATOM 4624 O O . VAL A 1 586 ? -18.462 -11.416 4.382 1.00 94.94 586 VAL A O 1
ATOM 4627 N N . ARG A 1 587 ? -17.764 -12.910 2.850 1.00 92.88 587 ARG A N 1
ATOM 4628 C CA . ARG A 1 587 ? -17.244 -13.887 3.817 1.00 92.88 587 ARG A CA 1
ATOM 4629 C C . ARG A 1 587 ? -15.732 -13.766 3.920 1.00 92.88 587 ARG A C 1
ATOM 4631 O O . ARG A 1 587 ? -15.040 -13.879 2.911 1.00 92.88 587 ARG A O 1
ATOM 4638 N N . SER A 1 588 ? -15.220 -13.548 5.123 1.00 95.19 588 SER A N 1
ATOM 4639 C CA . SER A 1 588 ? -13.782 -13.508 5.363 1.00 95.19 588 SER A CA 1
ATOM 4640 C C . SER A 1 588 ? -13.462 -13.680 6.841 1.00 95.19 588 SER A C 1
ATOM 4642 O O . SER A 1 588 ? -14.152 -13.111 7.682 1.00 95.19 588 SER A O 1
ATOM 4644 N N . ASP A 1 589 ? -12.361 -14.364 7.147 1.00 94.44 589 ASP A N 1
ATOM 4645 C CA . ASP A 1 589 ? -11.812 -14.447 8.507 1.00 94.44 589 ASP A CA 1
ATOM 4646 C C . ASP A 1 589 ? -11.249 -13.095 8.995 1.00 94.44 589 ASP A C 1
ATOM 4648 O O . ASP A 1 589 ? -10.988 -12.917 10.184 1.00 94.44 589 ASP A O 1
ATOM 4652 N N . TYR A 1 590 ? -11.099 -12.113 8.095 1.00 96.56 590 TYR A N 1
ATOM 4653 C CA . TYR A 1 590 ? -10.875 -10.708 8.452 1.00 96.56 590 TYR A CA 1
ATOM 4654 C C . TYR A 1 590 ? -12.103 -10.042 9.088 1.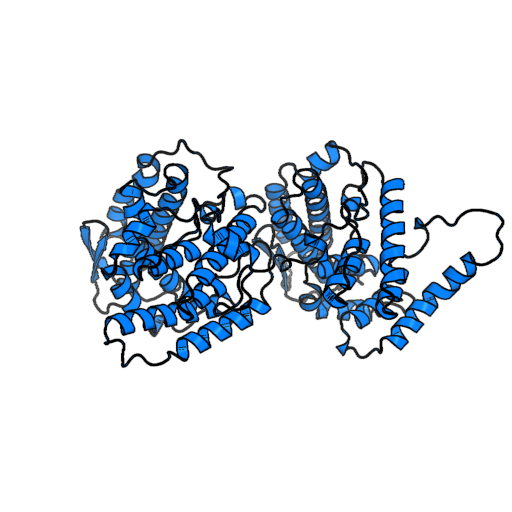00 96.56 590 TYR A C 1
ATOM 4656 O O . TYR A 1 590 ? -11.974 -8.987 9.711 1.00 96.56 590 TYR A O 1
ATOM 4664 N N . LEU A 1 591 ? -13.291 -10.639 8.939 1.00 96.69 591 LEU A N 1
ATOM 4665 C CA . LEU A 1 591 ? -14.575 -10.095 9.377 1.00 96.69 591 LEU A CA 1
ATOM 4666 C C . LEU A 1 591 ? -15.284 -11.044 10.364 1.00 96.69 591 LEU A C 1
ATOM 4668 O O . LEU A 1 591 ? -16.304 -11.638 10.006 1.00 96.69 591 LEU A O 1
ATOM 4672 N N . PRO A 1 592 ? -14.796 -11.188 11.612 1.00 96.31 592 PRO A N 1
ATOM 4673 C CA . PRO A 1 592 ? -15.382 -12.113 12.580 1.00 96.31 592 PRO A CA 1
ATOM 4674 C C . PRO A 1 592 ? -16.874 -11.846 12.817 1.00 96.31 592 PRO A C 1
ATOM 4676 O O . PRO A 1 592 ? -17.257 -10.748 13.241 1.00 96.31 592 PRO A O 1
ATOM 4679 N N . GLN A 1 593 ? -17.728 -12.853 12.606 1.00 94.81 593 GLN A N 1
ATOM 4680 C CA . GLN A 1 593 ? -19.179 -12.661 12.683 1.00 94.81 593 GLN A CA 1
ATOM 4681 C C . GLN A 1 593 ? -19.640 -12.221 14.079 1.00 94.81 593 GLN A C 1
ATOM 4683 O O . GLN A 1 593 ? -20.531 -11.380 14.189 1.00 94.81 593 GLN A O 1
ATOM 4688 N N . GLY A 1 594 ? -19.002 -12.711 15.149 1.00 95.06 594 GLY A N 1
ATOM 4689 C CA . GLY A 1 594 ? -19.318 -12.314 16.523 1.00 95.06 594 GLY A CA 1
ATOM 4690 C C . GLY A 1 594 ? -19.133 -10.813 16.783 1.00 95.06 594 GLY A C 1
ATOM 4691 O O . GLY A 1 594 ? -19.899 -10.219 17.545 1.00 95.06 594 GLY A O 1
ATOM 4692 N N . VAL A 1 595 ? -18.174 -10.174 16.105 1.00 97.12 595 VAL A N 1
ATOM 4693 C CA . VAL A 1 595 ? -17.961 -8.718 16.171 1.00 97.12 595 VAL A CA 1
ATOM 4694 C C . VAL A 1 595 ? -19.066 -7.984 15.405 1.00 97.12 595 VAL A C 1
ATOM 4696 O O . VAL A 1 595 ? -19.680 -7.055 15.931 1.00 97.12 595 VAL A O 1
ATOM 4699 N N . LEU A 1 596 ? -19.382 -8.443 14.189 1.00 96.56 596 LEU A N 1
ATOM 4700 C CA . LEU A 1 596 ? -20.436 -7.865 13.345 1.00 96.56 596 LEU A CA 1
ATOM 4701 C C . LEU A 1 596 ? -21.838 -7.972 13.966 1.00 96.56 596 LEU A C 1
ATOM 4703 O O . LEU A 1 596 ? -22.674 -7.085 13.768 1.00 96.56 596 LEU A O 1
ATOM 4707 N N . ASP A 1 597 ? -22.109 -9.045 14.707 1.00 94.75 597 ASP A N 1
ATOM 4708 C CA . ASP A 1 597 ? -23.372 -9.247 15.418 1.00 94.75 597 ASP A CA 1
ATOM 4709 C C . ASP A 1 597 ? -23.497 -8.313 16.625 1.00 94.75 597 ASP A C 1
ATOM 4711 O O . ASP A 1 597 ? -24.557 -7.722 16.833 1.00 94.75 597 ASP A O 1
ATOM 4715 N N . ARG A 1 598 ? -22.406 -8.099 17.372 1.00 92.88 598 ARG A N 1
ATOM 4716 C CA . ARG A 1 598 ? -22.368 -7.131 18.479 1.00 92.88 598 ARG A CA 1
ATOM 4717 C C . ARG A 1 598 ? -22.550 -5.692 17.985 1.00 92.88 598 ARG A C 1
ATOM 4719 O O . ARG A 1 598 ? -23.271 -4.912 18.606 1.00 92.88 598 ARG A O 1
ATOM 4726 N N . ALA A 1 599 ? -21.957 -5.345 16.843 1.00 92.38 599 ALA A N 1
ATOM 4727 C CA . ALA A 1 599 ? -22.136 -4.034 16.223 1.00 92.38 599 ALA A CA 1
ATOM 4728 C C . ALA A 1 599 ? -23.578 -3.793 15.735 1.00 92.38 599 ALA A C 1
ATOM 4730 O O . ALA A 1 599 ? -24.080 -2.673 15.831 1.00 92.38 599 ALA A O 1
ATOM 4731 N N . ALA A 1 600 ? -24.279 -4.831 15.263 1.00 90.56 600 ALA A N 1
ATOM 4732 C CA . ALA A 1 600 ? -25.660 -4.713 14.782 1.00 90.56 600 ALA A CA 1
ATOM 4733 C C . ALA A 1 600 ? -26.647 -4.240 15.866 1.00 90.56 600 ALA A C 1
ATOM 4735 O O . ALA A 1 600 ? -27.653 -3.611 15.547 1.00 90.56 600 ALA A O 1
ATOM 4736 N N . THR A 1 601 ? -26.355 -4.502 17.143 1.00 87.19 601 THR A N 1
ATOM 4737 C CA . THR A 1 601 ? -27.187 -4.067 18.276 1.00 87.19 601 THR A CA 1
ATOM 4738 C C . THR A 1 601 ? -26.810 -2.692 18.833 1.00 87.19 601 THR A C 1
ATOM 4740 O O . THR A 1 601 ? -27.444 -2.231 19.771 1.00 87.19 601 THR A O 1
ATOM 4743 N N . MET A 1 602 ? -25.790 -2.020 18.290 1.00 85.00 602 MET A N 1
ATOM 4744 C CA . MET A 1 602 ? -25.245 -0.781 18.867 1.00 85.00 602 MET A CA 1
ATOM 4745 C C . MET A 1 602 ? -26.241 0.397 18.860 1.00 85.00 602 MET A C 1
ATOM 4747 O O . MET A 1 602 ? -26.199 1.247 19.752 1.00 85.00 602 MET A O 1
ATOM 4751 N N . PHE A 1 603 ? -27.121 0.461 17.856 1.00 74.56 603 PHE A N 1
ATOM 4752 C CA . PHE A 1 603 ? -28.135 1.518 17.706 1.00 74.56 603 PHE A CA 1
ATOM 4753 C C . PHE A 1 603 ? -29.583 1.010 17.784 1.00 74.56 603 PHE A C 1
ATOM 4755 O O . PHE A 1 603 ? -30.503 1.805 17.584 1.00 74.56 603 PHE A O 1
ATOM 4762 N N . ALA A 1 604 ? -29.773 -0.285 18.049 1.00 64.25 604 ALA A N 1
ATOM 4763 C CA . ALA A 1 604 ? -31.082 -0.890 18.296 1.00 64.25 604 ALA A CA 1
ATOM 4764 C C . ALA A 1 604 ? -31.527 -0.613 19.737 1.00 64.25 604 ALA A C 1
ATOM 4766 O O . ALA A 1 604 ? -32.739 -0.371 19.935 1.00 64.25 604 ALA A O 1
#

InterPro domains:
  IPR029074 Immunity protein 49 [PF15575] (80-282)
  IPR029074 Immunity protein 49 [PF15575] (374-594)

pLDDT: mean 87.39, std 11.75, range [43.28, 98.25]

Radius of gyration: 28.07 Å; Cα contacts (8 Å, |Δi|>4): 850; chains: 1; bounding box: 77×47×93 Å

Foldseek 3Di:
DFAEFEAAAADVVLLCVLAPVPLVVLLVLQVCVQVVALALVSLQVSLVSLLLNLLSCCVPPVVLLLQSLLSLLQSLLSLLSSLCSQAPALQDWDWRARLQNRDIYTRHRDPDDPPDPPDGHDQRDLVSLVLSCLSCLLNVNCVVSLVVLVVNLVPDDLLSLLSVLVNCVVVVVVPDDLVRNLVSLCVNCVVVVVVVVDDDPDDDDLLVVDPVSSQLSNCVSVVPPVSNLVSLVVVSNSNRVPPDSNPSSSQQPSSSLSSLLCCCVVVVDDNRHHYSNHPCCSSNDQCVPPQCADFLRPPHNPVLLVCLVVLNFEDEFDCPQADLPDDLCVLCVCLVVLVVVLQDPPDDQVCNLVSLQVSLVSLVLSLLNVLSNVLQQPDVSSLLSLVQSLQSLLVNVCLQPDPDQWDFGDGDNDTDTHGHDHQDPSPELLSLLLSLLSCLLSLALVSNVSSLVCVPPPSRPDDDDDALVVLVSQLSNLVSVLVVVPVVDDPPPRDPSVSNVVSLVSSVVRVVVDRRRLDQGQLSRLSSCVSSVNQSSNLSSLSVSLVSLSSSCSHDCSVNPSCSSADSRSQSSLLVCLCVVHDNSYHYSNHNNVSSVSSNPSND

Solvent-accessible surface area (backbone atoms only — not comparable to full-atom values): 32937 Å² total; per-residue (Å²): 132,77,54,71,44,72,58,60,68,61,45,71,64,61,38,43,66,36,56,58,67,38,58,67,50,53,52,48,56,58,62,50,48,74,76,58,66,81,52,24,63,65,31,42,51,52,16,50,50,25,40,32,27,24,28,34,39,52,68,81,42,62,83,47,53,54,35,34,49,24,27,40,33,25,19,16,38,25,27,46,38,13,52,44,41,34,45,40,56,61,76,54,69,53,68,40,57,28,64,65,74,72,48,67,44,78,44,60,63,81,83,73,93,61,101,64,77,82,70,67,54,40,88,71,51,71,68,63,51,49,56,22,47,32,31,14,53,45,48,66,42,45,74,84,45,36,69,62,53,55,58,58,48,68,74,55,58,90,84,46,46,62,62,50,47,50,50,38,67,78,40,51,88,79,70,61,58,55,74,58,48,36,52,54,51,42,66,66,46,47,66,56,56,55,66,75,69,57,94,60,99,63,78,83,78,60,73,88,81,54,71,56,67,57,53,46,52,39,22,60,54,70,66,34,65,67,60,33,55,51,51,49,53,53,49,52,52,47,47,38,76,69,60,55,48,79,45,46,50,63,48,47,37,57,67,64,37,22,53,46,21,44,42,34,65,72,71,64,49,79,79,86,55,50,34,64,44,53,44,59,72,59,31,59,30,90,76,60,70,73,62,45,34,42,66,56,51,35,74,57,36,67,67,59,51,54,38,49,78,71,64,64,47,66,51,84,67,87,59,64,86,59,70,66,81,68,52,70,62,73,66,53,66,56,52,67,59,52,53,56,56,71,66,37,88,83,61,55,57,88,50,48,62,59,51,33,49,54,51,20,53,46,26,51,52,38,34,32,58,46,36,66,63,39,36,45,38,77,51,66,70,46,49,46,21,33,40,38,24,20,31,31,41,44,42,49,52,51,25,38,70,49,90,54,74,53,41,81,36,55,49,82,95,45,73,45,74,37,71,29,41,80,74,47,95,78,58,35,58,70,49,51,55,53,35,45,32,28,13,36,44,37,21,37,51,68,58,35,56,59,51,53,72,55,69,86,38,72,84,43,66,73,81,79,71,96,42,42,60,53,27,37,50,49,17,51,54,39,43,57,56,51,58,55,50,54,76,75,43,68,87,90,74,71,71,84,59,60,69,29,54,57,28,38,50,52,17,52,56,39,44,76,76,59,80,58,62,67,54,64,74,69,65,53,53,34,51,30,6,62,75,59,70,28,68,68,33,28,46,38,27,48,52,52,49,54,51,41,46,48,42,27,20,57,30,71,69,35,46,62,36,64,70,56,52,41,53,61,67,62,36,20,53,50,11,50,41,20,35,73,70,42,84,80,69,61,44,35,57,48,53,29,54,43,40,38,56,46,6,36,56,39,73,109

Mean predicted aligned error: 8.15 Å

Nearest PDB structures (foldseek):
  8q9t-assembly1_E  TM=1.344E-01  e=5.209E-01  Saccharomyces cerevisiae
  2ff4-assembly1_A  TM=2.508E-01  e=5.518E+00  Mycobacterium tuberculosis H37Rv
  5gpj-assembly2_D  TM=1.118E-01  e=1.383E+00  Vigna radiata var. radiata
  5unh-assembly1_A  TM=1.496E-01  e=4.689E+00  Escherichia coli